Protein AF-A0A8I3ABA5-F1 (afdb_monomer_lite)

pLDDT: mean 73.78, std 24.15, range [23.33, 96.81]

Organism: NCBI:txid495285

Foldseek 3Di:
DLVVLVVVLVVVLVVLVVVLVVLLVVLVVVLVVVLVVVVVVLVVVLVVLVVVLVVLLVVLVVLLVVLVVVLVVLVVVLVVLVVVLVVLLVVLVVVLVVLVVVLVVVVVVLVVVLVVCCVPPNDPVVVVSVVVNVVSCVVSVVVNVVSVVVNVVSVVVSVVSVVVSVVSNVVSVVVNVVSVVVSVVSVVVSVVVNVVSVVVSVVSNVVSVVVSVVSSVVSVVVSVVSVVVSVVVSVVVVVVVVVVVVVVVVVVVVVVVVVVVVVVVVVVVVVVVVVVVVVVVVVVVVVVVVVVVVVVVVVVVVVVVVVVVVVVVVVVVVVVVVVPDDDDDPPDDDDDDDDPDPPDDDPDDPPVVVVVCVVPDDDDDDDDDDDDDDDDDDDDDDDDDDDDDDDDDDDDDDDDDDDDDDDDDDDDDDDDDDDDDDDDDDDDDDDDDDDDDDDDDDDDDDDDDDDDDDDDDDDDDDDDDDDDDDDPPPPDPPLPPVVNVVVLVVLLVLLVVLLVCLCVVVVHCQLVVLVVLLVCLCVLQVVLVVVQDDPPPDDDDDDPSNVVSVVVSVVSLVCSLVVLVVCVVVVNGPVSSSVSSNSSSCSNNVSVVVVVVSVVVVVVVPD

InterPro domains:
  IPR007262 Vps55/LEPROT [PF04133] (485-602)
  IPR007262 Vps55/LEPROT [PTHR12050] (483-602)

Sequence (607 aa):
MQSAMRESQDTIKSSFTAWSDGLRRSSQALCNELYTTSQSNFTALEGALIAMGSLIDTAVDDVLSFVKAEGELTLQARTITDEMSRAEISHLQTQNALLSRALEAEKIKSEKAKEELVQRISGLLGDFISARHQDLTEAFGVVVKGNARVEEELGKFGKRHERVIDHANSRGAELSASFARKGVESKRLRDGAMKSVSSAQNAFKGGLSAVQVSMATATTTYSGELQRHGQTLQVSFGGALDRHTRAKRARVETADAMVTDVQVDLRNVQRGLASGLRNVEGFASCVASECTNLSDSVERHHKMVSTGLSAIQQTSRSLLDQATREDVPTGMTPRKRNWEYIDNWELTKNRDAILQSRRGGTSSGNMTPLSVAQSLPGELEDTPHSDVQTDEDDTPEDDEVDGDLTATILPCNVASEVPRPPTPPMVSLSSSTSSSVTLPVVQELLAKLPPVMVLKKTTAAKPGLPTTMGALVDRPTNILGPRAVILLSFVLAVGFLLIILSCALWTNWLPLLVALTFVLAPLPNALFAHCGGDEFSSYEANSGPVDLGRFITSVIVVTGFALPIVLTHSEVIRPGACAMSIIGGGLVYGTILAYSAAFKEDASEFD

Structure (mmCIF, N/CA/C/O backbone):
data_AF-A0A8I3ABA5-F1
#
_entry.id   AF-A0A8I3ABA5-F1
#
loop_
_atom_site.group_PDB
_atom_site.id
_atom_site.type_symbol
_atom_site.label_atom_id
_atom_site.label_alt_id
_atom_site.label_comp_id
_atom_site.label_asym_id
_atom_site.label_entity_id
_atom_site.label_seq_id
_atom_site.pdbx_PDB_ins_code
_atom_site.Cartn_x
_atom_site.Cartn_y
_atom_site.Cartn_z
_atom_site.occupancy
_atom_site.B_iso_or_equiv
_atom_site.auth_seq_id
_atom_site.auth_comp_id
_atom_site.auth_asym_id
_atom_site.auth_atom_id
_atom_site.pdbx_PDB_model_num
ATOM 1 N N . MET A 1 1 ? 31.078 13.781 -45.104 1.00 79.06 1 MET A N 1
ATOM 2 C CA . MET A 1 1 ? 30.496 12.523 -44.578 1.00 79.06 1 MET A CA 1
ATOM 3 C C . MET A 1 1 ? 31.079 12.154 -43.218 1.00 79.06 1 MET A C 1
ATOM 5 O O . MET A 1 1 ? 30.315 12.065 -42.273 1.00 79.06 1 MET A O 1
ATOM 9 N N . GLN A 1 2 ? 32.403 12.005 -43.075 1.00 79.69 2 GLN A N 1
ATOM 10 C CA . GLN A 1 2 ? 33.021 11.681 -41.777 1.00 79.69 2 GLN A CA 1
ATOM 11 C C . GLN A 1 2 ? 32.788 12.760 -40.699 1.00 79.69 2 GLN A C 1
ATOM 13 O O . GLN A 1 2 ? 32.539 12.424 -39.547 1.00 79.69 2 GLN A O 1
ATOM 18 N N . SER A 1 3 ? 32.816 14.044 -41.078 1.00 85.81 3 SER A N 1
ATOM 19 C CA . SER A 1 3 ? 32.453 15.167 -40.199 1.00 85.81 3 SER A CA 1
ATOM 20 C C . SER A 1 3 ? 30.996 15.092 -39.734 1.00 85.81 3 SER A C 1
ATOM 22 O O . SER A 1 3 ? 30.749 15.051 -38.537 1.00 85.81 3 SER A O 1
ATOM 24 N N . ALA A 1 4 ? 30.056 14.966 -40.677 1.00 87.50 4 ALA A N 1
ATOM 25 C CA . ALA A 1 4 ? 28.623 14.852 -40.394 1.00 87.50 4 ALA A CA 1
ATOM 26 C C . ALA A 1 4 ? 28.279 13.643 -39.502 1.00 87.50 4 ALA A C 1
ATOM 28 O O . ALA A 1 4 ? 27.395 13.724 -38.657 1.00 87.50 4 ALA A O 1
ATOM 29 N N . MET A 1 5 ? 28.994 12.520 -39.649 1.00 83.31 5 MET A N 1
ATOM 30 C CA . MET A 1 5 ? 28.793 11.359 -38.779 1.00 83.31 5 MET A CA 1
ATOM 31 C C . MET A 1 5 ? 29.258 11.645 -37.346 1.00 83.31 5 MET A C 1
ATOM 33 O O . MET A 1 5 ? 28.496 11.393 -36.415 1.00 83.31 5 MET A O 1
ATOM 37 N N . ARG A 1 6 ? 30.458 12.217 -37.160 1.00 85.44 6 ARG A N 1
ATOM 38 C CA . ARG A 1 6 ? 30.942 12.608 -35.823 1.00 85.44 6 ARG A CA 1
ATOM 39 C C . ARG A 1 6 ? 29.972 13.571 -35.146 1.00 85.44 6 ARG A C 1
ATOM 41 O O . ARG A 1 6 ? 29.580 13.337 -34.013 1.00 85.44 6 ARG A O 1
ATOM 48 N N . GLU A 1 7 ? 29.511 14.574 -35.885 1.00 91.50 7 GLU A N 1
ATOM 49 C CA . GLU A 1 7 ? 28.509 15.529 -35.416 1.00 91.50 7 GLU A CA 1
ATOM 50 C C . GLU A 1 7 ? 27.199 14.839 -34.998 1.00 91.50 7 GLU A C 1
ATOM 52 O O . GLU A 1 7 ? 26.688 15.093 -33.907 1.00 91.50 7 GLU A O 1
ATOM 57 N N . SER A 1 8 ? 26.689 13.893 -35.799 1.00 88.50 8 SER A N 1
ATOM 58 C CA . SER A 1 8 ? 25.490 13.119 -35.444 1.00 88.50 8 SER A CA 1
ATOM 59 C C . SER A 1 8 ? 25.687 12.270 -34.183 1.00 88.50 8 SER A C 1
ATOM 61 O O . SER A 1 8 ? 24.811 12.213 -33.324 1.00 88.50 8 SER A O 1
ATOM 63 N N . GLN A 1 9 ? 26.859 11.653 -34.027 1.00 86.44 9 GLN A N 1
ATOM 64 C CA . GLN A 1 9 ? 27.186 10.817 -32.879 1.00 86.44 9 GLN A CA 1
ATOM 65 C C . GLN A 1 9 ? 27.332 11.656 -31.606 1.00 86.44 9 GLN A C 1
ATOM 67 O O . GLN A 1 9 ? 26.857 11.248 -30.548 1.00 86.44 9 GLN A O 1
ATOM 72 N N . ASP A 1 10 ? 27.960 12.824 -31.693 1.00 88.94 10 ASP A N 1
ATOM 73 C CA . ASP A 1 10 ? 28.116 13.733 -30.559 1.00 88.94 10 ASP A CA 1
ATOM 74 C C . ASP A 1 10 ? 26.775 14.382 -30.177 1.00 88.94 10 ASP A C 1
ATOM 76 O O . ASP A 1 10 ? 26.478 14.550 -28.992 1.00 88.94 10 ASP A O 1
ATOM 80 N N . THR A 1 11 ? 25.894 14.618 -31.154 1.00 92.94 11 THR A N 1
ATOM 81 C CA . THR A 1 11 ? 24.499 15.026 -30.914 1.00 92.94 11 THR A CA 1
ATOM 82 C C . THR A 1 11 ? 23.706 13.923 -30.204 1.00 92.94 11 THR A C 1
ATOM 84 O O . THR A 1 11 ? 23.005 14.189 -29.229 1.00 92.94 11 THR A O 1
ATOM 87 N N . ILE A 1 12 ? 23.843 12.661 -30.625 1.00 89.88 12 ILE A N 1
ATOM 88 C CA . ILE A 1 12 ? 23.188 11.519 -29.963 1.00 89.88 12 ILE A CA 1
ATOM 89 C C . ILE A 1 12 ? 23.711 11.342 -28.534 1.00 89.88 12 ILE A C 1
ATOM 91 O O . ILE A 1 12 ? 22.920 11.186 -27.610 1.00 89.88 12 ILE A O 1
ATOM 95 N N . LYS A 1 13 ? 25.030 11.413 -28.322 1.00 89.75 13 LYS A N 1
ATOM 96 C CA . LYS A 1 13 ? 25.615 11.327 -26.975 1.00 89.75 13 LYS A CA 1
ATOM 97 C C . LYS A 1 13 ? 25.106 12.448 -26.076 1.00 89.75 13 LYS A C 1
ATOM 99 O O . LYS A 1 13 ? 24.623 12.173 -24.985 1.00 89.75 13 LYS A O 1
ATOM 104 N N . SER A 1 14 ? 25.188 13.698 -26.528 1.00 92.50 14 SER A N 1
ATOM 105 C CA . SER A 1 14 ? 24.766 14.857 -25.732 1.00 92.50 14 SER A CA 1
ATOM 106 C C . SER A 1 14 ? 23.269 14.818 -25.412 1.00 92.50 14 SER A C 1
ATOM 108 O O . SER A 1 14 ? 22.895 14.946 -24.247 1.00 92.50 14 SER A O 1
ATOM 110 N N . SER A 1 15 ? 22.413 14.541 -26.400 1.00 93.25 15 SER A N 1
ATOM 111 C CA . SER A 1 15 ? 20.967 14.392 -26.181 1.00 93.25 15 SER A CA 1
ATOM 112 C C . SER A 1 15 ? 20.631 13.237 -25.236 1.00 93.25 15 SER A C 1
ATOM 114 O O . SER A 1 15 ? 19.816 13.418 -24.332 1.00 93.25 15 SER A O 1
ATOM 116 N N . PHE A 1 16 ? 21.293 12.085 -25.371 1.00 91.44 16 PHE A N 1
ATOM 117 C CA . PHE A 1 16 ? 21.083 10.956 -24.468 1.00 91.44 16 PHE A CA 1
ATOM 118 C C . PHE A 1 16 ? 21.551 11.268 -23.044 1.00 91.44 16 PHE A C 1
ATOM 120 O O . PHE A 1 16 ? 20.827 10.977 -22.097 1.00 91.44 16 PHE A O 1
ATOM 127 N N . THR A 1 17 ? 22.712 11.912 -22.871 1.00 90.44 17 THR A N 1
ATOM 128 C CA . THR A 1 17 ? 23.181 12.331 -21.539 1.00 90.44 17 THR A CA 1
ATOM 129 C C . THR A 1 17 ? 22.204 13.308 -20.884 1.00 90.44 17 THR A C 1
ATOM 131 O O . THR A 1 17 ? 21.787 13.086 -19.747 1.00 90.44 17 THR A O 1
ATOM 134 N N . ALA A 1 18 ? 21.726 14.311 -21.627 1.00 93.75 18 ALA A N 1
ATOM 135 C CA . ALA A 1 18 ? 20.724 15.256 -21.145 1.00 93.75 18 ALA A CA 1
ATOM 136 C C . ALA A 1 18 ? 19.407 14.560 -20.762 1.00 93.75 18 ALA A C 1
ATOM 138 O O . ALA A 1 18 ? 18.831 14.860 -19.714 1.00 93.75 18 ALA A O 1
ATOM 139 N N . TRP A 1 19 ? 18.954 13.602 -21.575 1.00 94.38 19 TRP A N 1
ATOM 140 C CA . TRP A 1 19 ? 17.774 12.792 -21.282 1.00 94.38 19 TRP A CA 1
ATOM 141 C C . TRP A 1 19 ? 17.968 11.927 -20.031 1.00 94.38 19 TRP A C 1
ATOM 143 O O . TRP A 1 19 ? 17.115 11.949 -19.147 1.00 94.38 19 TRP A O 1
ATOM 153 N N . SER A 1 20 ? 19.099 11.228 -19.907 1.00 93.38 20 SER A N 1
ATOM 154 C CA . SER A 1 20 ? 19.412 10.380 -18.751 1.00 93.38 20 SER A CA 1
ATOM 155 C C . SER A 1 20 ? 19.481 11.167 -17.442 1.00 93.38 20 SER A C 1
ATOM 157 O O . SER A 1 20 ? 18.942 10.735 -16.421 1.00 93.38 20 SER A O 1
ATOM 159 N N . ASP A 1 21 ? 20.069 12.364 -17.474 1.00 91.75 21 ASP A N 1
ATOM 160 C CA . ASP A 1 21 ? 20.111 13.258 -16.324 1.00 91.75 21 ASP A CA 1
ATOM 161 C C . ASP A 1 21 ? 18.721 13.794 -15.980 1.00 91.75 21 ASP A C 1
ATOM 163 O O . ASP A 1 21 ? 18.364 13.879 -14.802 1.00 91.75 21 ASP A O 1
ATOM 167 N N . GLY A 1 22 ? 17.918 14.130 -16.994 1.00 94.56 22 GLY A N 1
ATOM 168 C CA . GLY A 1 22 ? 16.520 14.516 -16.826 1.00 94.56 22 GLY A CA 1
ATOM 169 C C . GLY A 1 22 ? 15.695 13.409 -16.171 1.00 94.56 22 GLY A C 1
ATOM 170 O O . GLY A 1 22 ? 15.006 13.663 -15.183 1.00 94.56 22 GLY A O 1
ATOM 171 N N . LEU A 1 23 ? 15.832 12.171 -16.652 1.00 93.44 23 LEU A N 1
ATOM 172 C CA . LEU A 1 23 ? 15.171 10.991 -16.097 1.00 93.44 23 LEU A CA 1
ATOM 173 C C . LEU A 1 23 ? 15.585 10.749 -14.641 1.00 93.44 23 LEU A C 1
ATOM 175 O O . LEU A 1 23 ? 14.731 10.500 -13.793 1.00 93.44 23 LEU A O 1
ATOM 179 N N . ARG A 1 24 ? 16.880 10.878 -14.322 1.00 91.62 24 ARG A N 1
ATOM 180 C CA . ARG A 1 24 ? 17.393 10.710 -12.955 1.00 91.62 24 ARG A CA 1
ATOM 181 C C . ARG A 1 24 ? 16.876 11.786 -12.000 1.00 91.62 24 ARG A C 1
ATOM 183 O O . ARG A 1 24 ? 16.537 11.483 -10.859 1.00 91.62 24 ARG A O 1
ATOM 190 N N . ARG A 1 25 ? 16.794 13.041 -12.454 1.00 93.12 25 ARG A N 1
ATOM 191 C CA . ARG A 1 25 ? 16.219 14.142 -11.662 1.00 93.12 25 ARG A CA 1
ATOM 192 C C . ARG A 1 25 ? 14.718 13.964 -11.465 1.00 93.12 25 ARG A C 1
ATOM 194 O O . ARG A 1 25 ? 14.236 14.149 -10.354 1.00 93.12 25 ARG A O 1
ATOM 201 N N . SER A 1 26 ? 13.996 13.581 -12.517 1.00 94.50 26 SER A N 1
ATOM 202 C CA . SER A 1 26 ? 12.556 13.329 -12.455 1.00 94.50 26 SER A CA 1
ATOM 203 C C . SER A 1 26 ? 12.231 12.157 -11.530 1.00 94.50 26 SER A C 1
ATOM 205 O O . SER A 1 26 ? 11.361 12.296 -10.676 1.00 94.50 26 SER A O 1
ATOM 207 N N . SER A 1 27 ? 12.970 11.046 -11.612 1.00 93.12 27 SER A N 1
ATOM 208 C CA . SER A 1 27 ? 12.763 9.905 -10.714 1.00 93.12 27 SER A CA 1
ATOM 209 C C . SER A 1 27 ? 13.070 10.256 -9.260 1.00 93.12 27 SER A C 1
ATOM 211 O O . SER A 1 27 ? 12.298 9.902 -8.375 1.00 93.12 27 SER A O 1
ATOM 213 N N . GLN A 1 28 ? 14.135 11.019 -8.997 1.00 93.50 28 GLN A N 1
ATOM 214 C CA . GLN A 1 28 ? 14.434 11.517 -7.655 1.00 93.50 28 GLN A CA 1
ATOM 215 C C . GLN A 1 28 ? 13.334 12.451 -7.128 1.00 93.50 28 GLN A C 1
ATOM 217 O O . GLN A 1 28 ? 12.960 12.343 -5.962 1.00 93.50 28 GLN A O 1
ATOM 222 N N . ALA A 1 29 ? 12.807 13.346 -7.966 1.00 94.62 29 ALA A N 1
ATOM 223 C CA . ALA A 1 29 ? 11.717 14.241 -7.591 1.00 94.62 29 ALA A CA 1
ATOM 224 C C . ALA A 1 29 ? 10.434 13.463 -7.262 1.00 94.62 29 ALA A C 1
ATOM 226 O O . ALA A 1 29 ? 9.878 13.659 -6.186 1.00 94.62 29 ALA A O 1
ATOM 227 N N . LEU A 1 30 ? 10.032 12.523 -8.126 1.00 94.94 30 LEU A N 1
ATOM 228 C CA . LEU A 1 30 ? 8.857 11.675 -7.913 1.00 94.94 30 LEU A CA 1
ATOM 229 C C . LEU A 1 30 ? 9.003 10.793 -6.668 1.00 94.94 30 LEU A C 1
ATOM 231 O O . LEU A 1 30 ? 8.068 10.691 -5.881 1.00 94.94 30 LEU A O 1
ATOM 235 N N . CYS A 1 31 ? 10.176 10.193 -6.444 1.00 94.69 31 CYS A N 1
ATOM 236 C CA . CYS A 1 31 ? 10.440 9.432 -5.224 1.00 94.69 31 CYS A CA 1
ATOM 237 C C . CYS A 1 31 ? 10.352 10.322 -3.975 1.00 94.69 31 CYS A C 1
ATOM 239 O O . CYS A 1 31 ? 9.759 9.923 -2.976 1.00 94.69 31 CYS A O 1
ATOM 241 N N . ASN A 1 32 ? 10.901 11.536 -4.011 1.00 93.62 32 ASN A N 1
ATOM 242 C CA . ASN A 1 32 ? 10.817 12.451 -2.875 1.00 93.62 32 ASN A CA 1
ATOM 243 C C . ASN A 1 32 ? 9.375 12.890 -2.602 1.00 93.62 32 ASN A C 1
ATOM 245 O O . ASN A 1 32 ? 8.947 12.861 -1.453 1.00 93.62 32 ASN A O 1
ATOM 249 N N . GLU A 1 33 ? 8.618 13.241 -3.640 1.00 95.50 33 GLU A N 1
ATOM 250 C CA . GLU A 1 33 ? 7.210 13.619 -3.520 1.00 95.50 33 GLU A CA 1
ATOM 251 C C . GLU A 1 33 ? 6.378 12.463 -2.948 1.00 95.50 33 GLU A C 1
ATOM 253 O O . GLU A 1 33 ? 5.685 12.629 -1.941 1.00 95.50 33 GLU A O 1
ATOM 258 N N . LEU A 1 34 ? 6.530 11.255 -3.501 1.00 95.50 34 LEU A N 1
ATOM 259 C CA . LEU A 1 34 ? 5.850 10.052 -3.020 1.00 95.50 34 LEU A CA 1
ATOM 260 C C . LEU A 1 34 ? 6.240 9.720 -1.568 1.00 95.50 34 LEU A C 1
ATOM 262 O O . LEU A 1 34 ? 5.377 9.352 -0.770 1.00 95.50 34 LEU A O 1
ATOM 266 N N . TYR A 1 35 ? 7.514 9.894 -1.198 1.00 95.19 35 TYR A N 1
ATOM 267 C CA . TYR A 1 35 ? 7.974 9.743 0.182 1.00 95.19 35 TYR A CA 1
ATOM 268 C C . TYR A 1 35 ? 7.310 10.757 1.114 1.00 95.19 35 TYR A C 1
ATOM 270 O O . TYR A 1 35 ? 6.785 10.357 2.149 1.00 95.19 35 TYR A O 1
ATOM 278 N N . THR A 1 36 ? 7.285 12.043 0.752 1.00 94.38 36 THR A N 1
ATOM 279 C CA . THR A 1 36 ? 6.673 13.090 1.586 1.00 94.38 36 THR A CA 1
ATOM 280 C C . THR A 1 36 ? 5.173 12.875 1.776 1.00 94.38 36 THR A C 1
ATOM 282 O O . THR A 1 36 ? 4.682 12.937 2.905 1.00 94.38 36 THR A O 1
ATOM 285 N N . THR A 1 37 ? 4.459 12.521 0.706 1.00 94.81 37 THR A N 1
ATOM 286 C CA . THR A 1 37 ? 3.023 12.222 0.751 1.00 94.81 37 THR A CA 1
ATOM 287 C C . THR A 1 37 ? 2.748 10.981 1.596 1.00 94.81 37 THR A C 1
ATOM 289 O O . THR A 1 37 ? 1.908 11.007 2.494 1.00 94.81 37 THR A O 1
ATOM 292 N N . SER A 1 38 ? 3.493 9.893 1.380 1.00 93.19 38 SER A N 1
ATOM 293 C CA . SER A 1 38 ? 3.315 8.672 2.169 1.00 93.19 38 SER A CA 1
ATOM 294 C C . SER A 1 38 ? 3.709 8.860 3.633 1.00 93.19 38 SER A C 1
ATOM 296 O O . SER A 1 38 ? 3.071 8.279 4.505 1.00 93.19 38 SER A O 1
ATOM 298 N N . GLN A 1 39 ? 4.734 9.664 3.925 1.00 94.06 39 GLN A N 1
ATOM 299 C CA . GLN A 1 39 ? 5.137 9.990 5.291 1.00 94.06 39 GLN A CA 1
ATOM 300 C C . GLN A 1 39 ? 4.008 10.706 6.033 1.00 94.06 39 GLN A C 1
ATOM 302 O O . GLN A 1 39 ? 3.702 10.326 7.159 1.00 94.06 39 GLN A O 1
ATOM 307 N N . SER A 1 40 ? 3.359 11.683 5.394 1.00 94.38 40 SER A N 1
ATOM 308 C CA . SER A 1 40 ? 2.190 12.353 5.969 1.00 94.38 40 SER A CA 1
ATOM 309 C C . SER A 1 40 ? 1.068 11.354 6.278 1.00 94.38 40 SER A C 1
ATOM 311 O O . SER A 1 40 ? 0.557 11.334 7.399 1.00 94.38 40 SER A O 1
ATOM 313 N N . ASN A 1 41 ? 0.766 10.442 5.349 1.00 94.06 41 ASN A N 1
ATOM 314 C CA . ASN A 1 41 ? -0.244 9.400 5.560 1.00 94.06 41 ASN A CA 1
ATOM 315 C C . ASN A 1 41 ? 0.107 8.459 6.725 1.00 94.06 41 ASN A C 1
ATOM 317 O O . ASN A 1 41 ? -0.762 8.142 7.535 1.00 94.06 41 ASN A O 1
ATOM 321 N N . PHE A 1 42 ? 1.372 8.042 6.855 1.00 95.19 42 PHE A N 1
ATOM 322 C CA . PHE A 1 42 ? 1.815 7.227 7.991 1.00 95.19 42 PHE A CA 1
ATOM 323 C C . PHE A 1 42 ? 1.699 7.989 9.315 1.00 95.19 42 PHE A C 1
ATOM 325 O O . PHE A 1 42 ? 1.182 7.431 10.276 1.00 95.19 42 PHE A O 1
ATOM 332 N N . THR A 1 43 ? 2.073 9.272 9.362 1.00 94.25 43 THR A N 1
ATOM 333 C CA . THR A 1 43 ? 1.894 10.086 10.578 1.00 94.25 43 THR A CA 1
ATOM 334 C C . THR A 1 43 ? 0.423 10.295 10.940 1.00 94.25 43 THR A C 1
ATOM 336 O O . THR A 1 43 ? 0.073 10.280 12.117 1.00 94.25 43 THR A O 1
ATOM 339 N N . ALA A 1 44 ? -0.463 10.430 9.948 1.00 94.94 44 ALA A N 1
ATOM 340 C CA . ALA A 1 44 ? -1.902 10.504 10.179 1.00 94.94 44 ALA A CA 1
ATOM 341 C C . ALA A 1 44 ? -2.456 9.174 10.719 1.00 94.94 44 ALA A C 1
ATOM 343 O O . ALA A 1 44 ? -3.275 9.179 11.637 1.00 94.94 44 ALA A O 1
ATOM 344 N N . LEU A 1 45 ? -1.973 8.037 10.202 1.00 96.44 45 LEU A N 1
ATOM 345 C CA . LEU A 1 45 ? -2.330 6.707 10.699 1.00 96.44 45 LEU A CA 1
ATOM 346 C C . LEU A 1 45 ? -1.849 6.488 12.140 1.00 96.44 45 LEU A C 1
ATOM 348 O O . LEU A 1 45 ? -2.609 5.988 12.966 1.00 96.44 45 LEU A O 1
ATOM 352 N N . GLU A 1 46 ? -0.619 6.891 12.460 1.00 95.69 46 GLU A N 1
ATOM 353 C CA . GLU A 1 46 ? -0.092 6.872 13.829 1.00 95.69 46 GLU A CA 1
ATOM 354 C C . GLU A 1 46 ? -0.941 7.742 14.765 1.00 95.69 46 GLU A C 1
ATOM 356 O O . GLU A 1 46 ? -1.347 7.288 15.836 1.00 95.69 46 GLU A O 1
ATOM 361 N N . GLY A 1 47 ? -1.293 8.958 14.336 1.00 95.44 47 GLY A N 1
ATOM 362 C CA . GLY A 1 47 ? -2.190 9.844 15.079 1.00 95.44 47 GLY A CA 1
ATOM 363 C C . GLY A 1 47 ? -3.570 9.223 15.323 1.00 95.44 47 GLY A C 1
ATOM 364 O O . GLY A 1 47 ? -4.075 9.262 16.445 1.00 95.44 47 GLY A O 1
ATOM 365 N N . ALA A 1 48 ? -4.157 8.581 14.310 1.00 95.31 48 ALA A N 1
ATOM 366 C CA . ALA A 1 48 ? -5.437 7.886 14.431 1.00 95.31 48 ALA A CA 1
ATOM 367 C C . ALA A 1 48 ? -5.363 6.677 15.382 1.00 95.31 48 ALA A C 1
ATOM 369 O O . ALA A 1 48 ? -6.282 6.465 16.173 1.00 95.31 48 ALA A O 1
ATOM 370 N N . LEU A 1 49 ? -4.268 5.907 15.356 1.00 95.25 49 LEU A N 1
ATOM 371 C CA . LEU A 1 49 ? -4.037 4.793 16.285 1.00 95.25 49 LEU A CA 1
ATOM 372 C C . LEU A 1 49 ? -3.883 5.273 17.732 1.00 95.25 49 LEU A C 1
ATOM 374 O O . LEU A 1 49 ? -4.401 4.630 18.647 1.00 95.25 49 LEU A O 1
ATOM 378 N N . ILE A 1 50 ? -3.209 6.404 17.948 1.00 95.25 50 ILE A N 1
ATOM 379 C CA . ILE A 1 50 ? -3.102 7.033 19.269 1.00 95.25 50 ILE A CA 1
ATOM 380 C C . ILE A 1 50 ? -4.482 7.491 19.748 1.00 95.25 50 ILE A C 1
ATOM 382 O O . ILE A 1 50 ? -4.867 7.150 20.864 1.00 95.25 50 ILE A O 1
ATOM 386 N N . ALA A 1 51 ? -5.249 8.187 18.903 1.00 94.88 51 ALA A N 1
ATOM 387 C CA . ALA A 1 51 ? -6.590 8.669 19.240 1.00 94.88 51 ALA A CA 1
ATOM 388 C C . ALA A 1 51 ? -7.565 7.519 19.554 1.00 94.88 51 ALA A C 1
ATOM 390 O O . ALA A 1 51 ? -8.290 7.553 20.550 1.00 94.88 51 ALA A O 1
ATOM 391 N N . MET A 1 52 ? -7.541 6.454 18.749 1.00 94.12 52 MET A N 1
ATOM 392 C CA . MET A 1 52 ? -8.317 5.238 19.000 1.00 94.12 52 MET A CA 1
ATOM 393 C C . MET A 1 52 ? -7.880 4.563 20.302 1.00 94.12 52 MET A C 1
ATOM 395 O O . MET A 1 52 ? -8.713 4.145 21.102 1.00 94.12 52 MET A O 1
ATOM 399 N N . GLY A 1 53 ? -6.570 4.514 20.543 1.00 93.94 53 GLY A N 1
ATOM 400 C CA . GLY A 1 53 ? -5.989 4.048 21.790 1.00 93.94 53 GLY A CA 1
ATOM 401 C C . GLY A 1 53 ? -6.502 4.806 23.006 1.00 93.94 53 GLY A C 1
ATOM 402 O O . GLY A 1 53 ? -6.925 4.170 23.966 1.00 93.94 53 GLY A O 1
ATOM 403 N N . SER A 1 54 ? -6.494 6.140 22.951 1.00 93.81 54 SER A N 1
ATOM 404 C CA . SER A 1 54 ? -7.013 6.974 24.035 1.00 93.81 54 SER A CA 1
ATOM 405 C C . SER A 1 54 ? -8.507 6.772 24.242 1.00 93.81 54 SER A C 1
ATOM 407 O O . SER A 1 54 ? -8.933 6.661 25.380 1.00 93.81 54 SER A O 1
ATOM 409 N N . LEU A 1 55 ? -9.293 6.643 23.169 1.00 96.06 55 LEU A N 1
ATOM 410 C CA . LEU A 1 55 ? -10.736 6.434 23.275 1.00 96.06 55 LEU A CA 1
ATOM 411 C C . LEU A 1 55 ? -11.067 5.085 23.925 1.00 96.06 55 LEU A C 1
ATOM 413 O O . LEU A 1 55 ? -11.967 5.013 24.756 1.00 96.06 55 LEU A O 1
ATOM 417 N N . ILE A 1 56 ? -10.320 4.026 23.592 1.00 94.69 56 ILE A N 1
ATOM 418 C CA . ILE A 1 56 ? -10.473 2.720 24.247 1.00 94.69 56 ILE A CA 1
ATOM 419 C C . ILE A 1 56 ? -10.039 2.794 25.714 1.00 94.69 56 ILE A C 1
ATOM 421 O O . ILE A 1 56 ? -10.735 2.250 26.565 1.00 94.69 56 ILE A O 1
ATOM 425 N N . ASP A 1 57 ? -8.921 3.459 26.017 1.00 94.06 57 ASP A N 1
ATOM 426 C CA . ASP A 1 57 ? -8.444 3.616 27.394 1.00 94.06 57 ASP A CA 1
ATOM 427 C C . ASP A 1 57 ? -9.470 4.391 28.247 1.00 94.06 57 ASP A C 1
ATOM 429 O O . ASP A 1 57 ? -9.832 3.924 29.325 1.00 94.06 57 ASP A O 1
ATOM 433 N N . THR A 1 58 ? -10.033 5.490 27.729 1.00 95.81 58 THR A N 1
ATOM 434 C CA . THR A 1 58 ? -11.120 6.236 28.385 1.00 95.81 58 THR A CA 1
ATOM 435 C C . THR A 1 58 ? -12.377 5.384 28.550 1.00 95.81 58 THR A C 1
ATOM 437 O O . THR A 1 58 ? -12.934 5.339 29.638 1.00 95.81 58 THR A O 1
ATOM 440 N N . ALA A 1 59 ? -12.801 4.642 27.523 1.00 95.00 59 ALA A N 1
ATOM 441 C CA . ALA A 1 59 ? -13.979 3.780 27.621 1.00 95.00 59 ALA A CA 1
ATOM 442 C C . ALA A 1 59 ? -13.802 2.651 28.654 1.00 95.00 59 ALA A C 1
ATOM 444 O O . ALA A 1 59 ? -14.749 2.294 29.355 1.00 95.00 59 ALA A O 1
ATOM 445 N N . VAL A 1 60 ? -12.598 2.076 28.762 1.00 95.62 60 VAL A N 1
ATOM 446 C CA . VAL A 1 60 ? -12.282 1.074 29.790 1.00 95.62 60 VAL A CA 1
ATOM 447 C C . VAL A 1 60 ? -12.332 1.705 31.180 1.00 95.62 60 VAL A C 1
ATOM 449 O O . VAL A 1 60 ? -12.950 1.123 32.072 1.00 95.62 60 VAL A O 1
ATOM 452 N N . ASP A 1 61 ? -11.738 2.883 31.365 1.00 94.69 61 ASP A N 1
ATOM 453 C CA . ASP A 1 61 ? -11.761 3.595 32.647 1.00 94.69 61 ASP A CA 1
ATOM 454 C C . ASP A 1 61 ? -13.190 3.995 33.056 1.00 94.69 61 ASP A C 1
ATOM 456 O O . ASP A 1 61 ? -13.584 3.771 34.205 1.00 94.69 61 ASP A O 1
ATOM 460 N N . ASP A 1 62 ? -14.003 4.479 32.114 1.00 95.62 62 ASP A N 1
ATOM 461 C CA . ASP A 1 62 ? -15.409 4.823 32.332 1.00 95.62 62 ASP A CA 1
ATOM 462 C C . ASP A 1 62 ? -16.214 3.597 32.781 1.00 95.62 62 ASP A C 1
ATOM 464 O O . ASP A 1 62 ? -16.894 3.646 33.806 1.00 95.62 62 ASP A O 1
ATOM 468 N N . VAL A 1 63 ? -16.082 2.458 32.092 1.00 95.38 63 VAL A N 1
ATOM 469 C CA . VAL A 1 63 ? -16.767 1.210 32.477 1.00 95.38 63 VAL A CA 1
ATOM 470 C C . VAL A 1 63 ? -16.300 0.716 33.847 1.00 95.38 63 VAL A C 1
ATOM 472 O O . VAL A 1 63 ? -17.119 0.293 34.664 1.00 95.38 63 VAL A O 1
ATOM 475 N N . LEU A 1 64 ? -14.998 0.772 34.137 1.00 94.31 64 LEU A N 1
ATOM 476 C CA . LEU A 1 64 ? -14.469 0.354 35.436 1.00 94.31 64 LEU A CA 1
ATOM 477 C C . LEU A 1 64 ? -14.958 1.259 36.572 1.00 94.31 64 LEU A C 1
ATOM 479 O O . LEU A 1 64 ? -15.240 0.763 37.664 1.00 94.31 64 LEU A O 1
ATOM 483 N N . SER A 1 65 ? -15.068 2.566 36.334 1.00 94.62 65 SER A N 1
ATOM 484 C CA . SER A 1 65 ? -15.624 3.507 37.308 1.00 94.62 65 SER A CA 1
ATOM 485 C C . SER A 1 65 ? -17.128 3.298 37.512 1.00 94.62 65 SER A C 1
ATOM 487 O O . SER A 1 65 ? -17.585 3.281 38.654 1.00 94.62 65 SER A O 1
ATOM 489 N N . PHE A 1 66 ? -17.875 3.020 36.438 1.00 95.06 66 PHE A N 1
ATOM 490 C CA . PHE A 1 66 ? -19.300 2.697 36.491 1.00 95.06 66 PHE A CA 1
ATOM 491 C C . PHE A 1 66 ? -19.564 1.434 37.315 1.00 95.06 66 PHE A C 1
ATOM 493 O O . PHE A 1 66 ? -20.390 1.462 38.221 1.00 95.06 66 PHE A O 1
ATOM 500 N N . VAL A 1 67 ? -18.815 0.352 37.075 1.00 95.19 67 VAL A N 1
ATOM 501 C CA . VAL A 1 67 ? -18.960 -0.903 37.835 1.00 95.19 67 VAL A CA 1
ATOM 502 C C . VAL A 1 67 ? -18.647 -0.700 39.322 1.00 95.19 67 VAL A C 1
ATOM 504 O O . VAL A 1 67 ? -19.306 -1.293 40.175 1.00 95.19 67 VAL A O 1
ATOM 507 N N . LYS A 1 68 ? -17.667 0.151 39.660 1.00 92.81 68 LYS A N 1
ATOM 508 C CA . LYS A 1 68 ? -17.375 0.504 41.060 1.00 92.81 68 LYS A CA 1
ATOM 509 C C . LYS A 1 68 ? -18.531 1.272 41.701 1.00 92.81 68 LYS A C 1
ATOM 511 O O . LYS A 1 68 ? -18.958 0.901 42.790 1.00 92.81 68 LYS A O 1
ATOM 516 N N . ALA A 1 69 ? -19.054 2.291 41.019 1.00 93.75 69 ALA A N 1
ATOM 517 C CA . ALA A 1 69 ? -20.187 3.075 41.505 1.00 93.75 69 ALA A CA 1
ATOM 518 C C . ALA A 1 69 ? -21.453 2.213 41.665 1.00 93.75 69 ALA A C 1
ATOM 520 O O . ALA A 1 69 ? -22.152 2.313 42.671 1.00 93.75 69 ALA A O 1
ATOM 521 N N . GLU A 1 70 ? -21.722 1.314 40.714 1.00 91.81 70 GLU A N 1
ATOM 522 C CA . GLU A 1 70 ? -22.820 0.348 40.806 1.00 91.81 70 GLU A CA 1
ATOM 523 C C . GLU A 1 70 ? -22.631 -0.593 42.006 1.00 91.81 70 GLU A C 1
ATOM 525 O O . GLU A 1 70 ? -23.577 -0.815 42.756 1.00 91.81 70 GLU A O 1
ATOM 530 N N . GLY A 1 71 ? -21.406 -1.073 42.254 1.00 90.94 71 GLY A N 1
ATOM 531 C CA . GLY A 1 71 ? -21.079 -1.897 43.422 1.00 90.94 71 GLY A CA 1
ATOM 532 C C . GLY A 1 71 ? -21.299 -1.192 44.768 1.00 90.94 71 GLY A C 1
ATOM 533 O O . GLY A 1 71 ? -21.737 -1.815 45.735 1.00 90.94 71 GLY A O 1
ATOM 534 N N . GLU A 1 72 ? -21.039 0.114 44.852 1.00 92.44 72 GLU A N 1
ATOM 535 C CA . GLU A 1 72 ? -21.351 0.907 46.048 1.00 92.44 72 GLU A CA 1
ATOM 536 C C . GLU A 1 72 ? -22.867 1.043 46.254 1.00 92.44 72 GLU A C 1
ATOM 538 O O . GLU A 1 72 ? -23.359 0.893 47.377 1.00 92.44 72 GLU A O 1
ATOM 543 N N . LEU A 1 73 ? -23.623 1.261 45.173 1.00 92.19 73 LEU A N 1
ATOM 544 C CA . LEU A 1 73 ? -25.085 1.348 45.213 1.00 92.19 73 LEU A CA 1
ATOM 545 C C . LEU A 1 73 ? -25.738 0.010 45.587 1.00 92.19 73 LEU A C 1
ATOM 547 O O . LEU A 1 73 ? -26.667 -0.007 46.398 1.00 92.19 73 LEU A O 1
ATOM 551 N N . THR A 1 74 ? -25.257 -1.119 45.055 1.00 91.19 74 THR A N 1
ATOM 552 C CA . THR A 1 74 ? -25.770 -2.450 45.427 1.00 91.19 74 THR A CA 1
ATOM 553 C C . THR A 1 74 ? -25.465 -2.775 46.887 1.00 91.19 74 THR A C 1
ATOM 555 O O . THR A 1 74 ? -26.302 -3.368 47.571 1.00 91.19 74 THR A O 1
ATOM 558 N N . LEU A 1 75 ? -24.313 -2.338 47.406 1.00 90.50 75 LEU A N 1
ATOM 559 C CA . LEU A 1 75 ? -23.964 -2.496 48.816 1.00 90.50 75 LEU A CA 1
ATOM 560 C C . LEU A 1 75 ? -24.887 -1.667 49.719 1.00 90.50 75 LEU A C 1
ATOM 562 O O . LEU A 1 75 ? -25.387 -2.196 50.711 1.00 90.50 75 LEU A O 1
ATOM 566 N N . GLN A 1 76 ? -25.196 -0.419 49.353 1.00 92.81 76 GLN A N 1
ATOM 567 C CA . GLN A 1 76 ? -26.184 0.400 50.071 1.00 92.81 76 GLN A CA 1
ATOM 568 C C . GLN A 1 76 ? -27.598 -0.207 50.016 1.00 92.81 76 GLN A C 1
ATOM 570 O O . GLN A 1 76 ? -28.315 -0.223 51.016 1.00 92.81 76 GLN A O 1
ATOM 575 N N . ALA A 1 77 ? -28.011 -0.762 48.873 1.00 91.00 77 ALA A N 1
ATOM 576 C CA . ALA A 1 77 ? -29.298 -1.448 48.756 1.00 91.00 77 ALA A CA 1
ATOM 577 C C . ALA A 1 77 ? -29.374 -2.698 49.655 1.00 91.00 77 ALA A C 1
ATOM 579 O O . ALA A 1 77 ? -30.425 -2.980 50.246 1.00 91.00 77 ALA A O 1
ATOM 580 N N . ARG A 1 78 ? -28.256 -3.429 49.801 1.00 91.94 78 ARG A N 1
ATOM 581 C CA . ARG A 1 78 ? -28.138 -4.562 50.731 1.00 91.94 78 ARG A CA 1
ATOM 582 C C . ARG A 1 78 ? -28.306 -4.110 52.176 1.00 91.94 78 ARG A C 1
ATOM 584 O O . ARG A 1 78 ? -29.133 -4.685 52.875 1.00 91.94 78 ARG A O 1
ATOM 591 N N . THR A 1 79 ? -27.575 -3.084 52.614 1.00 92.19 79 THR A N 1
ATOM 592 C CA . THR A 1 79 ? -27.627 -2.628 54.013 1.00 92.19 79 THR A CA 1
ATOM 593 C C . THR A 1 79 ? -29.022 -2.150 54.406 1.00 92.19 79 THR A C 1
ATOM 595 O O . THR A 1 79 ? -29.515 -2.557 55.454 1.00 92.19 79 THR A O 1
ATOM 598 N N . ILE A 1 80 ? -29.696 -1.379 53.544 1.00 92.94 80 ILE A N 1
ATOM 599 C CA . ILE A 1 80 ? -31.065 -0.893 53.789 1.00 92.94 80 ILE A CA 1
ATOM 600 C C . ILE A 1 80 ? -32.059 -2.059 53.889 1.00 92.94 80 ILE A C 1
ATOM 602 O O . ILE A 1 80 ? -32.922 -2.075 54.767 1.00 92.94 80 ILE A O 1
ATOM 606 N N . THR A 1 81 ? -31.951 -3.050 53.000 1.00 92.25 81 THR A N 1
ATOM 607 C CA . THR A 1 81 ? -32.866 -4.204 52.996 1.00 92.25 81 THR A CA 1
ATOM 608 C C . THR A 1 81 ? -32.625 -5.124 54.195 1.00 92.25 81 THR A C 1
ATOM 610 O O . THR A 1 81 ? -33.578 -5.625 54.799 1.00 92.25 81 THR A O 1
ATOM 613 N N . ASP A 1 82 ? -31.366 -5.321 54.582 1.00 90.38 82 ASP A N 1
ATOM 614 C CA . ASP A 1 82 ? -30.996 -6.087 55.773 1.00 90.38 82 ASP A CA 1
ATOM 615 C C . ASP A 1 82 ? -31.465 -5.389 57.054 1.00 90.38 82 ASP A C 1
ATOM 617 O O . ASP A 1 82 ? -31.997 -6.042 57.949 1.00 90.38 82 ASP A O 1
ATOM 621 N N . GLU A 1 83 ? -31.316 -4.068 57.143 1.00 92.94 83 GLU A N 1
ATOM 622 C CA . GLU A 1 83 ? -31.808 -3.279 58.272 1.00 92.94 83 GLU A CA 1
ATOM 623 C C . GLU A 1 83 ? -33.337 -3.348 58.372 1.00 92.94 83 GLU A C 1
ATOM 625 O O . GLU A 1 83 ? -33.868 -3.673 59.434 1.00 92.94 83 GLU A O 1
ATOM 630 N N . MET A 1 84 ? -34.047 -3.136 57.257 1.00 92.31 84 MET A N 1
ATOM 631 C CA . MET A 1 84 ? -35.510 -3.195 57.205 1.00 92.31 84 MET A CA 1
ATOM 632 C C . MET A 1 84 ? -36.046 -4.584 57.566 1.00 92.31 84 MET A C 1
ATOM 634 O O . MET A 1 84 ? -36.966 -4.699 58.374 1.00 92.31 84 MET A O 1
ATOM 638 N N . SER A 1 85 ? -35.470 -5.645 56.995 1.00 91.00 85 SER A N 1
ATOM 639 C CA . SER A 1 85 ? -35.907 -7.015 57.285 1.00 91.00 85 SER A CA 1
ATOM 640 C C . SER A 1 85 ? -35.642 -7.405 58.740 1.00 91.00 85 SER A C 1
ATOM 642 O O . SER A 1 85 ? -36.519 -7.987 59.374 1.00 91.00 85 SER A O 1
ATOM 644 N N . ARG A 1 86 ? -34.488 -7.036 59.317 1.00 90.06 86 ARG A N 1
ATOM 645 C CA . ARG A 1 86 ? -34.189 -7.287 60.739 1.00 90.06 86 ARG A CA 1
ATOM 646 C C . ARG A 1 86 ? -35.098 -6.492 61.671 1.00 90.06 86 ARG A C 1
ATOM 648 O O . ARG A 1 86 ? -35.578 -7.055 62.655 1.00 90.06 86 ARG A O 1
ATOM 655 N N . ALA A 1 87 ? -35.342 -5.216 61.371 1.00 91.00 87 ALA A N 1
ATOM 656 C CA . ALA A 1 87 ? -36.230 -4.371 62.162 1.00 91.00 87 ALA A CA 1
ATOM 657 C C . ALA A 1 87 ? -37.653 -4.949 62.193 1.00 91.00 87 ALA A C 1
ATOM 659 O O . ALA A 1 87 ? -38.213 -5.127 63.274 1.00 91.00 87 ALA A O 1
ATOM 660 N N . GLU A 1 88 ? -38.196 -5.341 61.039 1.00 92.06 88 GLU A N 1
ATOM 661 C CA . GLU A 1 88 ? -39.544 -5.908 60.946 1.00 92.06 88 GLU A CA 1
ATOM 662 C C . GLU A 1 88 ? -39.644 -7.290 61.614 1.00 92.06 88 GLU A C 1
ATOM 664 O O . GLU A 1 88 ? -40.590 -7.539 62.357 1.00 92.06 88 GLU A O 1
ATOM 669 N N . ILE A 1 89 ? -38.640 -8.166 61.455 1.00 90.19 89 ILE A N 1
ATOM 670 C CA . ILE A 1 89 ? -38.581 -9.452 62.180 1.00 90.19 89 ILE A CA 1
ATOM 671 C C . ILE A 1 89 ? -38.610 -9.209 63.695 1.00 90.19 89 ILE A C 1
ATOM 673 O O . ILE A 1 89 ? -39.410 -9.819 64.404 1.00 90.19 89 ILE A O 1
ATOM 677 N N . SER A 1 90 ? -37.795 -8.278 64.202 1.00 91.31 90 SER A N 1
ATOM 678 C CA . SER A 1 90 ? -37.775 -7.952 65.635 1.00 91.31 90 SER A CA 1
ATOM 679 C C . SER A 1 90 ? -39.106 -7.365 66.122 1.00 91.31 90 SER A C 1
ATOM 681 O O . SER A 1 90 ? -39.555 -7.654 67.238 1.00 91.31 90 SER A O 1
ATOM 683 N N . HIS A 1 91 ? -39.778 -6.583 65.271 1.00 93.56 91 HIS A N 1
ATOM 684 C CA . HIS A 1 91 ? -41.082 -6.006 65.562 1.00 93.56 91 HIS A CA 1
ATOM 685 C C . HIS A 1 91 ? -42.159 -7.090 65.665 1.00 93.56 91 HIS A C 1
ATOM 687 O O . HIS A 1 91 ? -42.876 -7.142 66.667 1.00 93.56 91 HIS A O 1
ATOM 693 N N . LEU A 1 92 ? -42.219 -8.004 64.692 1.00 91.25 92 LEU A N 1
ATOM 694 C CA . LEU A 1 92 ? -43.148 -9.137 64.685 1.00 91.25 92 LEU A CA 1
ATOM 695 C C . LEU A 1 92 ? -42.923 -10.064 65.885 1.00 91.25 92 LEU A C 1
ATOM 697 O O . LEU A 1 92 ? -43.886 -10.469 66.538 1.00 91.25 92 LEU A O 1
ATOM 701 N N . GLN A 1 93 ? -41.667 -10.339 66.244 1.00 90.00 93 GLN A N 1
ATOM 702 C CA . GLN A 1 93 ? -41.325 -11.120 67.437 1.00 90.00 93 GLN A CA 1
ATOM 703 C C . GLN A 1 93 ? -41.798 -10.434 68.726 1.00 90.00 93 GLN A C 1
ATOM 705 O O . GLN A 1 93 ? -42.388 -11.079 69.597 1.00 90.00 93 GLN A O 1
ATOM 710 N N . THR A 1 94 ? -41.613 -9.116 68.831 1.00 92.00 94 THR A N 1
ATOM 711 C CA . THR A 1 94 ? -42.071 -8.330 69.987 1.00 92.00 94 THR A CA 1
ATOM 712 C C . THR A 1 94 ? -43.599 -8.310 70.085 1.00 92.00 94 THR A C 1
ATOM 714 O O . THR A 1 94 ? -44.150 -8.502 71.171 1.00 92.00 94 THR A O 1
ATOM 717 N N . GLN A 1 95 ? -44.304 -8.132 68.961 1.00 91.00 95 GLN A N 1
ATOM 718 C CA . GLN A 1 95 ? -45.767 -8.205 68.919 1.00 91.00 95 GLN A CA 1
ATOM 719 C C . GLN A 1 95 ? -46.275 -9.590 69.327 1.00 91.00 95 GLN A C 1
ATOM 721 O O . GLN A 1 95 ? -47.186 -9.690 70.145 1.00 91.00 95 GLN A O 1
ATOM 726 N N . ASN A 1 96 ? -45.666 -10.661 68.818 1.00 90.12 96 ASN A N 1
ATOM 727 C CA . ASN A 1 96 ? -46.042 -12.029 69.171 1.00 90.12 96 ASN A CA 1
ATOM 728 C C . ASN A 1 96 ? -45.827 -12.314 70.666 1.00 90.12 96 ASN A C 1
ATOM 730 O O . ASN A 1 96 ? -46.683 -12.938 71.300 1.00 90.12 96 ASN A O 1
ATOM 734 N N . ALA A 1 97 ? -44.741 -11.805 71.257 1.00 90.50 97 ALA A N 1
ATOM 735 C CA . ALA A 1 97 ? -44.495 -11.901 72.694 1.00 90.50 97 ALA A CA 1
ATOM 736 C C . ALA A 1 97 ? -45.543 -11.126 73.518 1.00 90.50 97 ALA A C 1
ATOM 738 O O . ALA A 1 97 ? -46.039 -11.635 74.526 1.00 90.50 97 ALA A O 1
ATOM 739 N N . LEU A 1 98 ? -45.931 -9.923 73.075 1.00 91.69 98 LEU A N 1
ATOM 740 C CA . LEU A 1 98 ? -46.971 -9.115 73.722 1.00 91.69 98 LEU A CA 1
ATOM 741 C C . LEU A 1 98 ? -48.357 -9.760 73.634 1.00 91.69 98 LEU A C 1
ATOM 743 O O . LEU A 1 98 ? -49.057 -9.811 74.643 1.00 91.69 98 LEU A O 1
ATOM 747 N N . LEU A 1 99 ? -48.742 -10.274 72.463 1.00 89.94 99 LEU A N 1
ATOM 748 C CA . LEU A 1 99 ? -50.018 -10.967 72.265 1.00 89.94 99 LEU A CA 1
ATOM 749 C C . LEU A 1 99 ? -50.099 -12.231 73.124 1.00 89.94 99 LEU A C 1
ATOM 751 O O . LEU A 1 99 ? -51.115 -12.459 73.775 1.00 89.94 99 LEU A O 1
ATOM 755 N N . SER A 1 100 ? -49.010 -13.000 73.199 1.00 87.38 100 SER A N 1
ATOM 756 C CA . SER A 1 100 ? -48.937 -14.195 74.050 1.00 87.38 100 SER A CA 1
ATOM 757 C C . SER A 1 100 ? -49.090 -13.838 75.531 1.00 87.38 100 SER A C 1
ATOM 759 O O . SER A 1 100 ? -49.886 -14.443 76.244 1.00 87.38 100 SER A O 1
ATOM 761 N N . ARG A 1 101 ? -48.410 -12.779 75.989 1.00 88.94 101 ARG A N 1
ATOM 762 C CA . ARG A 1 101 ? -48.528 -12.299 77.372 1.00 88.94 101 ARG A CA 1
ATOM 763 C C . ARG A 1 101 ? -49.914 -11.722 77.684 1.00 88.94 101 ARG A C 1
ATOM 765 O O . ARG A 1 101 ? -50.413 -11.899 78.794 1.00 88.94 101 ARG A O 1
ATOM 772 N N . ALA A 1 102 ? -50.541 -11.028 76.733 1.00 88.06 102 ALA A N 1
ATOM 773 C CA . ALA A 1 102 ? -51.897 -10.499 76.878 1.00 88.06 102 ALA A CA 1
ATOM 774 C C . ALA A 1 102 ? -52.933 -11.628 76.963 1.00 88.06 102 ALA A C 1
ATOM 776 O O . ALA A 1 102 ? -53.822 -11.565 77.812 1.00 88.06 102 ALA A O 1
ATOM 777 N N . LEU A 1 103 ? -52.771 -12.676 76.150 1.00 86.69 103 LEU A N 1
ATOM 778 C CA . LEU A 1 103 ? -53.577 -13.893 76.211 1.00 86.69 103 LEU A CA 1
ATOM 779 C C . LEU A 1 103 ? -53.456 -14.576 77.584 1.00 86.69 103 LEU A C 1
ATOM 781 O O . LEU A 1 103 ? -54.472 -14.899 78.193 1.00 86.69 103 LEU A O 1
ATOM 785 N N . GLU A 1 104 ? -52.239 -14.757 78.106 1.00 86.50 104 GLU A N 1
ATOM 786 C CA . GLU A 1 104 ? -52.012 -15.344 79.437 1.00 86.50 104 GLU A CA 1
ATOM 787 C C . GLU A 1 104 ? -52.621 -14.497 80.562 1.00 86.50 104 GLU A C 1
ATOM 789 O O . GLU A 1 104 ? -53.230 -15.028 81.492 1.00 86.50 104 GLU A O 1
ATOM 794 N N . ALA A 1 105 ? -52.511 -13.170 80.472 1.00 85.56 105 ALA A N 1
ATOM 795 C CA . ALA A 1 105 ? -53.108 -12.265 81.448 1.00 85.56 105 ALA A CA 1
ATOM 796 C C . ALA A 1 105 ? -54.647 -12.295 81.412 1.00 85.56 105 ALA A C 1
ATOM 798 O O . ALA A 1 105 ? -55.283 -12.224 82.465 1.00 85.56 105 ALA A O 1
ATOM 799 N N . GLU A 1 106 ? -55.253 -12.396 80.225 1.00 84.06 106 GLU A N 1
ATOM 800 C CA . GLU A 1 106 ? -56.706 -12.542 80.061 1.00 84.06 106 GLU A CA 1
ATOM 801 C C . GLU A 1 106 ? -57.175 -13.909 80.576 1.00 84.06 106 GLU A C 1
ATOM 803 O O . GLU A 1 106 ? -58.121 -13.958 81.356 1.00 84.06 106 GLU A O 1
ATOM 808 N N . LYS A 1 107 ? -56.418 -14.984 80.306 1.00 83.56 107 LYS A N 1
ATOM 809 C CA . LYS A 1 107 ? -56.646 -16.326 80.869 1.00 83.56 107 LYS A CA 1
ATOM 810 C C . LYS A 1 107 ? -56.700 -16.318 82.396 1.00 83.56 107 LYS A C 1
ATOM 812 O O . LYS A 1 107 ? -57.635 -16.855 82.979 1.00 83.56 107 LYS A O 1
ATOM 817 N N . ILE A 1 108 ? -55.720 -15.694 83.051 1.00 85.81 108 ILE A N 1
ATOM 818 C CA . ILE A 1 108 ? -55.665 -15.616 84.519 1.00 85.81 108 ILE A CA 1
ATOM 819 C C . ILE A 1 108 ? -56.849 -14.805 85.069 1.00 85.81 108 ILE A C 1
ATOM 821 O O . ILE A 1 108 ? -57.447 -15.191 86.071 1.00 85.81 108 ILE A O 1
ATOM 825 N N . LYS A 1 109 ? -57.218 -13.693 84.416 1.00 82.81 109 LYS A N 1
ATOM 826 C CA . LYS A 1 109 ? -58.394 -12.892 84.805 1.00 82.81 109 LYS A CA 1
ATOM 827 C C . LYS A 1 109 ? -59.699 -13.665 84.620 1.00 82.81 109 LYS A C 1
ATOM 829 O O . LYS A 1 109 ? -60.571 -13.574 85.476 1.00 82.81 109 LYS A O 1
ATOM 834 N N . SER A 1 110 ? -59.810 -14.411 83.528 1.00 79.50 110 SER A N 1
ATOM 835 C CA . SER A 1 110 ? -60.949 -15.258 83.188 1.00 79.50 110 SER A CA 1
ATOM 836 C C . SER A 1 110 ? -61.130 -16.393 84.203 1.00 79.50 110 SER A C 1
ATOM 838 O O . SER A 1 110 ? -62.222 -16.550 84.743 1.00 79.50 110 SER A O 1
ATOM 840 N N . GLU A 1 111 ? -60.056 -17.104 84.572 1.00 79.25 111 GLU A N 1
ATOM 841 C CA . GLU A 1 111 ? -60.093 -18.127 85.632 1.00 79.25 111 GLU A CA 1
ATOM 842 C C . GLU A 1 111 ? -60.425 -17.521 87.004 1.00 79.25 111 GLU A C 1
ATOM 844 O O . GLU A 1 111 ? -61.277 -18.051 87.710 1.00 79.25 111 GLU A O 1
ATOM 849 N N . LYS A 1 112 ? -59.862 -16.358 87.357 1.00 81.06 112 LYS A N 1
ATOM 850 C CA . LYS A 1 112 ? -60.197 -15.669 88.615 1.00 81.06 112 LYS A CA 1
ATOM 851 C C . LYS A 1 112 ? -61.666 -15.221 88.671 1.00 81.06 112 LYS A C 1
ATOM 853 O O . LYS A 1 112 ? -62.319 -15.374 89.700 1.00 81.06 112 LYS A O 1
ATOM 858 N N . ALA A 1 113 ? -62.201 -14.686 87.571 1.00 75.00 113 ALA A N 1
ATOM 859 C CA . ALA A 1 113 ? -63.610 -14.295 87.466 1.00 75.00 113 ALA A CA 1
ATOM 860 C C . ALA A 1 113 ? -64.550 -15.514 87.490 1.00 75.00 113 ALA A C 1
ATOM 862 O O . ALA A 1 113 ? -65.637 -15.457 88.068 1.00 75.00 113 ALA A O 1
ATOM 863 N N . LYS A 1 114 ? -64.122 -16.632 86.892 1.00 76.62 114 LYS A N 1
ATOM 864 C CA . LYS A 1 114 ? -64.798 -17.928 86.980 1.00 76.62 114 LYS A CA 1
ATOM 865 C C . LYS A 1 114 ? -64.811 -18.438 88.418 1.00 76.62 114 LYS A C 1
ATOM 867 O O . LYS A 1 114 ? -65.879 -18.808 88.880 1.00 76.62 114 LYS A O 1
ATOM 872 N N . GLU A 1 115 ? -63.698 -18.410 89.148 1.00 77.44 115 GLU A N 1
ATOM 873 C CA . GLU A 1 115 ? -63.642 -18.794 90.568 1.00 77.44 115 GLU A CA 1
ATOM 874 C C . GLU A 1 115 ? -64.576 -17.931 91.441 1.00 77.44 115 GLU A C 1
ATOM 876 O O . GLU A 1 115 ? -65.355 -18.477 92.226 1.00 77.44 115 GLU A O 1
ATOM 881 N N . GLU A 1 116 ? -64.586 -16.603 91.248 1.00 72.00 116 GLU A N 1
ATOM 882 C CA . GLU A 1 116 ? -65.481 -15.672 91.964 1.00 72.00 116 GLU A CA 1
ATOM 883 C C . GLU A 1 116 ? -66.974 -15.921 91.684 1.00 72.00 116 GLU A C 1
ATOM 885 O O . GLU A 1 116 ? -67.803 -15.721 92.577 1.00 72.00 116 GLU A O 1
ATOM 890 N N . LEU A 1 117 ? -67.349 -16.368 90.476 1.00 61.81 117 LEU A N 1
ATOM 891 C CA . LEU A 1 117 ? -68.753 -16.635 90.141 1.00 61.81 117 LEU A CA 1
ATOM 892 C C . LEU A 1 117 ? -69.191 -18.101 90.259 1.00 61.81 117 LEU A C 1
ATOM 894 O O . LEU A 1 117 ? -70.380 -18.358 90.458 1.00 61.81 117 LEU A O 1
ATOM 898 N N . VAL A 1 118 ? -68.271 -19.067 90.222 1.00 63.81 118 VAL A N 1
ATOM 899 C CA . VAL A 1 118 ? -68.510 -20.462 90.646 1.00 63.81 118 VAL A CA 1
ATOM 900 C C . VAL A 1 118 ? -68.995 -20.487 92.101 1.00 63.81 118 VAL A C 1
ATOM 902 O O . VAL A 1 118 ? -69.812 -21.327 92.470 1.00 63.81 118 VAL A O 1
ATOM 905 N N . GLN A 1 119 ? -68.619 -19.479 92.893 1.00 63.00 119 GLN A N 1
ATOM 906 C CA . GLN A 1 119 ? -69.161 -19.231 94.226 1.00 63.00 119 GLN A CA 1
ATOM 907 C C . GLN A 1 119 ? -70.640 -18.761 94.244 1.00 63.00 119 GLN A C 1
ATOM 909 O O . GLN A 1 119 ? -71.231 -18.690 95.320 1.00 63.00 119 GLN A O 1
ATOM 914 N N . ARG A 1 120 ? -71.270 -18.444 93.095 1.00 58.00 120 ARG A N 1
ATOM 915 C CA . ARG A 1 120 ? -72.652 -17.913 93.006 1.00 58.00 120 ARG A CA 1
ATOM 916 C C . ARG A 1 120 ? -73.596 -18.611 92.009 1.00 58.00 120 ARG A C 1
ATOM 918 O O . ARG A 1 120 ? -74.781 -18.677 92.315 1.00 58.00 120 ARG A O 1
ATOM 925 N N . ILE A 1 121 ? -73.154 -19.113 90.847 1.00 61.94 121 ILE A N 1
ATOM 926 C CA . ILE A 1 121 ? -74.030 -19.730 89.813 1.00 61.94 121 ILE A CA 1
ATOM 927 C C . ILE A 1 121 ? -73.241 -20.812 89.026 1.00 61.94 121 ILE A C 1
ATOM 929 O O . ILE A 1 121 ? -72.727 -20.568 87.937 1.00 61.94 121 ILE A O 1
ATOM 933 N N . SER A 1 122 ? -73.071 -22.008 89.596 1.00 58.25 122 SER A N 1
ATOM 934 C CA . SER A 1 122 ? -72.020 -22.976 89.206 1.00 58.25 122 SER A CA 1
ATOM 935 C C . SER A 1 122 ? -72.370 -23.939 88.048 1.00 58.25 122 SER A C 1
ATOM 937 O O . SER A 1 122 ? -72.508 -25.140 88.236 1.00 58.25 122 SER A O 1
ATOM 939 N N . GLY A 1 123 ? -72.492 -23.460 86.811 1.00 65.19 123 GLY A N 1
ATOM 940 C CA . GLY A 1 123 ? -72.528 -24.385 85.661 1.00 65.19 123 GLY A CA 1
ATOM 941 C C . GLY A 1 123 ? -72.576 -23.683 84.316 1.00 65.19 123 GLY A C 1
ATOM 942 O O . GLY A 1 123 ? -71.604 -23.693 83.571 1.00 65.19 123 GLY A O 1
ATOM 943 N N . LEU A 1 124 ? -73.665 -22.958 84.062 1.00 68.94 124 LEU A N 1
ATOM 944 C CA . LEU A 1 124 ? -73.914 -22.297 82.774 1.00 68.94 124 LEU A CA 1
ATOM 945 C C . LEU A 1 124 ? -72.904 -21.188 82.422 1.00 68.94 124 LEU A C 1
ATOM 947 O O . LEU A 1 124 ? -72.722 -20.872 81.250 1.00 68.94 124 LEU A O 1
ATOM 951 N N . LEU A 1 125 ? -72.231 -20.595 83.415 1.00 71.88 125 LEU A N 1
ATOM 952 C CA . LEU A 1 125 ? -71.201 -19.587 83.161 1.00 71.88 125 LEU A CA 1
ATOM 953 C C . LEU A 1 125 ? -69.806 -20.182 82.936 1.00 71.88 125 LEU A C 1
ATOM 955 O O . LEU A 1 125 ? -69.009 -19.580 82.220 1.00 71.88 125 LEU A O 1
ATOM 959 N N . GLY A 1 126 ? -69.517 -21.358 83.504 1.00 73.81 126 GLY A N 1
ATOM 960 C CA . GLY A 1 126 ? -68.268 -22.067 83.221 1.00 73.81 126 GLY A CA 1
ATOM 961 C C . GLY A 1 126 ? -68.137 -22.320 81.722 1.00 73.81 126 GLY A C 1
ATOM 962 O O . GLY A 1 126 ? -67.130 -21.951 81.125 1.00 73.81 126 GLY A O 1
ATOM 963 N N . ASP A 1 127 ? -69.222 -22.795 81.109 1.00 76.06 127 ASP A N 1
ATOM 964 C CA . ASP A 1 127 ? -69.295 -23.051 79.670 1.00 76.06 127 ASP A CA 1
ATOM 965 C C . ASP A 1 127 ? -69.151 -21.764 78.839 1.00 76.06 127 ASP A C 1
ATOM 967 O O . ASP A 1 127 ? -68.404 -21.745 77.864 1.00 76.06 127 ASP A O 1
ATOM 971 N N . PHE A 1 128 ? -69.788 -20.657 79.242 1.00 78.88 128 PHE A N 1
ATOM 972 C CA . PHE A 1 128 ? -69.689 -19.375 78.528 1.00 78.88 128 PHE A CA 1
ATOM 973 C C . PHE A 1 128 ? -68.289 -18.742 78.615 1.00 78.88 128 PHE A C 1
ATOM 975 O O . PHE A 1 128 ? -67.774 -18.222 77.625 1.00 78.88 128 PHE A O 1
ATOM 982 N N . ILE A 1 129 ? -67.652 -18.784 79.790 1.00 81.56 129 ILE A N 1
ATOM 983 C CA . ILE A 1 129 ? -66.295 -18.256 79.992 1.00 81.56 129 ILE A CA 1
ATOM 984 C C . ILE A 1 129 ? -65.273 -19.119 79.248 1.00 81.56 129 ILE A C 1
ATOM 986 O O . ILE A 1 129 ? -64.379 -18.582 78.593 1.00 81.56 129 ILE A O 1
ATOM 990 N N . SER A 1 130 ? -65.418 -20.444 79.304 1.00 79.25 130 SER A N 1
ATOM 991 C CA . SER A 1 130 ? -64.558 -21.365 78.566 1.00 79.25 130 SER A CA 1
ATOM 992 C C . SER A 1 130 ? -64.716 -21.211 77.054 1.00 79.25 130 SER A C 1
ATOM 994 O O . SER A 1 130 ? -63.702 -21.137 76.364 1.00 79.25 130 SER A O 1
ATOM 996 N N . ALA A 1 131 ? -65.944 -21.057 76.545 1.00 80.81 131 ALA A N 1
ATOM 997 C CA . ALA A 1 131 ? -66.197 -20.779 75.131 1.00 80.81 131 ALA A CA 1
ATOM 998 C C . ALA A 1 131 ? -65.567 -19.449 74.688 1.00 80.81 131 ALA A C 1
ATOM 1000 O O . ALA A 1 131 ? -64.849 -19.400 73.695 1.00 80.81 131 ALA A O 1
ATOM 1001 N N . ARG A 1 132 ? -65.723 -18.378 75.476 1.00 81.94 132 ARG A N 1
ATOM 1002 C CA . ARG A 1 132 ? -65.093 -17.084 75.177 1.00 81.94 132 ARG A CA 1
ATOM 1003 C C . ARG A 1 132 ? -63.562 -17.152 75.211 1.00 81.94 132 ARG A C 1
ATOM 1005 O O . ARG A 1 132 ? -62.898 -16.523 74.389 1.00 81.94 132 ARG A O 1
ATOM 1012 N N . HIS A 1 133 ? -62.989 -17.883 76.169 1.00 82.44 133 HIS A N 1
ATOM 1013 C CA . HIS A 1 133 ? -61.543 -18.077 76.252 1.00 82.44 133 HIS A CA 1
ATOM 1014 C C . HIS A 1 133 ? -61.021 -18.864 75.046 1.00 82.44 133 HIS A C 1
ATOM 1016 O O . HIS A 1 133 ? -59.967 -18.530 74.504 1.00 82.44 133 HIS A O 1
ATOM 1022 N N . GLN A 1 134 ? -61.775 -19.867 74.599 1.00 85.75 134 GLN A N 1
ATOM 1023 C CA . GLN A 1 134 ? -61.479 -20.630 73.396 1.00 85.75 134 GLN A CA 1
ATOM 1024 C C . GLN A 1 134 ? -61.521 -19.738 72.146 1.00 85.75 134 GLN A C 1
ATOM 1026 O O . GLN A 1 134 ? -60.541 -19.727 71.405 1.00 85.75 134 GLN A O 1
ATOM 1031 N N . ASP A 1 135 ? -62.553 -18.902 71.989 1.00 86.56 135 ASP A N 1
ATOM 1032 C CA . ASP A 1 135 ? -62.677 -17.949 70.875 1.00 86.56 135 ASP A CA 1
ATOM 1033 C C . ASP A 1 135 ? -61.532 -16.920 70.849 1.00 86.56 135 ASP A C 1
ATOM 1035 O O . ASP A 1 135 ? -60.952 -16.646 69.796 1.00 86.56 135 ASP A O 1
ATOM 1039 N N . LEU A 1 136 ? -61.149 -16.359 72.005 1.00 83.25 136 LEU A N 1
ATOM 1040 C CA . LEU A 1 136 ? -60.006 -15.440 72.113 1.00 83.25 136 LEU A CA 1
ATOM 1041 C C . LEU A 1 136 ? -58.688 -16.143 71.787 1.00 83.25 136 LEU A C 1
ATOM 1043 O O . LEU A 1 136 ? -57.855 -15.596 71.065 1.00 83.25 136 LEU A O 1
ATOM 1047 N N . THR A 1 137 ? -58.502 -17.360 72.294 1.00 85.94 137 THR A N 1
ATOM 1048 C CA . THR A 1 137 ? -57.304 -18.164 72.027 1.00 85.94 137 THR A CA 1
ATOM 1049 C C . THR A 1 137 ? -57.193 -18.507 70.547 1.00 85.94 137 THR A C 1
ATOM 1051 O O . THR A 1 137 ? -56.102 -18.447 69.981 1.00 85.94 137 THR A O 1
ATOM 1054 N N . GLU A 1 138 ? -58.312 -18.810 69.896 1.00 87.69 138 GLU A N 1
ATOM 1055 C CA . GLU A 1 138 ? -58.357 -19.075 68.465 1.00 87.69 138 GLU A CA 1
ATOM 1056 C C . GLU A 1 138 ? -58.064 -17.804 67.654 1.00 87.69 138 GLU A C 1
ATOM 1058 O O . GLU A 1 138 ? -57.178 -17.821 66.798 1.00 87.69 138 GLU A O 1
ATOM 1063 N N . ALA A 1 139 ? -58.697 -16.674 67.987 1.00 85.56 139 ALA A N 1
ATOM 1064 C CA . ALA A 1 139 ? -58.475 -15.395 67.312 1.00 85.56 139 ALA A CA 1
ATOM 1065 C C . ALA A 1 139 ? -57.021 -14.896 67.441 1.00 85.56 139 ALA A C 1
ATOM 1067 O O . ALA A 1 139 ? -56.391 -14.550 66.438 1.00 85.56 139 ALA A O 1
ATOM 1068 N N . PHE A 1 140 ? -56.443 -14.908 68.649 1.00 86.00 140 PHE A N 1
ATOM 1069 C CA . PHE A 1 140 ? -55.034 -14.551 68.856 1.00 86.00 140 PHE A CA 1
ATOM 1070 C C . PHE A 1 140 ? -54.085 -15.573 68.226 1.00 86.00 140 PHE A C 1
ATOM 1072 O O . PHE A 1 140 ? -53.063 -15.195 67.653 1.00 86.00 140 PHE A O 1
ATOM 1079 N N . GLY A 1 141 ? -54.439 -16.859 68.265 1.00 87.44 141 GLY A N 1
ATOM 1080 C CA . GLY A 1 141 ? -53.687 -17.923 67.612 1.00 87.44 141 GLY A CA 1
ATOM 1081 C C . GLY A 1 141 ? -53.591 -17.735 66.096 1.00 87.44 141 GLY A C 1
ATOM 1082 O O . GLY A 1 141 ? -52.534 -18.001 65.521 1.00 87.44 141 GLY A O 1
ATOM 1083 N N . VAL A 1 142 ? -54.648 -17.237 65.444 1.00 89.62 142 VAL A N 1
ATOM 1084 C CA . VAL A 1 142 ? -54.635 -16.887 64.012 1.00 89.62 142 VAL A CA 1
ATOM 1085 C C . VAL A 1 142 ? -53.662 -15.740 63.732 1.00 89.62 142 VAL A C 1
ATOM 1087 O O . VAL A 1 142 ? -52.876 -15.841 62.789 1.00 89.62 142 VAL A O 1
ATOM 1090 N N . VAL A 1 143 ? -53.654 -14.689 64.559 1.00 88.19 143 VAL A N 1
ATOM 1091 C CA . VAL A 1 143 ? -52.750 -13.535 64.389 1.00 88.19 143 VAL A CA 1
ATOM 1092 C C . VAL A 1 143 ? -51.289 -13.926 64.618 1.00 88.19 143 VAL A C 1
ATOM 1094 O O . VAL A 1 143 ? -50.446 -13.628 63.776 1.00 88.19 143 VAL A O 1
ATOM 1097 N N . VAL A 1 144 ? -50.981 -14.662 65.691 1.00 89.19 144 VAL A N 1
ATOM 1098 C CA . VAL A 1 144 ? -49.610 -15.122 65.986 1.00 89.19 144 VAL A CA 1
ATOM 1099 C C . VAL A 1 144 ? -49.082 -16.034 64.874 1.00 89.19 144 VAL A C 1
ATOM 1101 O O . VAL A 1 144 ? -47.956 -15.860 64.407 1.00 89.19 144 VAL A O 1
ATOM 1104 N N . LYS A 1 145 ? -49.905 -16.971 64.382 1.00 89.88 145 LYS A N 1
ATOM 1105 C CA . LYS A 1 145 ? -49.545 -17.822 63.233 1.00 89.88 145 LYS A CA 1
ATOM 1106 C C . LYS A 1 145 ? -49.388 -17.010 61.945 1.00 89.88 145 LYS A C 1
ATOM 1108 O O . LYS A 1 145 ? -48.523 -17.331 61.135 1.00 89.88 145 LYS A O 1
ATOM 1113 N N . GLY A 1 146 ? -50.207 -15.977 61.745 1.00 91.00 146 GLY A N 1
ATOM 1114 C CA . GLY A 1 146 ? -50.098 -15.045 60.622 1.00 91.00 146 GLY A CA 1
ATOM 1115 C C . GLY A 1 146 ? -48.773 -14.282 60.636 1.00 91.00 146 GLY A C 1
ATOM 1116 O O . GLY A 1 146 ? -48.052 -14.299 59.642 1.00 91.00 146 GLY A O 1
ATOM 1117 N N . ASN A 1 147 ? -48.406 -13.707 61.780 1.00 91.50 147 ASN A N 1
ATOM 1118 C CA . ASN A 1 147 ? -47.145 -12.991 61.966 1.00 91.50 147 ASN A CA 1
ATOM 1119 C C . ASN A 1 147 ? -45.927 -13.907 61.786 1.00 91.50 147 ASN A C 1
ATOM 1121 O O . ASN A 1 147 ? -44.979 -13.523 61.110 1.00 91.50 147 ASN A O 1
ATOM 1125 N N . ALA A 1 148 ? -45.969 -15.137 62.311 1.00 89.56 148 ALA A N 1
ATOM 1126 C CA . ALA A 1 148 ? -44.903 -16.122 62.107 1.00 89.56 148 ALA A CA 1
ATOM 1127 C C . ALA A 1 148 ? -44.721 -16.499 60.621 1.00 89.56 148 ALA A C 1
ATOM 1129 O O . ALA A 1 148 ? -43.599 -16.674 60.152 1.00 89.56 148 ALA A O 1
ATOM 1130 N N . ARG A 1 149 ? -45.815 -16.577 59.847 1.00 91.94 149 ARG A N 1
ATOM 1131 C CA . ARG A 1 149 ? -45.744 -16.782 58.388 1.00 91.94 149 ARG A CA 1
ATOM 1132 C C . ARG A 1 149 ? -45.124 -15.585 57.668 1.00 91.94 149 ARG A C 1
ATOM 1134 O O . ARG A 1 149 ? -44.341 -15.785 56.745 1.00 91.94 149 ARG A O 1
ATOM 1141 N N . VAL A 1 150 ? -45.460 -14.356 58.070 1.00 91.44 150 VAL A N 1
ATOM 1142 C CA . VAL A 1 150 ? -44.853 -13.139 57.500 1.00 91.44 150 VAL A CA 1
ATOM 1143 C C . VAL A 1 150 ? -43.360 -13.082 57.819 1.00 91.44 150 VAL A C 1
ATOM 1145 O O . VAL A 1 150 ? -42.575 -12.791 56.924 1.00 91.44 150 VAL A O 1
ATOM 1148 N N . GLU A 1 151 ? -42.954 -13.430 59.042 1.00 89.81 151 GLU A N 1
ATOM 1149 C CA . GLU A 1 151 ? -41.545 -13.537 59.441 1.00 89.81 151 GLU A CA 1
ATOM 1150 C C . GLU A 1 151 ? -40.779 -14.541 58.560 1.00 89.81 151 GLU A C 1
ATOM 1152 O O . GLU A 1 151 ? -39.703 -14.229 58.043 1.00 89.81 151 GLU A O 1
ATOM 1157 N N . GLU A 1 152 ? -41.358 -15.721 58.314 1.00 91.75 152 GLU A N 1
ATOM 1158 C CA . GLU A 1 152 ? -40.771 -16.736 57.434 1.00 91.75 152 GLU A CA 1
ATOM 1159 C C . GLU A 1 152 ? -40.639 -16.235 55.984 1.00 91.75 152 GLU A C 1
ATOM 1161 O O . GLU A 1 152 ? -39.585 -16.393 55.358 1.00 91.75 152 GLU A O 1
ATOM 1166 N N . GLU A 1 153 ? -41.682 -15.599 55.442 1.00 90.94 153 GLU A N 1
ATOM 1167 C CA . GLU A 1 153 ? -41.653 -15.019 54.096 1.00 90.94 153 GLU A CA 1
ATOM 1168 C C . GLU A 1 153 ? -40.658 -13.858 53.981 1.00 90.94 153 GLU A C 1
ATOM 1170 O O . GLU A 1 153 ? -39.971 -13.748 52.960 1.00 90.94 153 GLU A O 1
ATOM 1175 N N . LEU A 1 154 ? -40.501 -13.042 55.028 1.00 91.12 154 LEU A N 1
ATOM 1176 C CA . LEU A 1 154 ? -39.517 -11.961 55.070 1.00 91.12 154 LEU A CA 1
ATOM 1177 C C . LEU A 1 154 ? -38.085 -12.509 55.138 1.00 91.12 154 LEU A C 1
ATOM 1179 O O . LEU A 1 154 ? -37.202 -12.024 54.431 1.00 91.12 154 LEU A O 1
ATOM 1183 N N . GLY A 1 155 ? -37.864 -13.595 55.883 1.00 90.38 155 GLY A N 1
ATOM 1184 C CA . GLY A 1 155 ? -36.599 -14.330 55.878 1.00 90.38 155 GLY A CA 1
ATOM 1185 C C . GLY A 1 155 ? -36.277 -14.950 54.510 1.00 90.38 155 GLY A C 1
ATOM 1186 O O . GLY A 1 155 ? -35.139 -14.875 54.035 1.00 90.38 155 GLY A O 1
ATOM 1187 N N . LYS A 1 156 ? -37.276 -15.521 53.820 1.00 92.69 156 LYS A N 1
ATOM 1188 C CA . LYS A 1 156 ? -37.126 -16.008 52.433 1.00 92.69 156 LYS A CA 1
ATOM 1189 C C . LYS A 1 156 ? -36.860 -14.866 51.454 1.00 92.69 156 LYS A C 1
ATOM 1191 O O . LYS A 1 156 ? -36.099 -15.048 50.503 1.00 92.69 156 LYS A O 1
ATOM 1196 N N . PHE A 1 157 ? -37.493 -13.710 51.645 1.00 92.19 157 PHE A N 1
ATOM 1197 C CA . PHE A 1 157 ? -37.252 -12.509 50.849 1.00 92.19 157 PHE A CA 1
ATOM 1198 C C . PHE A 1 157 ? -35.811 -12.015 51.014 1.00 92.19 157 PHE A C 1
ATOM 1200 O O . PHE A 1 157 ? -35.127 -11.888 50.001 1.00 92.19 157 PHE A O 1
ATOM 1207 N N . GLY A 1 158 ? -35.313 -11.871 52.247 1.00 91.25 158 GLY A N 1
ATOM 1208 C CA . GLY A 1 158 ? -33.923 -11.483 52.523 1.00 91.25 158 GLY A CA 1
ATOM 1209 C C . GLY A 1 158 ? -32.909 -12.397 51.826 1.00 91.25 158 GLY A C 1
ATOM 1210 O O . GLY A 1 158 ? -32.079 -11.924 51.059 1.00 91.25 158 GLY A O 1
ATOM 1211 N N . LYS A 1 159 ? -33.063 -13.725 51.950 1.00 92.00 159 LYS A N 1
ATOM 1212 C CA . LYS A 1 159 ? -32.194 -14.710 51.265 1.00 92.00 159 LYS A CA 1
ATOM 1213 C C . LYS A 1 159 ? -32.289 -14.672 49.735 1.00 92.00 159 LYS A C 1
ATOM 1215 O O . LYS A 1 159 ? -31.344 -15.041 49.037 1.00 92.00 159 LYS A O 1
ATOM 1220 N N . ARG A 1 160 ? -33.457 -14.332 49.174 1.00 92.44 160 ARG A N 1
ATOM 1221 C CA . ARG A 1 160 ? -33.615 -14.146 47.719 1.00 92.44 160 ARG A CA 1
ATOM 1222 C C . ARG A 1 160 ? -32.908 -12.873 47.266 1.00 92.44 160 ARG A C 1
ATOM 1224 O O . ARG A 1 160 ? -32.185 -12.925 46.279 1.00 92.44 160 ARG A O 1
ATOM 1231 N N . HIS A 1 161 ? -33.087 -11.781 47.999 1.00 93.62 161 HIS A N 1
ATOM 1232 C CA . HIS A 1 161 ? -32.456 -10.498 47.719 1.00 93.62 161 HIS A CA 1
ATOM 1233 C C . HIS A 1 161 ? -30.926 -10.580 47.822 1.00 93.62 161 HIS A C 1
ATOM 1235 O O . HIS A 1 161 ? -30.230 -10.164 46.901 1.00 93.62 161 HIS A O 1
ATOM 1241 N N . GLU A 1 162 ? -30.406 -11.220 48.872 1.00 91.56 162 GLU A N 1
ATOM 1242 C CA . GLU A 1 162 ? -28.974 -11.470 49.065 1.00 91.56 162 GLU A CA 1
ATOM 1243 C C . GLU A 1 162 ? -28.365 -12.240 47.886 1.00 91.56 162 GLU A C 1
ATOM 1245 O O . GLU A 1 162 ? -27.397 -11.778 47.291 1.00 91.56 162 GLU A O 1
ATOM 1250 N N . ARG A 1 163 ? -28.995 -13.343 47.450 1.00 94.62 163 ARG A N 1
ATOM 1251 C CA . ARG A 1 163 ? -28.528 -14.102 46.276 1.00 94.62 163 ARG A CA 1
ATOM 1252 C C . ARG A 1 163 ? -28.502 -13.277 44.990 1.00 94.62 163 ARG A C 1
ATOM 1254 O O . ARG A 1 163 ? -27.600 -13.462 44.177 1.00 94.62 163 ARG A O 1
ATOM 1261 N N . VAL A 1 164 ? -29.491 -12.408 44.775 1.00 92.88 164 VAL A N 1
ATOM 1262 C CA . VAL A 1 164 ? -29.537 -11.544 43.584 1.00 92.88 164 VAL A CA 1
ATOM 1263 C C . VAL A 1 164 ? -28.414 -10.506 43.626 1.00 92.88 164 VAL A C 1
ATOM 1265 O O . VAL A 1 164 ? -27.752 -10.307 42.609 1.00 92.88 164 VAL A O 1
ATOM 1268 N N . ILE A 1 165 ? -28.157 -9.898 44.789 1.00 93.25 165 ILE A N 1
ATOM 1269 C CA . ILE A 1 165 ? -27.055 -8.944 44.971 1.00 93.25 165 ILE A CA 1
ATOM 1270 C C . ILE A 1 165 ? -25.696 -9.627 44.821 1.00 93.25 165 ILE A C 1
ATOM 1272 O O . ILE A 1 165 ? -24.839 -9.107 44.112 1.00 93.25 165 ILE A O 1
ATOM 1276 N N . ASP A 1 166 ? -25.496 -10.798 45.424 1.00 93.00 166 ASP A N 1
ATOM 1277 C CA . ASP A 1 166 ? -24.231 -11.528 45.312 1.00 93.00 166 ASP A CA 1
ATOM 1278 C C . ASP A 1 166 ? -23.955 -11.934 43.853 1.00 93.00 166 ASP A C 1
ATOM 1280 O O . ASP A 1 166 ? -22.828 -11.798 43.379 1.00 93.00 166 ASP A O 1
ATOM 1284 N N . HIS A 1 167 ? -24.989 -12.337 43.105 1.00 94.19 167 HIS A N 1
ATOM 1285 C CA . HIS A 1 167 ? -24.883 -12.606 41.669 1.00 94.19 167 HIS A CA 1
ATOM 1286 C C . HIS A 1 167 ? -24.601 -11.339 40.836 1.00 94.19 167 HIS A C 1
ATOM 1288 O O . HIS A 1 167 ? -23.832 -11.382 39.874 1.00 94.19 167 HIS A O 1
ATOM 1294 N N . ALA A 1 168 ? -25.204 -10.196 41.180 1.00 91.69 168 ALA A N 1
ATOM 1295 C CA . ALA A 1 168 ? -24.904 -8.920 40.527 1.00 91.69 168 ALA A CA 1
ATOM 1296 C C . ALA A 1 168 ? -23.446 -8.493 40.782 1.00 91.69 168 ALA A C 1
ATOM 1298 O O . ALA A 1 168 ? -22.726 -8.158 39.841 1.00 91.69 168 ALA A O 1
ATOM 1299 N N . ASN A 1 169 ? -22.975 -8.613 42.025 1.00 91.44 169 ASN A N 1
ATOM 1300 C CA . ASN A 1 169 ? -21.601 -8.303 42.414 1.00 91.44 169 ASN A CA 1
ATOM 1301 C C . ASN A 1 169 ? -20.585 -9.245 41.755 1.00 91.44 169 ASN A C 1
ATOM 1303 O O . ASN A 1 169 ? -19.545 -8.784 41.282 1.00 91.44 169 ASN A O 1
ATOM 1307 N N . SER A 1 170 ? -20.877 -10.548 41.661 1.00 92.94 170 SER A N 1
ATOM 1308 C CA . SER A 1 170 ? -19.992 -11.495 40.972 1.00 92.94 170 SER A CA 1
ATOM 1309 C C . SER A 1 170 ? -19.875 -11.175 39.482 1.00 92.94 170 SER A C 1
ATOM 1311 O O . SER A 1 170 ? -18.774 -11.197 38.936 1.00 92.94 170 SER A O 1
ATOM 1313 N N . ARG A 1 171 ? -20.988 -10.808 38.831 1.00 93.62 171 ARG A N 1
ATOM 1314 C CA . ARG A 1 171 ? -20.981 -10.351 37.433 1.00 93.62 171 ARG A CA 1
ATOM 1315 C C . ARG A 1 171 ? -20.207 -9.046 37.254 1.00 93.62 171 ARG A C 1
ATOM 1317 O O . ARG A 1 171 ? -19.465 -8.926 36.285 1.00 93.62 171 ARG A O 1
ATOM 1324 N N . GLY A 1 172 ? -20.334 -8.092 38.177 1.00 94.12 172 GLY A N 1
ATOM 1325 C CA . GLY A 1 172 ? -19.536 -6.860 38.174 1.00 94.12 172 GLY A CA 1
ATOM 1326 C C . GLY A 1 172 ? -18.032 -7.135 38.314 1.00 94.12 172 GLY A C 1
ATOM 1327 O O . GLY A 1 172 ? -17.216 -6.589 37.566 1.00 94.12 172 GLY A O 1
ATOM 1328 N N . ALA A 1 173 ? -17.646 -8.050 39.208 1.00 93.06 173 ALA A N 1
ATOM 1329 C CA . ALA A 1 173 ? -16.257 -8.483 39.370 1.00 93.06 173 ALA A CA 1
ATOM 1330 C C . ALA A 1 173 ? -15.710 -9.182 38.109 1.00 93.06 173 ALA A C 1
ATOM 1332 O O . ALA A 1 173 ? -14.585 -8.921 37.684 1.00 93.06 173 ALA A O 1
ATOM 1333 N N . GLU A 1 174 ? -16.515 -10.026 37.461 1.00 95.19 174 GLU A N 1
ATOM 1334 C CA . GLU A 1 174 ? -16.138 -10.678 36.205 1.00 95.19 174 GLU A CA 1
ATOM 1335 C C . GLU A 1 174 ? -15.989 -9.672 35.053 1.00 95.19 174 GLU A C 1
ATOM 1337 O O . GLU A 1 174 ? -14.987 -9.701 34.330 1.00 95.19 174 GLU A O 1
ATOM 1342 N N . LEU A 1 175 ? -16.944 -8.746 34.907 1.00 94.50 175 LEU A N 1
ATOM 1343 C CA . LEU A 1 175 ? -16.904 -7.690 33.895 1.00 94.50 175 LEU A CA 1
ATOM 1344 C C . LEU A 1 175 ? -15.676 -6.798 34.080 1.00 94.50 175 LEU A C 1
ATOM 1346 O O . LEU A 1 175 ? -14.924 -6.602 33.126 1.00 94.50 175 LEU A O 1
ATOM 1350 N N . SER A 1 176 ? -15.413 -6.319 35.296 1.00 95.12 176 SER A N 1
ATOM 1351 C CA . SER A 1 176 ? -14.231 -5.494 35.579 1.00 95.12 176 SER A CA 1
ATOM 1352 C C . SER A 1 176 ? -12.920 -6.236 35.294 1.00 95.12 176 SER A C 1
ATOM 1354 O O . SER A 1 176 ? -12.039 -5.689 34.629 1.00 95.12 176 SER A O 1
ATOM 1356 N N . ALA A 1 177 ? -12.804 -7.511 35.683 1.00 95.12 177 ALA A N 1
ATOM 1357 C CA . ALA A 1 177 ? -11.638 -8.335 35.362 1.00 95.12 177 ALA A CA 1
ATOM 1358 C C . ALA A 1 177 ? -11.483 -8.595 33.850 1.00 95.12 177 ALA A C 1
ATOM 1360 O O . ALA A 1 177 ? -10.364 -8.688 33.338 1.00 95.12 177 ALA A O 1
ATOM 1361 N N . SER A 1 178 ? -12.587 -8.731 33.110 1.00 95.12 178 SER A N 1
ATOM 1362 C CA . SER A 1 178 ? -12.570 -8.849 31.649 1.00 95.12 178 SER A CA 1
ATOM 1363 C C . SER A 1 178 ? -12.118 -7.545 30.984 1.00 95.12 178 SER A C 1
ATOM 1365 O O . SER A 1 178 ? -11.238 -7.575 30.125 1.00 95.12 178 SER A O 1
ATOM 1367 N N . PHE A 1 179 ? -12.676 -6.397 31.379 1.00 94.19 179 PHE A N 1
ATOM 1368 C CA . PHE A 1 179 ? -12.324 -5.095 30.805 1.00 94.19 179 PHE A CA 1
ATOM 1369 C C . PHE A 1 179 ? -10.892 -4.672 31.139 1.00 94.19 179 PHE A C 1
ATOM 1371 O O . PHE A 1 179 ? -10.199 -4.180 30.254 1.00 94.19 179 PHE A O 1
ATOM 1378 N N . ALA A 1 180 ? -10.393 -4.959 32.345 1.00 93.44 180 ALA A N 1
ATOM 1379 C CA . ALA A 1 180 ? -8.990 -4.729 32.690 1.00 93.44 180 ALA A CA 1
ATOM 1380 C C . ALA A 1 180 ? -8.036 -5.544 31.793 1.00 93.44 180 ALA A C 1
ATOM 1382 O O . ALA A 1 180 ? -7.055 -5.007 31.276 1.00 93.44 180 ALA A O 1
ATOM 1383 N N . ARG A 1 181 ? -8.349 -6.826 31.542 1.00 94.75 181 ARG A N 1
ATOM 1384 C CA . ARG A 1 181 ? -7.580 -7.673 30.611 1.00 94.75 181 ARG A CA 1
ATOM 1385 C C . ARG A 1 181 ? -7.637 -7.142 29.176 1.00 94.75 181 ARG A C 1
ATOM 1387 O O . ARG A 1 181 ? -6.589 -6.999 28.551 1.00 94.75 181 ARG A O 1
ATOM 1394 N N . LYS A 1 182 ? -8.831 -6.785 28.687 1.00 92.25 182 LYS A N 1
ATOM 1395 C CA . LYS A 1 182 ? -9.022 -6.194 27.351 1.00 92.25 182 LYS A CA 1
ATOM 1396 C C . LYS A 1 182 ? -8.317 -4.846 27.192 1.00 92.25 182 LYS A C 1
ATOM 1398 O O . LYS A 1 182 ? -7.799 -4.570 26.117 1.00 92.25 182 LYS A O 1
ATOM 1403 N N . GLY A 1 183 ? -8.245 -4.030 28.244 1.00 93.50 183 GLY A N 1
ATOM 1404 C CA . GLY A 1 183 ? -7.489 -2.777 28.243 1.00 93.50 183 GLY A CA 1
ATOM 1405 C C . GLY A 1 183 ? -5.992 -3.015 28.031 1.00 93.50 183 GLY A C 1
ATOM 1406 O O . GLY A 1 183 ? -5.385 -2.410 27.152 1.00 93.50 183 GLY A O 1
ATOM 1407 N N . VAL A 1 184 ? -5.396 -3.962 28.765 1.00 93.31 184 VAL A N 1
ATOM 1408 C CA . VAL A 1 184 ? -3.980 -4.338 28.578 1.00 93.31 184 VAL A CA 1
ATOM 1409 C C . VAL A 1 184 ? -3.731 -4.917 27.181 1.00 93.31 184 VAL A C 1
ATOM 1411 O O . VAL A 1 184 ? -2.742 -4.567 26.534 1.00 93.31 184 VAL A O 1
ATOM 1414 N N . GLU A 1 185 ? -4.627 -5.776 26.696 1.00 93.19 185 GLU A N 1
ATOM 1415 C CA . GLU A 1 185 ? -4.535 -6.354 25.353 1.00 93.19 185 GLU A CA 1
ATOM 1416 C C . GLU A 1 185 ? -4.643 -5.284 24.257 1.00 93.19 185 GLU A C 1
ATOM 1418 O O . GLU A 1 185 ? -3.827 -5.281 23.337 1.00 93.19 185 GLU A O 1
ATOM 1423 N N . SER A 1 186 ? -5.567 -4.327 24.400 1.00 92.38 186 SER A N 1
ATOM 1424 C CA . SER A 1 186 ? -5.718 -3.173 23.505 1.00 92.38 186 SER A CA 1
ATOM 1425 C C . SER A 1 186 ? -4.442 -2.330 23.444 1.00 92.38 186 SER A C 1
ATOM 1427 O O . SER A 1 186 ? -3.945 -2.044 22.353 1.00 92.38 186 SER A O 1
ATOM 1429 N N . LYS A 1 187 ? -3.836 -2.012 24.599 1.00 93.75 187 LYS A N 1
ATOM 1430 C CA . LYS A 1 187 ? -2.547 -1.297 24.653 1.00 93.75 187 LYS A CA 1
ATOM 1431 C C . LYS A 1 187 ? -1.450 -2.066 23.917 1.00 93.75 187 LYS A C 1
ATOM 1433 O O . LYS A 1 187 ? -0.752 -1.491 23.086 1.00 93.75 187 LYS A O 1
ATOM 1438 N N . ARG A 1 188 ? -1.342 -3.380 24.148 1.00 93.31 188 ARG A N 1
ATOM 1439 C CA . ARG A 1 188 ? -0.358 -4.231 23.461 1.00 93.31 188 ARG A CA 1
ATOM 1440 C C . ARG A 1 188 ? -0.591 -4.282 21.950 1.00 93.31 188 ARG A C 1
ATOM 1442 O O . ARG A 1 188 ? 0.374 -4.255 21.188 1.00 93.31 188 ARG A O 1
ATOM 1449 N N . LEU A 1 189 ? -1.850 -4.372 21.519 1.00 93.25 189 LEU A N 1
ATOM 1450 C CA . LEU A 1 189 ? -2.227 -4.403 20.107 1.00 93.25 189 LEU A CA 1
ATOM 1451 C C . LEU A 1 189 ? -1.894 -3.073 19.422 1.00 93.25 189 LEU A C 1
ATOM 1453 O O . LEU A 1 189 ? -1.307 -3.080 18.344 1.00 93.25 189 LEU A O 1
ATOM 1457 N N . ARG A 1 190 ? -2.194 -1.945 20.074 1.00 93.81 190 ARG A N 1
ATOM 1458 C CA . ARG A 1 190 ? -1.844 -0.598 19.609 1.00 93.81 190 ARG A CA 1
ATOM 1459 C C . ARG A 1 190 ? -0.335 -0.424 19.466 1.00 93.81 190 ARG A C 1
ATOM 1461 O O . ARG A 1 190 ? 0.122 0.014 18.416 1.00 93.81 190 ARG A O 1
ATOM 1468 N N . ASP A 1 191 ? 0.443 -0.823 20.469 1.00 94.00 191 ASP A N 1
ATOM 1469 C CA . ASP A 1 191 ? 1.907 -0.738 20.409 1.00 94.00 191 ASP A CA 1
ATOM 1470 C C . ASP A 1 191 ? 2.482 -1.657 19.315 1.00 94.00 191 ASP A C 1
ATOM 1472 O O . ASP A 1 191 ? 3.450 -1.306 18.635 1.00 94.00 191 ASP A O 1
ATOM 1476 N N . GLY A 1 192 ? 1.872 -2.829 19.105 1.00 95.75 192 GLY A N 1
ATOM 1477 C CA . GLY A 1 192 ? 2.182 -3.724 17.989 1.00 95.75 192 GLY A CA 1
ATOM 1478 C C . GLY A 1 192 ? 1.871 -3.097 16.627 1.00 95.75 192 GLY A C 1
ATOM 1479 O O . GLY A 1 192 ? 2.712 -3.140 15.728 1.00 95.75 192 GLY A O 1
ATOM 1480 N N . ALA A 1 193 ? 0.708 -2.457 16.491 1.00 94.62 193 ALA A N 1
ATOM 1481 C CA . ALA A 1 193 ? 0.303 -1.743 15.286 1.00 94.62 193 ALA A CA 1
ATOM 1482 C C . ALA A 1 193 ? 1.257 -0.576 14.985 1.00 94.62 193 ALA A C 1
ATOM 1484 O O . ALA A 1 193 ? 1.777 -0.501 13.875 1.00 94.62 193 ALA A O 1
ATOM 1485 N N . MET A 1 194 ? 1.602 0.251 15.976 1.00 95.12 194 MET A N 1
ATOM 1486 C CA . MET A 1 194 ? 2.582 1.341 15.835 1.00 95.12 194 MET A CA 1
ATOM 1487 C C . MET A 1 194 ? 3.960 0.837 15.370 1.00 95.12 194 MET A C 1
ATOM 1489 O O . MET A 1 194 ? 4.580 1.411 14.473 1.00 95.12 194 MET A O 1
ATOM 1493 N N . LYS A 1 195 ? 4.439 -0.290 15.917 1.00 96.25 195 LYS A N 1
ATOM 1494 C CA . LYS A 1 195 ? 5.683 -0.933 15.448 1.00 96.25 195 LYS A CA 1
ATOM 1495 C C . LYS A 1 195 ? 5.576 -1.427 14.005 1.00 96.25 195 LYS A C 1
ATOM 1497 O O . LYS A 1 195 ? 6.531 -1.302 13.243 1.00 96.25 195 LYS A O 1
ATOM 1502 N N . SER A 1 196 ? 4.427 -1.976 13.614 1.00 95.31 196 SER A N 1
ATOM 1503 C CA . SER A 1 196 ? 4.207 -2.417 12.234 1.00 95.31 196 SER A CA 1
ATOM 1504 C C . SER A 1 196 ? 4.136 -1.244 11.250 1.00 95.31 196 SER A C 1
ATOM 1506 O O . SER A 1 196 ? 4.727 -1.327 10.179 1.00 95.31 196 SER A O 1
ATOM 1508 N N . VAL A 1 197 ? 3.508 -0.125 11.638 1.00 96.50 197 VAL A N 1
ATOM 1509 C CA . VAL A 1 197 ? 3.415 1.100 10.828 1.00 96.50 197 VAL A CA 1
ATOM 1510 C C . VAL A 1 197 ? 4.793 1.727 10.631 1.00 96.50 197 VAL A C 1
ATOM 1512 O O . VAL A 1 197 ? 5.190 1.977 9.496 1.00 96.50 197 VAL A O 1
ATOM 1515 N N . SER A 1 198 ? 5.575 1.883 11.699 1.00 94.06 198 SER A N 1
ATOM 1516 C CA . SER A 1 198 ? 6.954 2.389 11.604 1.00 94.06 198 SER A CA 1
ATOM 1517 C C . SER A 1 198 ? 7.876 1.456 10.805 1.00 94.06 198 SER A C 1
ATOM 1519 O O . SER A 1 198 ? 8.713 1.913 10.021 1.00 94.06 198 SER A O 1
ATOM 1521 N N . SER A 1 199 ? 7.707 0.135 10.928 1.00 95.94 199 SER A N 1
ATOM 1522 C CA . SER A 1 199 ? 8.408 -0.837 10.079 1.00 95.94 199 SER A CA 1
ATOM 1523 C C . SER A 1 199 ? 8.012 -0.696 8.604 1.00 95.94 199 SER A C 1
ATOM 1525 O O . SER A 1 199 ? 8.898 -0.657 7.748 1.00 95.94 199 SER A O 1
ATOM 1527 N N . ALA A 1 200 ? 6.719 -0.542 8.304 1.00 95.44 200 ALA A N 1
ATOM 1528 C CA . ALA A 1 200 ? 6.215 -0.319 6.950 1.00 95.44 200 ALA A CA 1
ATOM 1529 C C . ALA A 1 200 ? 6.733 0.999 6.355 1.00 95.44 200 ALA A C 1
ATOM 1531 O O . ALA A 1 200 ? 7.161 1.018 5.203 1.00 95.44 200 ALA A O 1
ATOM 1532 N N . GLN A 1 201 ? 6.789 2.073 7.144 1.00 95.50 201 GLN A N 1
ATOM 1533 C CA . GLN A 1 201 ? 7.372 3.352 6.737 1.00 95.50 201 GLN A CA 1
ATOM 1534 C C . GLN A 1 201 ? 8.857 3.206 6.368 1.00 95.50 201 GLN A C 1
ATOM 1536 O O . GLN A 1 201 ? 9.297 3.711 5.331 1.00 95.50 201 GLN A O 1
ATOM 1541 N N . ASN A 1 202 ? 9.633 2.481 7.179 1.00 93.94 202 ASN A N 1
ATOM 1542 C CA . ASN A 1 202 ? 11.046 2.217 6.902 1.00 93.94 202 ASN A CA 1
ATOM 1543 C C . ASN A 1 202 ? 11.238 1.335 5.660 1.00 93.94 202 ASN A C 1
ATOM 1545 O O . ASN A 1 202 ? 12.106 1.624 4.835 1.00 93.94 202 ASN A O 1
ATOM 1549 N N . ALA A 1 203 ? 10.416 0.295 5.495 1.00 95.69 203 ALA A N 1
ATOM 1550 C CA . ALA A 1 203 ? 10.437 -0.567 4.316 1.00 95.69 203 ALA A CA 1
ATOM 1551 C C . ALA A 1 203 ? 10.067 0.207 3.043 1.00 95.69 203 ALA A C 1
ATOM 1553 O O . ALA A 1 203 ? 10.735 0.060 2.022 1.00 95.69 203 ALA A O 1
ATOM 1554 N N . PHE A 1 204 ? 9.065 1.085 3.116 1.00 94.56 204 PHE A N 1
ATOM 1555 C CA . PHE A 1 204 ? 8.661 1.958 2.016 1.00 94.56 204 PHE A CA 1
ATOM 1556 C C . PHE A 1 204 ? 9.796 2.904 1.610 1.00 94.56 204 PHE A C 1
ATOM 1558 O O . PHE A 1 204 ? 10.179 2.951 0.442 1.00 94.56 204 PHE A O 1
ATOM 1565 N N . LYS A 1 205 ? 10.415 3.585 2.583 1.00 94.75 205 LYS A N 1
ATOM 1566 C CA . LYS A 1 205 ? 11.599 4.425 2.353 1.00 94.75 205 LYS A CA 1
ATOM 1567 C C . LYS A 1 205 ? 12.736 3.643 1.690 1.00 94.75 205 LYS A C 1
ATOM 1569 O O . LYS A 1 205 ? 13.329 4.114 0.719 1.00 94.75 205 LYS A O 1
ATOM 1574 N N . GLY A 1 206 ? 13.020 2.445 2.205 1.00 95.12 206 GLY A N 1
ATOM 1575 C CA . GLY A 1 206 ? 14.009 1.531 1.642 1.00 95.12 206 GLY A CA 1
ATOM 1576 C C . GLY A 1 206 ? 13.687 1.166 0.192 1.00 95.12 206 GLY A C 1
ATOM 1577 O O . GLY A 1 206 ? 14.549 1.305 -0.674 1.00 95.12 206 GLY A O 1
ATOM 1578 N N . GLY A 1 207 ? 12.435 0.804 -0.095 1.00 95.38 207 GLY A N 1
ATOM 1579 C CA . GLY A 1 207 ? 11.949 0.484 -1.437 1.00 95.38 207 GLY A CA 1
ATOM 1580 C C . GLY A 1 207 ? 12.130 1.632 -2.431 1.00 95.38 207 GLY A C 1
ATOM 1581 O O . GLY A 1 207 ? 12.666 1.417 -3.516 1.00 95.38 207 GLY A O 1
ATOM 1582 N N . LEU A 1 208 ? 11.783 2.866 -2.054 1.00 94.69 208 LEU A N 1
ATOM 1583 C CA . LEU A 1 208 ? 11.998 4.035 -2.916 1.00 94.69 208 LEU A CA 1
ATOM 1584 C C . LEU A 1 208 ? 13.477 4.296 -3.194 1.00 94.69 208 LEU A C 1
ATOM 1586 O O . LEU A 1 208 ? 13.850 4.581 -4.333 1.00 94.69 208 LEU A O 1
ATOM 1590 N N . SER A 1 209 ? 14.328 4.174 -2.171 1.00 94.00 209 SER A N 1
ATOM 1591 C CA . SER A 1 209 ? 15.772 4.319 -2.359 1.00 94.00 209 SER A CA 1
ATOM 1592 C C . SER A 1 209 ? 16.331 3.236 -3.291 1.00 94.00 209 SER A C 1
ATOM 1594 O O . SER A 1 209 ? 17.150 3.536 -4.157 1.00 94.00 209 SER A O 1
ATOM 1596 N N . ALA A 1 210 ? 15.822 2.002 -3.199 1.00 95.19 210 ALA A N 1
ATOM 1597 C CA . ALA A 1 210 ? 16.196 0.908 -4.087 1.00 95.19 210 ALA A CA 1
ATOM 1598 C C . ALA A 1 210 ? 15.750 1.166 -5.535 1.00 95.19 210 ALA A C 1
ATOM 1600 O O . ALA A 1 210 ? 16.538 0.952 -6.454 1.00 95.19 210 ALA A O 1
ATOM 1601 N N . VAL A 1 211 ? 14.537 1.692 -5.752 1.00 94.19 211 VAL A N 1
ATOM 1602 C CA . VAL A 1 211 ? 14.057 2.106 -7.084 1.00 94.19 211 VAL A CA 1
ATOM 1603 C C . VAL A 1 211 ? 14.942 3.210 -7.661 1.00 94.19 211 VAL A C 1
ATOM 1605 O O . VAL A 1 211 ? 15.342 3.132 -8.821 1.00 94.19 211 VAL A O 1
ATOM 1608 N N . GLN A 1 212 ? 15.308 4.209 -6.856 1.00 92.94 212 GLN A N 1
ATOM 1609 C CA . GLN A 1 212 ? 16.185 5.295 -7.294 1.00 92.94 212 GLN A CA 1
ATOM 1610 C C . GLN A 1 212 ? 17.579 4.780 -7.690 1.00 92.94 212 GLN A C 1
ATOM 1612 O O . GLN A 1 212 ? 18.101 5.159 -8.740 1.00 92.94 212 GLN A O 1
ATOM 1617 N N . VAL A 1 213 ? 18.173 3.898 -6.880 1.00 93.81 213 VAL A N 1
ATOM 1618 C CA . VAL A 1 213 ? 19.478 3.278 -7.165 1.00 93.81 213 VAL A CA 1
ATOM 1619 C C . VAL A 1 213 ? 19.402 2.377 -8.398 1.00 93.81 213 VAL A C 1
ATOM 1621 O O . VAL A 1 213 ? 20.287 2.437 -9.251 1.00 93.81 213 VAL A O 1
ATOM 1624 N N . SER A 1 214 ? 18.340 1.581 -8.529 1.00 95.38 214 SER A N 1
ATOM 1625 C CA . SER A 1 214 ? 18.113 0.706 -9.681 1.00 95.38 214 SER A CA 1
ATOM 1626 C C . SER A 1 214 ? 17.966 1.513 -10.972 1.00 95.38 214 SER A C 1
ATOM 1628 O O . SER A 1 214 ? 18.671 1.238 -11.940 1.00 95.38 214 SER A O 1
ATOM 1630 N N . MET A 1 215 ? 17.148 2.571 -10.968 1.00 93.44 215 MET A N 1
ATOM 1631 C CA . MET A 1 215 ? 16.984 3.474 -12.110 1.00 93.44 215 MET A CA 1
ATOM 1632 C C . MET A 1 215 ? 18.303 4.156 -12.482 1.00 93.44 215 MET A C 1
ATOM 1634 O O . MET A 1 215 ? 18.659 4.206 -13.659 1.00 93.44 215 MET A O 1
ATOM 1638 N N . ALA A 1 216 ? 19.054 4.655 -11.495 1.00 91.06 216 ALA A N 1
ATOM 1639 C CA . ALA A 1 216 ? 20.357 5.269 -11.733 1.00 91.06 216 ALA A CA 1
ATOM 1640 C C . ALA A 1 216 ? 21.347 4.271 -12.353 1.00 91.06 216 ALA A C 1
ATOM 1642 O O . ALA A 1 216 ? 22.022 4.615 -13.318 1.00 91.06 216 ALA A O 1
ATOM 1643 N N . THR A 1 217 ? 21.382 3.037 -11.845 1.00 94.44 217 THR A N 1
ATOM 1644 C CA . THR A 1 217 ? 22.252 1.964 -12.350 1.00 94.44 217 THR A CA 1
ATOM 1645 C C . THR A 1 217 ? 21.861 1.551 -13.767 1.00 94.44 217 THR A C 1
ATOM 1647 O O . THR A 1 217 ? 22.711 1.507 -14.645 1.00 94.44 217 THR A O 1
ATOM 1650 N N . ALA A 1 218 ? 20.575 1.316 -14.034 1.00 93.88 218 ALA A N 1
ATOM 1651 C CA . ALA A 1 218 ? 20.103 0.968 -15.373 1.00 93.88 218 ALA A CA 1
ATOM 1652 C C . ALA A 1 218 ? 20.428 2.080 -16.381 1.00 93.88 218 ALA A C 1
ATOM 1654 O O . ALA A 1 218 ? 20.939 1.815 -17.466 1.00 93.88 218 ALA A O 1
ATOM 1655 N N . THR A 1 219 ? 20.198 3.337 -15.997 1.00 93.00 219 THR A N 1
ATOM 1656 C CA . THR A 1 219 ? 20.484 4.502 -16.841 1.00 93.00 219 THR A CA 1
ATOM 1657 C C . THR A 1 219 ? 21.978 4.617 -17.168 1.00 93.00 219 THR A C 1
ATOM 1659 O O . THR A 1 219 ? 22.333 4.860 -18.322 1.00 93.00 219 THR A O 1
ATOM 1662 N N . THR A 1 220 ? 22.871 4.412 -16.192 1.00 91.12 220 THR A N 1
ATOM 1663 C CA . THR A 1 220 ? 24.323 4.441 -16.437 1.00 91.12 220 THR A CA 1
ATOM 1664 C C . THR A 1 220 ? 24.791 3.249 -17.269 1.00 91.12 220 THR A C 1
ATOM 1666 O O . THR A 1 220 ? 25.617 3.438 -18.163 1.00 91.12 220 THR A O 1
ATOM 1669 N N . THR A 1 221 ? 24.237 2.051 -17.054 1.00 93.88 221 THR A N 1
ATOM 1670 C CA . THR A 1 221 ? 24.524 0.865 -17.874 1.00 93.88 221 THR A CA 1
ATOM 1671 C C . THR A 1 221 ? 24.132 1.085 -19.334 1.00 93.88 221 THR A C 1
ATOM 1673 O O . THR A 1 221 ? 24.975 0.914 -20.214 1.00 93.88 221 THR A O 1
ATOM 1676 N N . TYR A 1 222 ? 22.904 1.543 -19.602 1.00 90.50 222 TYR A N 1
ATOM 1677 C CA . TYR A 1 222 ? 22.452 1.830 -20.968 1.00 90.50 222 TYR A CA 1
ATOM 1678 C C . TYR A 1 222 ? 23.252 2.960 -21.624 1.00 90.50 222 TYR A C 1
ATOM 1680 O O . TYR A 1 222 ? 23.589 2.864 -22.802 1.00 90.50 222 TYR A O 1
ATOM 1688 N N . SER A 1 223 ? 23.610 4.005 -20.869 1.00 91.00 223 SER A N 1
ATOM 1689 C CA . SER A 1 223 ? 24.499 5.068 -21.358 1.00 91.00 223 SER A CA 1
ATOM 1690 C C . SER A 1 223 ? 25.856 4.517 -21.800 1.00 91.00 223 SER A C 1
ATOM 1692 O O . SER A 1 223 ? 26.330 4.817 -22.900 1.00 91.00 223 SER A O 1
ATOM 1694 N N . GLY A 1 224 ? 26.451 3.641 -20.983 1.00 89.25 224 GLY A N 1
ATOM 1695 C CA . GLY A 1 224 ? 27.709 2.969 -21.302 1.00 89.25 224 GLY A CA 1
ATOM 1696 C C . GLY A 1 224 ? 27.609 2.071 -22.538 1.00 89.25 224 GLY A C 1
ATOM 1697 O O . GLY A 1 224 ? 28.488 2.106 -23.402 1.00 89.25 224 GLY A O 1
ATOM 1698 N N . GLU A 1 225 ? 26.525 1.306 -22.670 1.00 92.50 225 GLU A N 1
ATOM 1699 C CA . GLU A 1 225 ? 26.289 0.441 -23.829 1.00 92.50 225 GLU A CA 1
ATOM 1700 C C . GLU A 1 225 ? 26.082 1.245 -25.121 1.00 92.50 225 GLU A C 1
ATOM 1702 O O . GLU A 1 225 ? 26.708 0.947 -26.143 1.00 92.50 225 GLU A O 1
ATOM 1707 N N . LEU A 1 226 ? 25.299 2.327 -25.068 1.00 90.50 226 LEU A N 1
ATOM 1708 C CA . LEU A 1 226 ? 25.098 3.229 -26.202 1.00 90.50 226 LEU A CA 1
ATOM 1709 C C . LEU A 1 226 ? 26.412 3.888 -26.637 1.00 90.50 226 LEU A C 1
ATOM 1711 O O . LEU A 1 226 ? 26.701 3.977 -27.834 1.00 90.50 226 LEU A O 1
ATOM 1715 N N . GLN A 1 227 ? 27.249 4.306 -25.684 1.00 88.00 227 GLN A N 1
ATOM 1716 C CA . GLN A 1 227 ? 28.567 4.861 -25.980 1.00 88.00 227 GLN A CA 1
ATOM 1717 C C . GLN A 1 227 ? 29.475 3.826 -26.660 1.00 88.00 227 GLN A C 1
ATOM 1719 O O . GLN A 1 227 ? 30.143 4.152 -27.649 1.00 88.00 227 GLN A O 1
ATOM 1724 N N . ARG A 1 228 ? 29.460 2.573 -26.189 1.00 91.38 228 ARG A N 1
ATOM 1725 C CA . ARG A 1 228 ? 30.216 1.462 -26.789 1.00 91.38 228 ARG A CA 1
ATOM 1726 C C . ARG A 1 228 ? 29.735 1.145 -28.208 1.00 91.38 228 ARG A C 1
ATOM 1728 O O . ARG A 1 228 ? 30.556 0.952 -29.111 1.00 91.38 228 ARG A O 1
ATOM 1735 N N . HIS A 1 229 ? 28.422 1.138 -28.435 1.00 90.12 229 HIS A N 1
ATOM 1736 C CA . HIS A 1 229 ? 27.845 0.982 -29.770 1.00 90.12 229 HIS A CA 1
ATOM 1737 C C . HIS A 1 229 ? 28.231 2.133 -30.695 1.00 90.12 229 HIS A C 1
ATOM 1739 O O . HIS A 1 229 ? 28.677 1.880 -31.812 1.00 90.12 229 HIS A O 1
ATOM 1745 N N . GLY A 1 230 ? 28.161 3.379 -30.219 1.00 88.56 230 GLY A N 1
ATOM 1746 C CA . GLY A 1 230 ? 28.598 4.549 -30.977 1.00 88.56 230 GLY A CA 1
ATOM 1747 C C . GLY A 1 230 ? 30.069 4.464 -31.400 1.00 88.56 230 GLY A C 1
ATOM 1748 O O . GLY A 1 230 ? 30.390 4.744 -32.552 1.00 88.56 230 GLY A O 1
ATOM 1749 N N . GLN A 1 231 ? 30.963 4.027 -30.507 1.00 88.56 231 GLN A N 1
ATOM 1750 C CA . GLN A 1 231 ? 32.382 3.812 -30.829 1.00 88.56 231 GLN A CA 1
ATOM 1751 C C . GLN A 1 231 ? 32.586 2.687 -31.853 1.00 88.56 231 GLN A C 1
ATOM 1753 O O . GLN A 1 231 ? 33.338 2.851 -32.812 1.00 88.56 231 GLN A O 1
ATOM 1758 N N . THR A 1 232 ? 31.886 1.562 -31.691 1.00 91.75 232 THR A N 1
ATOM 1759 C CA . THR A 1 232 ? 31.972 0.423 -32.622 1.00 91.75 232 THR A CA 1
ATOM 1760 C C . THR A 1 232 ? 31.501 0.821 -34.023 1.00 91.75 232 THR A C 1
ATOM 1762 O O . THR A 1 232 ? 32.169 0.533 -35.018 1.00 91.75 232 THR A O 1
ATOM 1765 N N . LEU A 1 233 ? 30.379 1.544 -34.097 1.00 89.12 233 LEU A N 1
ATOM 1766 C CA . LEU A 1 233 ? 29.829 2.100 -35.331 1.00 89.12 233 LEU A CA 1
ATOM 1767 C C . LEU A 1 233 ? 30.851 3.026 -36.006 1.00 89.12 233 LEU A C 1
ATOM 1769 O O . LEU A 1 233 ? 31.141 2.873 -37.191 1.00 89.12 233 LEU A O 1
ATOM 1773 N N . GLN A 1 234 ? 31.452 3.938 -35.239 1.00 89.12 234 GLN A N 1
ATOM 1774 C CA . GLN A 1 234 ? 32.456 4.883 -35.723 1.00 89.12 234 GLN A CA 1
ATOM 1775 C C . GLN A 1 234 ? 33.688 4.183 -36.320 1.00 89.12 234 GLN A C 1
ATOM 1777 O O . GLN A 1 234 ? 34.146 4.567 -37.398 1.00 89.12 234 GLN A O 1
ATOM 1782 N N . VAL A 1 235 ? 34.209 3.147 -35.653 1.00 91.44 235 VAL A N 1
ATOM 1783 C CA . VAL A 1 235 ? 35.358 2.365 -36.142 1.00 91.44 235 VAL A CA 1
ATOM 1784 C C . VAL A 1 235 ? 35.002 1.609 -37.422 1.00 91.44 235 VAL A C 1
ATOM 1786 O O . VAL A 1 235 ? 35.748 1.671 -38.400 1.00 91.44 235 VAL A O 1
ATOM 1789 N N . SER A 1 236 ? 33.846 0.941 -37.450 1.00 92.69 236 SER A N 1
ATOM 1790 C CA . SER A 1 236 ? 33.390 0.171 -38.613 1.00 92.69 236 SER A CA 1
ATOM 1791 C C . SER A 1 236 ? 33.197 1.055 -39.851 1.00 92.69 236 SER A C 1
ATOM 1793 O O . SER A 1 236 ? 33.751 0.769 -40.917 1.00 92.69 236 SER A O 1
ATOM 1795 N N . PHE A 1 237 ? 32.486 2.179 -39.707 1.00 88.62 237 PHE A N 1
ATOM 1796 C CA . PHE A 1 237 ? 32.282 3.128 -40.804 1.00 88.62 237 PHE A CA 1
ATOM 1797 C C . PHE A 1 237 ? 33.577 3.807 -41.243 1.00 88.62 237 PHE A C 1
ATOM 1799 O O . PHE A 1 237 ? 33.788 3.963 -42.445 1.00 88.62 237 PHE A O 1
ATOM 1806 N N . GLY A 1 238 ? 34.451 4.183 -40.304 1.00 90.56 238 GLY A N 1
ATOM 1807 C CA . GLY A 1 238 ? 35.778 4.712 -40.624 1.00 90.56 238 GLY A CA 1
ATOM 1808 C C . GLY A 1 238 ? 36.565 3.735 -41.496 1.00 90.56 238 GLY A C 1
ATOM 1809 O O . GLY A 1 238 ? 36.998 4.094 -42.588 1.00 90.56 238 GLY A O 1
ATOM 1810 N N . GLY A 1 239 ? 36.628 2.465 -41.087 1.00 92.44 239 GLY A N 1
ATOM 1811 C CA . GLY A 1 239 ? 37.282 1.414 -41.864 1.00 92.44 239 GLY A CA 1
ATOM 1812 C C . GLY A 1 239 ? 36.646 1.169 -43.239 1.00 92.44 239 GLY A C 1
ATOM 1813 O O . GLY A 1 239 ? 37.361 0.905 -44.206 1.00 92.44 239 GLY A O 1
ATOM 1814 N N . ALA A 1 240 ? 35.319 1.266 -43.363 1.00 92.00 240 ALA A N 1
ATOM 1815 C CA . ALA A 1 240 ? 34.626 1.141 -44.648 1.00 92.00 240 ALA A CA 1
ATOM 1816 C C . ALA A 1 240 ? 34.916 2.325 -45.590 1.00 92.00 240 ALA A C 1
ATOM 1818 O O . ALA A 1 240 ? 35.184 2.117 -46.776 1.00 92.00 240 ALA A O 1
ATOM 1819 N N . LEU A 1 241 ? 34.919 3.558 -45.070 1.00 91.31 241 LEU A N 1
ATOM 1820 C CA . LEU A 1 241 ? 35.281 4.759 -45.828 1.00 91.31 241 LEU A CA 1
ATOM 1821 C C . LEU A 1 241 ? 36.747 4.728 -46.269 1.00 91.31 241 LEU A C 1
ATOM 1823 O O . LEU A 1 241 ? 37.047 5.065 -47.414 1.00 91.31 241 LEU A O 1
ATOM 1827 N N . ASP A 1 242 ? 37.653 4.265 -45.411 1.00 92.56 242 ASP A N 1
ATOM 1828 C CA . ASP A 1 242 ? 39.066 4.101 -45.755 1.00 92.56 242 ASP A CA 1
ATOM 1829 C C . ASP A 1 242 ? 39.258 3.056 -46.859 1.00 92.56 242 ASP A C 1
ATOM 1831 O O . ASP A 1 242 ? 39.999 3.283 -47.814 1.00 92.56 242 ASP A O 1
ATOM 1835 N N . ARG A 1 243 ? 38.538 1.930 -46.801 1.00 93.62 243 ARG A N 1
ATOM 1836 C CA . ARG A 1 243 ? 38.536 0.939 -47.888 1.00 93.62 243 ARG A CA 1
ATOM 1837 C C . ARG A 1 243 ? 38.015 1.530 -49.197 1.00 93.62 243 ARG A C 1
ATOM 1839 O O . ARG A 1 243 ? 38.638 1.341 -50.240 1.00 93.62 243 ARG A O 1
ATOM 1846 N N . HIS A 1 244 ? 36.921 2.289 -49.152 1.00 93.56 244 HIS A N 1
ATOM 1847 C CA . HIS A 1 244 ? 36.356 2.923 -50.342 1.00 93.56 244 HIS A CA 1
ATOM 1848 C C . HIS A 1 244 ? 37.283 3.998 -50.931 1.00 93.56 244 HIS A C 1
ATOM 1850 O O . HIS A 1 244 ? 37.444 4.082 -52.146 1.00 93.56 244 HIS A O 1
ATOM 1856 N N . THR A 1 245 ? 37.926 4.815 -50.094 1.00 93.00 245 THR A N 1
ATOM 1857 C CA . THR A 1 245 ? 38.884 5.831 -50.558 1.00 93.00 245 THR A CA 1
ATOM 1858 C C . THR A 1 245 ? 40.142 5.200 -51.146 1.00 93.00 245 THR A C 1
ATOM 1860 O O . THR A 1 245 ? 40.592 5.657 -52.195 1.00 93.00 245 THR A O 1
ATOM 1863 N N . ARG A 1 246 ? 4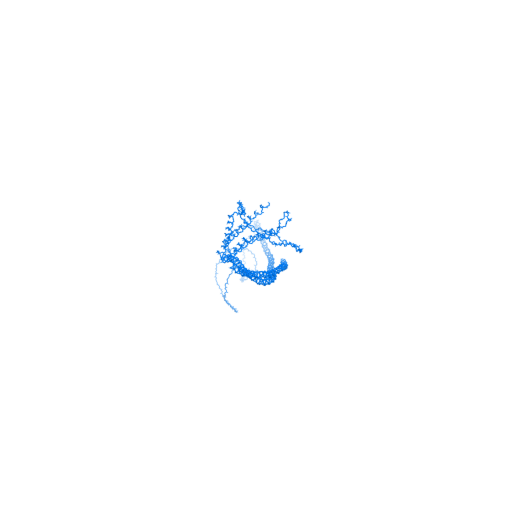0.662 4.116 -50.551 1.00 94.56 246 ARG A N 1
ATOM 1864 C CA . ARG A 1 246 ? 41.757 3.319 -51.134 1.00 94.56 246 ARG A CA 1
ATOM 1865 C C . ARG A 1 246 ? 41.363 2.729 -52.488 1.00 94.56 246 ARG A C 1
ATOM 1867 O O . ARG A 1 246 ? 42.100 2.902 -53.450 1.00 94.56 246 ARG A O 1
ATOM 1874 N N . ALA A 1 247 ? 40.182 2.117 -52.593 1.00 93.69 247 ALA A N 1
ATOM 1875 C CA . ALA A 1 247 ? 39.682 1.571 -53.855 1.00 93.69 247 ALA A CA 1
ATOM 1876 C C . ALA A 1 247 ? 39.488 2.661 -54.923 1.00 93.69 247 ALA A C 1
ATOM 1878 O O . ALA A 1 247 ? 39.863 2.472 -56.078 1.00 93.69 247 ALA A O 1
ATOM 1879 N N . LYS A 1 248 ? 38.947 3.827 -54.546 1.00 94.88 248 LYS A N 1
ATOM 1880 C CA . LYS A 1 248 ? 38.824 4.979 -55.446 1.00 94.88 248 LYS A CA 1
ATOM 1881 C C . LYS A 1 248 ? 40.195 5.467 -55.917 1.00 94.88 248 LYS A C 1
ATOM 1883 O O . LYS A 1 248 ? 40.340 5.740 -57.102 1.00 94.88 248 LYS A O 1
ATOM 1888 N N . ARG A 1 249 ? 41.186 5.560 -55.024 1.00 95.94 249 ARG A N 1
ATOM 1889 C CA . ARG A 1 249 ? 42.556 5.957 -55.379 1.00 95.94 249 ARG A CA 1
ATOM 1890 C C . ARG A 1 249 ? 43.178 4.974 -56.375 1.00 95.94 249 ARG A C 1
ATOM 1892 O O . ARG A 1 249 ? 43.610 5.416 -57.429 1.00 95.94 249 ARG A O 1
ATOM 1899 N N . ALA A 1 250 ? 43.092 3.670 -56.113 1.00 95.00 250 ALA A N 1
ATOM 1900 C CA . ALA A 1 250 ? 43.581 2.639 -57.032 1.00 95.00 250 ALA A CA 1
ATOM 1901 C C . ALA A 1 250 ? 42.894 2.697 -58.414 1.00 95.00 250 ALA A C 1
ATOM 1903 O O . ALA A 1 250 ? 43.539 2.537 -59.448 1.00 95.00 250 ALA A O 1
ATOM 1904 N N . ARG A 1 251 ? 41.582 2.982 -58.465 1.00 95.38 251 ARG A N 1
ATOM 1905 C CA . ARG A 1 251 ? 40.858 3.195 -59.736 1.00 95.38 251 ARG A CA 1
ATOM 1906 C C . ARG A 1 251 ? 41.335 4.433 -60.499 1.00 95.38 251 ARG A C 1
ATOM 1908 O O . ARG A 1 251 ? 41.354 4.417 -61.721 1.00 95.38 251 ARG A O 1
ATOM 1915 N N . VAL A 1 252 ? 41.692 5.506 -59.798 1.00 96.12 252 VAL A N 1
ATOM 1916 C CA . VAL A 1 252 ? 42.238 6.716 -60.432 1.00 96.12 252 VAL A CA 1
ATOM 1917 C C . VAL A 1 252 ? 43.654 6.461 -60.944 1.00 96.12 252 VAL A C 1
ATOM 1919 O O . VAL A 1 252 ? 43.945 6.826 -62.073 1.00 96.12 252 VAL A O 1
ATOM 1922 N N . GLU A 1 253 ? 44.500 5.785 -60.165 1.00 96.19 253 GLU A N 1
ATOM 1923 C CA . GLU A 1 253 ? 45.866 5.416 -60.571 1.00 96.19 253 GLU A CA 1
ATOM 1924 C C . GLU A 1 253 ? 45.870 4.490 -61.798 1.00 96.19 253 GLU A C 1
ATOM 1926 O O . GLU A 1 253 ? 46.633 4.705 -62.733 1.00 96.19 253 GLU A O 1
ATOM 1931 N N . THR A 1 254 ? 44.973 3.500 -61.847 1.00 96.38 254 THR A N 1
ATOM 1932 C CA . THR A 1 254 ? 44.822 2.620 -63.023 1.00 96.38 254 THR A CA 1
ATOM 1933 C C . THR A 1 254 ? 44.279 3.355 -64.249 1.00 96.38 254 THR A C 1
ATOM 1935 O O . THR A 1 254 ? 44.732 3.094 -65.362 1.00 96.38 254 THR A O 1
ATOM 1938 N N . ALA A 1 255 ? 43.346 4.295 -64.070 1.00 96.25 255 ALA A N 1
ATOM 1939 C CA . ALA A 1 255 ? 42.867 5.137 -65.164 1.00 96.25 255 ALA A CA 1
ATOM 1940 C C . ALA A 1 255 ? 43.972 6.060 -65.705 1.00 96.25 255 ALA A C 1
ATOM 1942 O O . ALA A 1 255 ? 44.098 6.208 -66.917 1.00 96.25 255 ALA A O 1
ATOM 1943 N N . ASP A 1 256 ? 44.791 6.645 -64.827 1.00 95.00 256 ASP A N 1
ATOM 1944 C CA . ASP A 1 256 ? 45.937 7.473 -65.215 1.00 95.00 256 ASP A CA 1
ATOM 1945 C C . ASP A 1 256 ? 46.988 6.648 -65.972 1.00 95.00 256 ASP A C 1
ATOM 1947 O O . ASP A 1 256 ? 47.418 7.035 -67.059 1.00 95.00 256 ASP A O 1
ATOM 1951 N N . ALA A 1 257 ? 47.296 5.441 -65.480 1.00 95.19 257 ALA A N 1
ATOM 1952 C CA . ALA A 1 257 ? 48.163 4.493 -66.173 1.00 95.19 257 ALA A CA 1
ATOM 1953 C C . ALA A 1 257 ? 47.647 4.182 -67.591 1.00 95.19 257 ALA A C 1
ATOM 1955 O O . ALA A 1 257 ? 48.403 4.299 -68.553 1.00 95.19 257 ALA A O 1
ATOM 1956 N N . MET A 1 258 ? 46.352 3.890 -67.752 1.00 95.50 258 MET A N 1
ATOM 1957 C CA . MET A 1 258 ? 45.746 3.649 -69.069 1.00 95.50 258 MET A CA 1
ATOM 1958 C C . MET A 1 258 ? 45.846 4.871 -69.992 1.00 95.50 258 MET A C 1
ATOM 1960 O O . MET A 1 258 ? 46.133 4.726 -71.177 1.00 95.50 258 MET A O 1
ATOM 1964 N N . VAL A 1 259 ? 45.634 6.086 -69.474 1.00 96.38 259 VAL A N 1
ATOM 1965 C CA . VAL A 1 259 ? 45.806 7.314 -70.266 1.00 96.38 259 VAL A CA 1
ATOM 1966 C C . VAL A 1 259 ? 47.252 7.448 -70.742 1.00 96.38 259 VAL A C 1
ATOM 1968 O O . VAL A 1 259 ? 47.477 7.788 -71.905 1.00 96.38 259 VAL A O 1
ATOM 1971 N N . THR A 1 260 ? 48.233 7.168 -69.880 1.00 96.31 260 THR A N 1
ATOM 1972 C CA . THR A 1 260 ? 49.646 7.211 -70.280 1.00 96.31 260 THR A CA 1
ATOM 1973 C C . THR A 1 260 ? 49.988 6.142 -71.316 1.00 96.31 260 THR A C 1
ATOM 1975 O O . THR A 1 260 ? 50.680 6.460 -72.282 1.00 96.31 260 THR A O 1
ATOM 1978 N N . ASP A 1 261 ? 49.444 4.932 -71.183 1.00 96.38 261 ASP A N 1
ATOM 1979 C CA . ASP A 1 261 ? 49.626 3.828 -72.130 1.00 96.38 261 ASP A CA 1
ATOM 1980 C C . ASP A 1 261 ? 49.047 4.172 -73.512 1.00 96.38 261 ASP A C 1
ATOM 1982 O O . ASP A 1 261 ? 49.766 4.175 -74.509 1.00 96.38 261 ASP A O 1
ATOM 1986 N N . VAL A 1 262 ? 47.799 4.657 -73.566 1.00 96.81 262 VAL A N 1
ATOM 1987 C CA . VAL A 1 262 ? 47.160 5.131 -74.810 1.00 96.81 262 VAL A CA 1
ATOM 1988 C C . VAL A 1 262 ? 47.960 6.264 -75.462 1.00 96.81 262 VAL A C 1
ATOM 1990 O O . VAL A 1 262 ? 48.092 6.316 -76.686 1.00 96.81 262 VAL A O 1
ATOM 1993 N N . GLN A 1 263 ? 48.520 7.189 -74.675 1.00 95.88 263 GLN A N 1
ATOM 1994 C CA . GLN A 1 263 ? 49.388 8.238 -75.216 1.00 95.88 263 GLN A CA 1
ATOM 1995 C C . GLN A 1 263 ? 50.696 7.679 -75.785 1.00 95.88 263 GLN A C 1
ATOM 1997 O O . GLN A 1 263 ? 51.184 8.184 -76.799 1.00 95.88 263 GLN A O 1
ATOM 2002 N N . VAL A 1 264 ? 51.298 6.682 -75.133 1.00 96.56 264 VAL A N 1
ATOM 2003 C CA . VAL A 1 264 ? 52.508 6.010 -75.622 1.00 96.56 264 VAL A CA 1
ATOM 2004 C C . VAL A 1 264 ? 52.209 5.268 -76.923 1.00 96.56 264 VAL A C 1
ATOM 2006 O O . VAL A 1 264 ? 52.940 5.460 -77.897 1.00 96.56 264 VAL A O 1
ATOM 2009 N N . ASP A 1 265 ? 51.101 4.536 -76.989 1.00 95.50 265 ASP A N 1
ATOM 2010 C CA . ASP A 1 265 ? 50.649 3.835 -78.189 1.00 95.50 265 ASP A CA 1
ATOM 2011 C C . ASP A 1 265 ? 50.354 4.782 -79.345 1.00 95.50 265 ASP A C 1
ATOM 2013 O O . ASP A 1 265 ? 50.828 4.557 -80.460 1.00 95.50 265 ASP A O 1
ATOM 2017 N N . LEU A 1 266 ? 49.672 5.904 -79.096 1.00 95.56 266 LEU A N 1
ATOM 2018 C CA . LEU A 1 266 ? 49.444 6.917 -80.126 1.00 95.56 266 LEU A CA 1
ATOM 2019 C C . LEU A 1 266 ? 50.774 7.447 -80.686 1.00 95.56 266 LEU A C 1
ATOM 2021 O O . LEU A 1 266 ? 50.930 7.576 -81.902 1.00 95.56 266 LEU A O 1
ATOM 2025 N N . ARG A 1 267 ? 51.764 7.709 -79.818 1.00 95.56 267 ARG A N 1
ATOM 2026 C CA . ARG A 1 267 ? 53.112 8.121 -80.249 1.00 95.56 267 ARG A CA 1
ATOM 2027 C C . ARG A 1 267 ? 53.820 7.013 -81.037 1.00 95.56 267 ARG A C 1
ATOM 2029 O O . ARG A 1 267 ? 54.543 7.316 -81.985 1.00 95.56 267 ARG A O 1
ATOM 2036 N N . ASN A 1 268 ? 53.629 5.746 -80.669 1.00 95.06 268 ASN A N 1
ATOM 2037 C CA . ASN A 1 268 ? 54.191 4.598 -81.383 1.00 95.06 268 ASN A CA 1
ATOM 2038 C C . ASN A 1 268 ? 53.579 4.457 -82.784 1.00 95.06 268 ASN A C 1
ATOM 2040 O O . ASN A 1 268 ? 54.324 4.347 -83.757 1.00 95.06 268 ASN A O 1
ATOM 2044 N N . VAL A 1 269 ? 52.252 4.560 -82.908 1.00 95.31 269 VAL A N 1
ATOM 2045 C CA . VAL A 1 269 ? 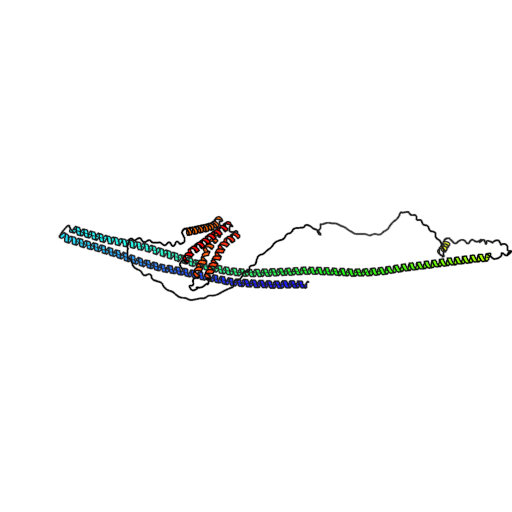51.533 4.540 -84.193 1.00 95.31 269 VAL A CA 1
ATOM 2046 C C . VAL A 1 269 ? 51.956 5.710 -85.075 1.00 95.31 269 VAL A C 1
ATOM 2048 O O . VAL A 1 269 ? 52.236 5.511 -86.252 1.00 95.31 269 VAL A O 1
ATOM 2051 N N . GLN A 1 270 ? 52.081 6.920 -84.521 1.00 93.81 270 GLN A N 1
ATOM 2052 C CA . GLN A 1 270 ? 52.587 8.078 -85.266 1.00 93.81 270 GLN A CA 1
ATOM 2053 C C . GLN A 1 270 ? 54.003 7.840 -85.808 1.00 93.81 270 GLN A C 1
ATOM 2055 O O . GLN A 1 270 ? 54.278 8.155 -86.967 1.00 93.81 270 GLN A O 1
ATOM 2060 N N . ARG A 1 271 ? 54.897 7.245 -85.005 1.00 94.19 271 ARG A N 1
ATOM 2061 C CA . ARG A 1 271 ? 56.249 6.875 -85.454 1.00 94.19 271 ARG A CA 1
ATOM 2062 C C . ARG A 1 271 ? 56.222 5.794 -86.540 1.00 94.19 271 ARG A C 1
ATOM 2064 O O . ARG A 1 271 ? 56.938 5.936 -87.527 1.00 94.19 271 ARG A O 1
ATOM 2071 N N . GLY A 1 272 ? 55.383 4.767 -86.393 1.00 94.38 272 GLY A N 1
ATOM 2072 C CA . GLY A 1 272 ? 55.200 3.708 -87.392 1.00 94.38 272 GLY A CA 1
ATOM 2073 C C . GLY A 1 272 ? 54.594 4.212 -88.707 1.00 94.38 272 GLY A C 1
ATOM 2074 O O . GLY A 1 272 ? 55.030 3.820 -89.785 1.00 94.38 272 GLY A O 1
ATOM 2075 N N . LEU A 1 273 ? 53.644 5.146 -88.643 1.00 94.81 273 LEU A N 1
ATOM 2076 C CA . LEU A 1 273 ? 53.078 5.793 -89.826 1.00 94.81 273 LEU A CA 1
ATOM 2077 C C . LEU A 1 273 ? 54.132 6.638 -90.548 1.00 94.81 273 LEU A C 1
ATOM 2079 O O . LEU A 1 273 ? 54.244 6.574 -91.769 1.00 94.81 273 LEU A O 1
ATOM 2083 N N . ALA A 1 274 ? 54.940 7.394 -89.801 1.00 93.25 274 ALA A N 1
ATOM 2084 C CA . ALA A 1 274 ? 56.008 8.205 -90.373 1.00 93.25 274 ALA A CA 1
ATOM 2085 C C . ALA A 1 274 ? 57.121 7.362 -91.024 1.00 93.25 274 ALA A C 1
ATOM 2087 O O . ALA A 1 274 ? 57.729 7.819 -91.992 1.00 93.25 274 ALA A O 1
ATOM 2088 N N . SER A 1 275 ? 57.420 6.159 -90.518 1.00 94.69 275 SER A N 1
ATOM 2089 C CA . SER A 1 275 ? 58.362 5.239 -91.174 1.00 94.69 275 SER A CA 1
ATOM 2090 C C . SER A 1 275 ? 57.733 4.542 -92.382 1.00 94.69 275 SER A C 1
ATOM 2092 O O . SER A 1 275 ? 58.368 4.463 -93.431 1.00 94.69 275 SER A O 1
ATOM 2094 N N . GLY A 1 276 ? 56.469 4.116 -92.283 1.00 94.31 276 GLY A N 1
ATOM 2095 C CA . GLY A 1 276 ? 55.711 3.555 -93.402 1.00 94.31 276 GLY A CA 1
ATOM 2096 C C . GLY A 1 276 ? 55.607 4.527 -94.577 1.00 94.31 276 GLY A C 1
ATOM 2097 O O . GLY A 1 276 ? 55.879 4.143 -95.711 1.00 94.31 276 GLY A O 1
ATOM 2098 N N . LEU A 1 277 ? 55.314 5.803 -94.306 1.00 95.50 277 LEU A N 1
ATOM 2099 C CA . LEU A 1 277 ? 55.263 6.850 -95.328 1.00 95.50 277 LEU A CA 1
ATOM 2100 C C . LEU A 1 277 ? 56.615 7.025 -96.035 1.00 95.50 277 LEU A C 1
ATOM 2102 O O . LEU A 1 277 ? 56.647 7.094 -97.260 1.00 95.50 277 LEU A O 1
ATOM 2106 N N . ARG A 1 278 ? 57.729 7.016 -95.288 1.00 92.94 278 ARG A N 1
ATOM 2107 C CA . ARG A 1 278 ? 59.081 7.077 -95.872 1.00 92.94 278 ARG A CA 1
ATOM 2108 C C . ARG A 1 278 ? 59.394 5.867 -96.752 1.00 92.94 278 ARG A C 1
ATOM 2110 O O . ARG A 1 278 ? 59.991 6.024 -97.811 1.00 92.94 278 ARG A O 1
ATOM 2117 N N . ASN A 1 279 ? 58.971 4.669 -96.349 1.00 94.25 279 ASN A N 1
ATOM 2118 C CA . ASN A 1 279 ? 59.146 3.465 -97.166 1.00 94.25 279 ASN A CA 1
ATOM 2119 C C . ASN A 1 279 ? 58.326 3.537 -98.463 1.00 94.25 279 ASN A C 1
ATOM 2121 O O . ASN A 1 279 ? 58.831 3.180 -99.526 1.00 94.25 279 ASN A O 1
ATOM 2125 N N . VAL A 1 280 ? 57.082 4.026 -98.391 1.00 94.69 280 VAL A N 1
ATOM 2126 C CA . VAL A 1 280 ? 56.221 4.231 -99.568 1.00 94.69 280 VAL A CA 1
ATOM 2127 C C . VAL A 1 280 ? 56.815 5.277 -100.512 1.00 94.69 280 VAL A C 1
ATOM 2129 O O . VAL A 1 280 ? 56.844 5.049 -101.717 1.00 94.69 280 VAL A O 1
ATOM 2132 N N . GLU A 1 281 ? 57.336 6.387 -99.990 1.00 94.25 281 GLU A N 1
ATOM 2133 C CA . GLU A 1 281 ? 58.028 7.412 -100.784 1.00 94.25 281 GLU A CA 1
ATOM 2134 C C . GLU A 1 281 ? 59.282 6.852 -101.475 1.00 94.25 281 GLU A C 1
ATOM 2136 O O . GLU A 1 281 ? 59.510 7.109 -102.660 1.00 94.25 281 GLU A O 1
ATOM 2141 N N . GLY A 1 282 ? 60.057 6.017 -100.773 1.00 92.38 282 GLY A N 1
ATOM 2142 C CA . GLY A 1 282 ? 61.192 5.298 -101.352 1.00 92.38 282 GLY A CA 1
ATOM 2143 C C . GLY A 1 282 ? 60.776 4.357 -102.487 1.00 92.38 282 GLY A C 1
ATOM 2144 O O . GLY A 1 282 ? 61.382 4.375 -103.560 1.00 92.38 282 GLY A O 1
ATOM 2145 N N . PHE A 1 283 ? 59.703 3.583 -102.296 1.00 93.25 283 PHE A N 1
ATOM 2146 C CA . PHE A 1 283 ? 59.150 2.717 -103.341 1.00 93.25 283 PHE A CA 1
ATOM 2147 C C . PHE A 1 283 ? 58.647 3.523 -104.546 1.00 93.25 283 PHE A C 1
ATOM 2149 O O . PHE A 1 283 ? 58.982 3.202 -105.684 1.00 93.25 283 PHE A O 1
ATOM 2156 N N . ALA A 1 284 ? 57.899 4.603 -104.309 1.00 93.56 284 ALA A N 1
ATOM 2157 C CA . ALA A 1 284 ? 57.407 5.488 -105.360 1.00 93.56 284 ALA A CA 1
ATOM 2158 C C . ALA A 1 284 ? 58.558 6.118 -106.162 1.00 93.56 284 ALA A C 1
ATOM 2160 O O . ALA A 1 284 ? 58.489 6.176 -107.388 1.00 93.56 284 ALA A O 1
ATOM 2161 N N . SER A 1 285 ? 59.639 6.523 -105.490 1.00 93.62 285 SER A N 1
ATOM 2162 C CA . SER A 1 285 ? 60.846 7.055 -106.137 1.00 93.62 285 SER A CA 1
ATOM 2163 C C . SER A 1 285 ? 61.538 6.007 -107.013 1.00 93.62 285 SER A C 1
ATOM 2165 O O . SER A 1 285 ? 61.956 6.314 -108.128 1.00 93.62 285 SER A O 1
ATOM 2167 N N . CYS A 1 286 ? 61.609 4.756 -106.550 1.00 94.12 286 CYS A N 1
ATOM 2168 C CA . CYS A 1 286 ? 62.139 3.641 -107.335 1.00 94.12 286 CYS A CA 1
ATOM 2169 C C . CYS A 1 286 ? 61.295 3.396 -108.598 1.00 94.12 286 CYS A C 1
ATOM 2171 O O . CYS A 1 286 ? 61.831 3.374 -109.705 1.00 94.12 286 CYS A O 1
ATOM 2173 N N . VAL A 1 287 ? 59.966 3.327 -108.458 1.00 94.62 287 VAL A N 1
ATOM 2174 C CA . VAL A 1 287 ? 59.038 3.192 -109.596 1.00 94.62 287 VAL A CA 1
ATOM 2175 C C . VAL A 1 287 ? 59.181 4.357 -110.577 1.00 94.62 287 VAL A C 1
ATOM 2177 O O . VAL A 1 287 ? 59.218 4.139 -111.786 1.00 94.62 287 VAL A O 1
ATOM 2180 N N . ALA A 1 288 ? 59.305 5.590 -110.079 1.00 93.06 288 ALA A N 1
ATOM 2181 C CA . ALA A 1 288 ? 59.539 6.754 -110.926 1.00 93.06 288 ALA A CA 1
ATOM 2182 C C . ALA A 1 288 ? 60.851 6.621 -111.717 1.00 93.06 288 ALA A C 1
ATOM 2184 O O . ALA A 1 288 ? 60.860 6.889 -112.918 1.00 93.06 288 ALA A O 1
ATOM 2185 N N . SER A 1 289 ? 61.926 6.144 -111.077 1.00 94.00 289 SER A N 1
ATOM 2186 C CA . SER A 1 289 ? 63.219 5.928 -111.738 1.00 94.00 289 SER A CA 1
ATOM 2187 C C . SER A 1 289 ? 63.174 4.829 -112.810 1.00 94.00 289 SER A C 1
ATOM 2189 O O . SER A 1 289 ? 63.727 4.995 -113.899 1.00 94.00 289 SER A O 1
ATOM 2191 N N . GLU A 1 290 ? 62.442 3.740 -112.564 1.00 92.56 290 GLU A N 1
ATOM 2192 C CA . GLU A 1 290 ? 62.213 2.682 -113.553 1.00 92.56 290 GLU A CA 1
ATOM 2193 C C . GLU A 1 290 ? 61.389 3.189 -114.744 1.00 92.56 290 GLU A C 1
ATOM 2195 O O . GLU A 1 290 ? 61.730 2.922 -115.896 1.00 92.56 290 GLU A O 1
ATOM 2200 N N . CYS A 1 291 ? 60.357 4.002 -114.498 1.00 91.94 291 CYS A N 1
ATOM 2201 C CA . CYS A 1 291 ? 59.599 4.660 -115.564 1.00 91.94 291 CYS A CA 1
ATOM 2202 C C . CYS A 1 291 ? 60.486 5.573 -116.424 1.00 91.94 291 CYS A C 1
ATOM 2204 O O . CYS A 1 291 ? 60.371 5.545 -117.652 1.00 91.94 291 CYS A O 1
ATOM 2206 N N . THR A 1 292 ? 61.389 6.354 -115.817 1.00 93.62 292 THR A N 1
ATOM 2207 C CA . THR A 1 292 ? 62.339 7.180 -116.580 1.00 93.62 292 THR A CA 1
ATOM 2208 C C . THR A 1 292 ? 63.319 6.327 -117.383 1.00 93.62 292 THR A C 1
ATOM 2210 O O . THR A 1 292 ? 63.508 6.582 -118.570 1.00 93.62 292 THR A O 1
ATOM 2213 N N . ASN A 1 293 ? 63.853 5.247 -116.800 1.00 93.00 293 ASN A N 1
ATOM 2214 C CA . ASN A 1 293 ? 64.746 4.317 -117.498 1.00 93.00 293 ASN A CA 1
ATOM 2215 C C . ASN A 1 293 ? 64.059 3.658 -118.705 1.00 93.00 293 ASN A C 1
ATOM 2217 O O . ASN A 1 293 ? 64.654 3.527 -119.781 1.00 93.00 293 ASN A O 1
ATOM 2221 N N . LEU A 1 294 ? 62.797 3.250 -118.538 1.00 92.56 294 LEU A N 1
ATOM 2222 C CA . LEU A 1 294 ? 61.991 2.671 -119.607 1.00 92.56 294 LEU A CA 1
ATOM 2223 C C . LEU A 1 294 ? 61.724 3.697 -120.714 1.00 92.56 294 LEU A C 1
ATOM 2225 O O . LEU A 1 294 ? 61.894 3.370 -121.888 1.00 92.56 294 LEU A O 1
ATOM 2229 N N . SER A 1 295 ? 61.374 4.935 -120.350 1.00 93.12 295 SER A N 1
ATOM 2230 C CA . SER A 1 295 ? 61.195 6.045 -121.294 1.00 93.12 295 SER A CA 1
ATOM 2231 C C . SER A 1 295 ? 62.458 6.288 -122.126 1.00 93.12 295 SER A C 1
ATOM 2233 O O . SER A 1 295 ? 62.391 6.310 -123.356 1.00 93.12 295 SER A O 1
ATOM 2235 N N . ASP A 1 296 ? 63.626 6.361 -121.483 1.00 90.69 296 ASP A N 1
ATOM 2236 C CA . ASP A 1 296 ? 64.912 6.535 -122.167 1.00 90.69 296 ASP A CA 1
ATOM 2237 C C . ASP A 1 296 ? 65.225 5.365 -123.109 1.00 90.69 296 ASP A C 1
ATOM 2239 O O . ASP A 1 296 ? 65.798 5.546 -124.188 1.00 90.69 296 ASP A O 1
ATOM 2243 N N . SER A 1 297 ? 64.863 4.138 -122.721 1.00 92.38 297 SER A N 1
ATOM 2244 C CA . SER A 1 297 ? 65.022 2.960 -123.577 1.00 92.38 297 SER A CA 1
ATOM 2245 C C . SER A 1 297 ? 64.107 3.017 -124.799 1.00 92.38 297 SER A C 1
ATOM 2247 O O . SER A 1 297 ? 64.550 2.721 -125.911 1.00 92.38 297 SER A O 1
ATOM 2249 N N . VAL A 1 298 ? 62.851 3.432 -124.619 1.00 92.38 298 VAL A N 1
ATOM 2250 C CA . VAL A 1 298 ? 61.894 3.634 -125.716 1.00 92.38 298 VAL A CA 1
ATOM 2251 C C . VAL A 1 298 ? 62.398 4.710 -126.675 1.00 92.38 298 VAL A C 1
ATOM 2253 O O . VAL A 1 298 ? 62.387 4.494 -127.887 1.00 92.38 298 VAL A O 1
ATOM 2256 N N . GLU A 1 299 ? 62.916 5.828 -126.166 1.00 90.31 299 GLU A N 1
ATOM 2257 C CA . GLU A 1 299 ? 63.462 6.896 -127.005 1.00 90.31 299 GLU A CA 1
ATOM 2258 C C . GLU A 1 299 ? 64.706 6.435 -127.781 1.00 90.31 299 GLU A C 1
ATOM 2260 O O . GLU A 1 299 ? 64.834 6.710 -128.978 1.00 90.31 299 GLU A O 1
ATOM 2265 N N . ARG A 1 300 ? 65.599 5.665 -127.143 1.00 89.06 300 ARG A N 1
ATOM 2266 C CA . ARG A 1 300 ? 66.755 5.044 -127.813 1.00 89.06 300 ARG A CA 1
ATOM 2267 C C . ARG A 1 300 ? 66.324 4.102 -128.933 1.00 89.06 300 ARG A C 1
ATOM 2269 O O . ARG A 1 300 ? 66.863 4.192 -130.036 1.00 89.06 300 ARG A O 1
ATOM 2276 N N . HIS A 1 301 ? 65.343 3.234 -128.689 1.00 90.62 301 HIS A N 1
ATOM 2277 C CA . HIS A 1 301 ? 64.803 2.358 -129.729 1.00 90.62 301 HIS A CA 1
ATOM 2278 C C . HIS A 1 301 ? 64.144 3.154 -130.856 1.00 90.62 301 HIS A C 1
ATOM 2280 O O . HIS A 1 301 ? 64.383 2.850 -132.022 1.00 90.62 301 HIS A O 1
ATOM 2286 N N . HIS A 1 302 ? 63.389 4.207 -130.540 1.00 90.56 302 HIS A N 1
ATOM 2287 C CA . HIS A 1 302 ? 62.786 5.081 -131.543 1.00 90.56 302 HIS A CA 1
ATOM 2288 C C . HIS A 1 302 ? 63.845 5.773 -132.417 1.00 90.56 302 HIS A C 1
ATOM 2290 O O . HIS A 1 302 ? 63.744 5.735 -133.643 1.00 90.56 302 HIS A O 1
ATOM 2296 N N . LYS A 1 303 ? 64.901 6.335 -131.811 1.00 88.75 303 LYS A N 1
ATOM 2297 C CA . LYS A 1 303 ? 66.052 6.924 -132.521 1.00 88.75 303 LYS A CA 1
ATOM 2298 C C . LYS A 1 303 ? 66.776 5.900 -133.400 1.00 88.75 303 LYS A C 1
ATOM 2300 O O . LYS A 1 303 ? 67.140 6.207 -134.533 1.00 88.75 303 LYS A O 1
ATOM 2305 N N . MET A 1 304 ? 66.967 4.675 -132.917 1.00 89.81 304 MET A N 1
ATOM 2306 C CA . MET A 1 304 ? 67.596 3.602 -133.694 1.00 89.81 304 MET A CA 1
ATOM 2307 C C . MET A 1 304 ? 66.727 3.183 -134.889 1.00 89.81 304 MET A C 1
ATOM 2309 O O . MET A 1 304 ? 67.229 3.021 -135.997 1.00 89.81 304 MET A O 1
ATOM 2313 N N . VAL A 1 305 ? 65.414 3.051 -134.691 1.00 91.38 305 VAL A N 1
ATOM 2314 C CA . VAL A 1 305 ? 64.470 2.716 -135.766 1.00 91.38 305 VAL A CA 1
ATOM 2315 C C . VAL A 1 305 ? 64.394 3.839 -136.800 1.00 91.38 305 VAL A C 1
ATOM 2317 O O . VAL A 1 305 ? 64.407 3.559 -137.995 1.00 91.38 305 VAL A O 1
ATOM 2320 N N . SER A 1 306 ? 64.359 5.105 -136.379 1.00 90.06 306 SER A N 1
ATOM 2321 C CA . SER A 1 306 ? 64.279 6.241 -137.304 1.00 90.06 306 SER A CA 1
ATOM 2322 C C . SER A 1 306 ? 65.559 6.434 -138.119 1.00 90.06 306 SER A C 1
ATOM 2324 O O . SER A 1 306 ? 65.483 6.679 -139.321 1.00 90.06 306 SER A O 1
ATOM 2326 N N . THR A 1 307 ? 66.730 6.262 -137.500 1.00 87.25 307 THR A N 1
ATOM 2327 C CA . THR A 1 307 ? 68.025 6.275 -138.202 1.00 87.25 307 THR A CA 1
ATOM 2328 C C . THR A 1 307 ? 68.190 5.071 -139.128 1.00 87.25 307 THR A C 1
ATOM 2330 O O . THR A 1 307 ? 68.664 5.223 -140.251 1.00 87.25 307 THR A O 1
ATOM 2333 N N . GLY A 1 308 ? 67.734 3.884 -138.719 1.00 85.75 308 GLY A N 1
ATOM 2334 C CA . GLY A 1 308 ? 67.661 2.716 -139.598 1.00 85.75 308 GLY A CA 1
ATOM 2335 C C . GLY A 1 308 ? 66.751 2.957 -140.808 1.00 85.75 308 GLY A C 1
ATOM 2336 O O . GLY A 1 308 ? 67.133 2.672 -141.942 1.00 85.75 308 GLY A O 1
ATOM 2337 N N . LEU A 1 309 ? 65.572 3.548 -140.593 1.00 88.94 309 LEU A N 1
ATOM 2338 C CA . LEU A 1 309 ? 64.634 3.886 -141.663 1.00 88.94 309 LEU A CA 1
ATOM 2339 C C . LEU A 1 309 ? 65.217 4.935 -142.621 1.00 88.94 309 LEU A C 1
ATOM 2341 O O . LEU A 1 309 ? 65.073 4.796 -143.834 1.00 88.94 309 LEU A O 1
ATOM 2345 N N . SER A 1 310 ? 65.897 5.963 -142.107 1.00 83.75 310 SER A N 1
ATOM 2346 C CA . SER A 1 310 ? 66.525 6.986 -142.949 1.00 83.75 310 SER A CA 1
ATOM 2347 C C . SER A 1 310 ? 67.709 6.432 -143.745 1.00 83.75 310 SER A C 1
ATOM 2349 O O . SER A 1 310 ? 67.851 6.771 -144.920 1.00 83.75 310 SER A O 1
ATOM 2351 N N . ALA A 1 311 ? 68.496 5.519 -143.167 1.00 82.00 311 ALA A N 1
ATOM 2352 C CA . ALA A 1 311 ? 69.549 4.799 -143.878 1.00 82.00 311 ALA A CA 1
ATOM 2353 C C . ALA A 1 311 ? 68.976 3.937 -145.017 1.00 82.00 311 ALA A C 1
ATOM 2355 O O . ALA A 1 311 ? 69.481 3.997 -146.135 1.00 82.00 311 ALA A O 1
ATOM 2356 N N . ILE A 1 312 ? 67.877 3.208 -144.779 1.00 83.25 312 ILE A N 1
ATOM 2357 C CA . ILE A 1 312 ? 67.167 2.447 -145.825 1.00 83.25 312 ILE A CA 1
ATOM 2358 C C . ILE A 1 312 ? 66.627 3.380 -146.920 1.00 83.25 312 ILE A C 1
ATOM 2360 O O . ILE A 1 312 ? 66.740 3.088 -148.110 1.00 83.25 312 ILE A O 1
ATOM 2364 N N . GLN A 1 313 ? 66.069 4.534 -146.549 1.00 83.25 313 GLN A N 1
ATOM 2365 C CA . GLN A 1 313 ? 65.618 5.528 -147.526 1.00 83.25 313 GLN A CA 1
ATOM 2366 C C . GLN A 1 313 ? 66.782 6.096 -148.355 1.00 83.25 313 GLN A C 1
ATOM 2368 O O . GLN A 1 313 ? 66.626 6.319 -149.556 1.00 83.25 313 GLN A O 1
ATOM 2373 N N . GLN A 1 314 ? 67.951 6.327 -147.751 1.00 78.81 314 GLN A N 1
ATOM 2374 C CA . GLN A 1 314 ? 69.145 6.810 -148.451 1.00 78.81 314 GLN A CA 1
ATOM 2375 C C . GLN A 1 314 ? 69.753 5.751 -149.379 1.00 78.81 314 GLN A C 1
ATOM 2377 O O . GLN A 1 314 ? 70.098 6.085 -150.511 1.00 78.81 314 GLN A O 1
ATOM 2382 N N . THR A 1 315 ? 69.830 4.482 -148.969 1.00 77.50 315 THR A N 1
ATOM 2383 C CA . THR A 1 315 ? 70.315 3.397 -149.842 1.00 77.50 315 THR A CA 1
ATOM 2384 C C . THR A 1 315 ? 69.353 3.123 -150.992 1.00 77.50 315 THR A C 1
ATOM 2386 O O . THR A 1 315 ? 69.795 2.944 -152.124 1.00 77.50 315 THR A O 1
ATOM 2389 N N . SER A 1 316 ? 68.040 3.189 -150.752 1.00 76.94 316 SER A N 1
ATOM 2390 C CA . SER A 1 316 ? 67.045 3.101 -151.823 1.00 76.94 316 SER A CA 1
ATOM 2391 C C . SER A 1 316 ? 67.181 4.249 -152.829 1.00 76.94 316 SER A C 1
ATOM 2393 O O . SER A 1 316 ? 67.020 4.016 -154.025 1.00 76.94 316 SER A O 1
ATOM 2395 N N . ARG A 1 317 ? 67.505 5.472 -152.379 1.00 74.69 317 ARG A N 1
ATOM 2396 C CA . ARG A 1 317 ? 67.799 6.609 -153.273 1.00 74.69 317 ARG A CA 1
ATOM 2397 C C . ARG A 1 317 ? 69.116 6.425 -154.032 1.00 74.69 317 ARG A C 1
ATOM 2399 O O . ARG A 1 317 ? 69.147 6.695 -155.224 1.00 74.69 317 ARG A O 1
ATOM 2406 N N . SER A 1 318 ? 70.163 5.912 -153.381 1.00 65.06 318 SER A N 1
ATOM 2407 C CA . SER A 1 318 ? 71.446 5.577 -154.021 1.00 65.06 318 SER A CA 1
ATOM 2408 C C . SER A 1 318 ? 71.288 4.517 -155.111 1.00 65.06 318 SER A C 1
ATOM 2410 O O . SER A 1 318 ? 71.895 4.641 -156.167 1.00 65.06 318 SER A O 1
ATOM 2412 N N . LEU A 1 319 ? 70.467 3.487 -154.881 1.00 68.75 319 LEU A N 1
ATOM 2413 C CA . LEU A 1 319 ? 70.175 2.463 -155.887 1.00 68.75 319 LEU A CA 1
ATOM 2414 C C . LEU A 1 319 ? 69.407 3.036 -157.083 1.00 68.75 319 LEU A C 1
ATOM 2416 O O . LEU A 1 319 ? 69.667 2.639 -158.215 1.00 68.75 319 LEU A O 1
ATOM 2420 N N . LEU A 1 320 ? 68.500 3.988 -156.848 1.00 71.94 320 LEU A N 1
ATOM 2421 C CA . LEU A 1 320 ? 67.774 4.677 -157.917 1.00 71.94 320 LEU A CA 1
ATOM 2422 C C . LEU A 1 320 ? 68.702 5.575 -158.764 1.00 71.94 320 LEU A C 1
ATOM 2424 O O . LEU A 1 320 ? 68.558 5.628 -159.984 1.00 71.94 320 LEU A O 1
ATOM 2428 N N . ASP A 1 321 ? 69.672 6.238 -158.129 1.00 65.62 321 ASP A N 1
ATOM 2429 C CA . ASP A 1 321 ? 70.654 7.124 -158.778 1.00 65.62 321 ASP A CA 1
ATOM 2430 C C . ASP A 1 321 ? 71.755 6.335 -159.525 1.00 65.62 321 ASP A C 1
ATOM 2432 O O . ASP A 1 321 ? 72.191 6.724 -160.605 1.00 65.62 321 ASP A O 1
ATOM 2436 N N . GLN A 1 322 ? 72.156 5.158 -159.021 1.00 59.22 322 GLN A N 1
ATOM 2437 C CA . GLN A 1 322 ? 73.096 4.259 -159.715 1.00 59.22 322 GLN A CA 1
ATOM 2438 C C . GLN A 1 322 ? 72.469 3.464 -160.868 1.00 59.22 322 GLN A C 1
ATOM 2440 O O . GLN A 1 322 ? 73.191 3.076 -161.782 1.00 59.22 322 GLN A O 1
ATOM 2445 N N . ALA A 1 323 ? 71.151 3.247 -160.874 1.00 59.66 323 ALA A N 1
ATOM 2446 C CA . ALA A 1 323 ? 70.459 2.536 -161.953 1.00 59.66 323 ALA A CA 1
ATOM 2447 C C . ALA A 1 323 ? 70.272 3.369 -163.239 1.00 59.66 323 ALA A C 1
ATOM 2449 O O . ALA A 1 323 ? 69.876 2.823 -164.265 1.00 59.66 323 ALA A O 1
ATOM 2450 N N . THR A 1 324 ? 70.531 4.681 -163.201 1.00 57.19 324 THR A N 1
ATOM 2451 C CA . THR A 1 324 ? 70.238 5.618 -164.304 1.00 57.19 324 THR A CA 1
ATOM 2452 C C . THR A 1 324 ? 71.481 6.142 -165.034 1.00 57.19 324 THR A C 1
ATOM 2454 O O . THR A 1 324 ? 71.379 7.064 -165.843 1.00 57.19 324 THR A O 1
ATOM 2457 N N . ARG A 1 325 ? 72.657 5.534 -164.817 1.00 46.28 325 ARG A N 1
ATOM 2458 C CA . ARG A 1 325 ? 73.892 5.853 -165.554 1.00 46.28 325 ARG A CA 1
ATOM 2459 C C . ARG A 1 325 ? 74.248 4.760 -166.567 1.00 46.28 325 ARG A C 1
ATOM 2461 O O . ARG A 1 325 ? 74.303 3.589 -166.214 1.00 46.28 325 ARG A O 1
ATOM 2468 N N . GLU A 1 326 ? 74.496 5.172 -167.813 1.00 48.16 326 GLU A N 1
ATOM 2469 C CA . GLU A 1 326 ? 74.925 4.310 -168.925 1.00 48.16 326 GLU A CA 1
ATOM 2470 C C . GLU A 1 326 ? 76.290 3.657 -168.664 1.00 48.16 326 GLU A C 1
ATOM 2472 O O . GLU A 1 326 ? 77.253 4.309 -168.252 1.00 48.16 326 GLU A O 1
ATOM 2477 N N . ASP A 1 327 ? 76.349 2.353 -168.933 1.00 40.44 327 ASP A N 1
ATOM 2478 C CA . ASP A 1 327 ? 77.485 1.470 -168.686 1.00 40.44 327 ASP A CA 1
ATOM 2479 C C . ASP A 1 327 ? 78.531 1.625 -169.810 1.00 40.44 327 ASP A C 1
ATOM 2481 O O . ASP A 1 327 ? 78.378 1.107 -170.920 1.00 40.44 327 ASP A O 1
ATOM 2485 N N . VAL A 1 328 ? 79.578 2.416 -169.554 1.00 52.84 328 VAL A N 1
ATOM 2486 C CA . VAL A 1 328 ? 80.682 2.659 -170.498 1.00 52.84 328 VAL A CA 1
ATOM 2487 C C . VAL A 1 328 ? 81.752 1.566 -170.331 1.00 52.84 328 VAL A C 1
ATOM 2489 O O . VAL A 1 328 ? 82.240 1.377 -169.212 1.00 52.84 328 VAL A O 1
ATOM 2492 N N . PRO A 1 329 ? 82.196 0.887 -171.413 1.00 43.56 329 PRO A N 1
ATOM 2493 C CA . PRO A 1 329 ? 83.169 -0.204 -171.342 1.00 43.56 329 PRO A CA 1
ATOM 2494 C C . PRO A 1 329 ? 84.533 0.267 -170.820 1.00 43.56 329 PRO A C 1
ATOM 2496 O O . PRO A 1 329 ? 85.380 0.775 -171.555 1.00 43.56 329 PRO A O 1
ATOM 2499 N N . THR A 1 330 ? 84.774 0.073 -169.527 1.00 46.97 330 THR A N 1
ATOM 2500 C CA . THR A 1 330 ? 86.097 0.209 -168.917 1.00 46.97 330 THR A CA 1
ATOM 2501 C C . THR A 1 330 ? 86.841 -1.100 -169.162 1.00 46.97 330 THR A C 1
ATOM 2503 O O . THR A 1 330 ? 86.576 -2.112 -168.523 1.00 46.97 330 THR A O 1
ATOM 2506 N N . GLY A 1 331 ? 87.733 -1.093 -170.159 1.00 46.91 331 GLY A N 1
ATOM 2507 C CA . GLY A 1 3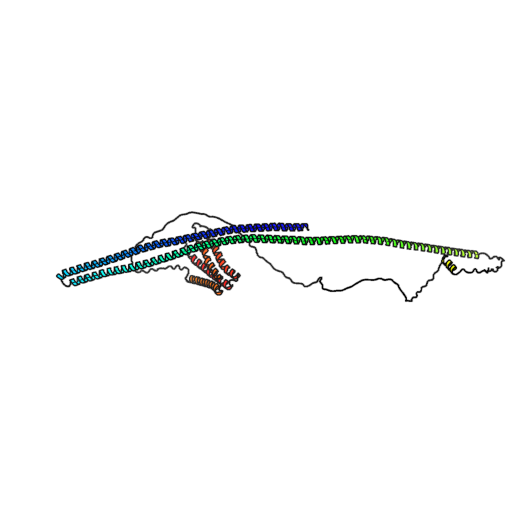31 ? 88.506 -2.234 -170.669 1.00 46.91 331 GLY A CA 1
ATOM 2508 C C . GLY A 1 331 ? 89.503 -2.861 -169.688 1.00 46.91 331 GLY A C 1
ATOM 2509 O O . GLY A 1 331 ? 90.664 -3.068 -170.029 1.00 46.91 331 GLY A O 1
ATOM 2510 N N . MET A 1 332 ? 89.065 -3.195 -168.478 1.00 42.00 332 MET A N 1
ATOM 2511 C CA . MET A 1 332 ? 89.810 -4.007 -167.529 1.00 42.00 332 MET A CA 1
ATOM 2512 C C . MET A 1 332 ? 88.943 -5.175 -167.076 1.00 42.00 332 MET A C 1
ATOM 2514 O O . MET A 1 332 ? 88.113 -5.075 -166.178 1.00 42.00 332 MET A O 1
ATOM 2518 N N . THR A 1 333 ? 89.176 -6.316 -167.717 1.00 44.44 333 THR A N 1
ATOM 2519 C CA . THR A 1 333 ? 88.706 -7.619 -167.258 1.00 44.44 333 THR A CA 1
ATOM 2520 C C . THR A 1 333 ? 89.205 -7.926 -165.837 1.00 44.44 333 THR A C 1
ATOM 2522 O O . THR A 1 333 ? 90.333 -7.559 -165.486 1.00 44.44 333 THR A O 1
ATOM 2525 N N . PRO A 1 334 ? 88.400 -8.625 -165.016 1.00 46.22 334 PRO A N 1
ATOM 2526 C CA . PRO A 1 334 ? 88.590 -8.718 -163.572 1.00 46.22 334 PRO A CA 1
ATOM 2527 C C . PRO A 1 334 ? 89.837 -9.526 -163.215 1.00 46.22 334 PRO A C 1
ATOM 2529 O O . PRO A 1 334 ? 89.989 -10.682 -163.618 1.00 46.22 334 PRO A O 1
ATOM 2532 N N . ARG A 1 335 ? 90.728 -8.944 -162.408 1.00 52.12 335 ARG A N 1
ATOM 2533 C CA . ARG A 1 335 ? 91.818 -9.705 -161.793 1.00 52.12 335 ARG A CA 1
ATOM 2534 C C . ARG A 1 335 ? 91.245 -10.654 -160.741 1.00 52.12 335 ARG A C 1
ATOM 2536 O O . ARG A 1 335 ? 90.512 -10.248 -159.843 1.00 52.12 335 ARG A O 1
ATOM 2543 N N . LYS A 1 336 ? 91.624 -11.925 -160.869 1.00 40.91 336 LYS A N 1
ATOM 2544 C CA . LYS A 1 336 ? 91.395 -13.012 -159.913 1.00 40.91 336 LYS A CA 1
ATOM 2545 C C . LYS A 1 336 ? 91.764 -12.539 -158.500 1.00 40.91 336 LYS A C 1
ATOM 2547 O O . LYS A 1 336 ? 92.909 -12.157 -158.267 1.00 40.91 336 LYS A O 1
ATOM 2552 N N . ARG A 1 337 ? 90.788 -12.539 -157.582 1.00 47.88 337 ARG A N 1
ATOM 2553 C CA . ARG A 1 337 ? 90.973 -12.146 -156.179 1.00 47.88 337 ARG A CA 1
ATOM 2554 C C . ARG A 1 337 ? 92.037 -13.046 -155.558 1.00 47.88 337 ARG A C 1
ATOM 2556 O O . ARG A 1 337 ? 91.822 -14.250 -155.420 1.00 47.88 337 ARG A O 1
ATOM 2563 N N . ASN A 1 338 ? 93.184 -12.457 -155.242 1.00 35.56 338 ASN A N 1
ATOM 2564 C CA . ASN A 1 338 ? 94.225 -13.130 -154.490 1.00 35.56 338 ASN A CA 1
ATOM 2565 C C . ASN A 1 338 ? 93.705 -13.241 -153.058 1.00 35.56 338 ASN A C 1
ATOM 2567 O O . ASN A 1 338 ? 93.482 -12.228 -152.397 1.00 35.56 338 ASN A O 1
ATOM 2571 N N . TRP A 1 339 ? 93.402 -14.459 -152.628 1.00 45.22 339 TRP A N 1
ATOM 2572 C CA . TRP A 1 339 ? 93.161 -14.722 -151.222 1.00 45.22 339 TRP A CA 1
ATOM 2573 C C . TRP A 1 339 ? 94.520 -14.640 -150.540 1.00 45.22 339 TRP A C 1
ATOM 2575 O O . TRP A 1 339 ? 95.408 -15.434 -150.843 1.00 45.22 339 TRP A O 1
ATOM 2585 N N . GLU A 1 340 ? 94.704 -13.647 -149.678 1.00 42.62 340 GLU A N 1
ATOM 2586 C CA . GLU A 1 340 ? 95.826 -13.631 -148.750 1.00 42.62 340 GLU A CA 1
ATOM 2587 C C . GLU A 1 340 ? 95.578 -14.766 -147.752 1.00 42.62 340 GLU A C 1
ATOM 2589 O O . GLU A 1 340 ? 94.774 -14.653 -146.827 1.00 42.62 340 GLU A O 1
ATOM 2594 N N . TYR A 1 341 ? 96.172 -15.926 -148.034 1.00 49.97 341 TYR A N 1
ATOM 2595 C CA . TYR A 1 341 ? 96.207 -17.033 -147.093 1.00 49.97 341 TYR A CA 1
ATOM 2596 C C . TYR A 1 341 ? 97.126 -16.613 -145.947 1.00 49.97 341 TYR A C 1
ATOM 2598 O O . TYR A 1 341 ? 98.322 -16.408 -146.140 1.00 49.97 341 TYR A O 1
ATOM 2606 N N . ILE A 1 342 ? 96.546 -16.439 -144.761 1.00 49.47 342 ILE A N 1
ATOM 2607 C CA . ILE A 1 342 ? 97.298 -16.208 -143.530 1.00 49.47 342 ILE A CA 1
ATOM 2608 C C . ILE A 1 342 ? 97.977 -17.539 -143.185 1.00 49.47 342 ILE A C 1
ATOM 2610 O O . ILE A 1 342 ? 97.362 -18.426 -142.598 1.00 49.47 342 ILE A O 1
ATOM 2614 N N . ASP A 1 343 ? 99.237 -17.683 -143.600 1.00 53.25 343 ASP A N 1
ATOM 2615 C CA . ASP A 1 343 ? 100.059 -18.893 -143.416 1.00 53.25 343 ASP A CA 1
ATOM 2616 C C . ASP A 1 343 ? 100.535 -19.088 -141.960 1.00 53.25 343 ASP A C 1
ATOM 2618 O O . ASP A 1 343 ? 101.153 -20.096 -141.624 1.00 53.25 343 ASP A O 1
ATOM 2622 N N . ASN A 1 344 ? 100.186 -18.158 -141.063 1.00 55.19 344 ASN A N 1
ATOM 2623 C CA . ASN A 1 344 ? 100.522 -18.208 -139.644 1.00 55.19 344 ASN A CA 1
ATOM 2624 C C . ASN A 1 344 ? 99.239 -18.144 -138.809 1.00 55.19 344 ASN A C 1
ATOM 2626 O O . ASN A 1 344 ? 98.687 -17.070 -138.570 1.00 55.19 344 ASN A O 1
ATOM 2630 N N . TRP A 1 345 ? 98.766 -19.296 -138.340 1.00 60.91 345 TRP A N 1
ATOM 2631 C CA . TRP A 1 345 ? 97.742 -19.335 -137.301 1.00 60.91 345 TRP A CA 1
ATOM 2632 C C . TRP A 1 345 ? 98.379 -18.889 -135.985 1.00 60.91 345 TRP A C 1
ATOM 2634 O O . TRP A 1 345 ? 99.203 -19.606 -135.417 1.00 60.91 345 TRP A O 1
ATOM 2644 N N . GLU A 1 346 ? 98.010 -17.711 -135.483 1.00 59.84 346 GLU A N 1
ATOM 2645 C CA . GLU A 1 346 ? 98.299 -17.374 -134.092 1.00 59.84 346 GLU A CA 1
ATOM 2646 C C . GLU A 1 346 ? 97.545 -18.361 -133.197 1.00 59.84 346 GLU A C 1
ATOM 2648 O O . GLU A 1 346 ? 96.321 -18.499 -133.277 1.00 59.84 346 GLU A O 1
ATOM 2653 N N . LEU A 1 347 ? 98.288 -19.091 -132.366 1.00 70.00 347 LEU A N 1
ATOM 2654 C CA . LEU A 1 347 ? 97.718 -20.060 -131.443 1.00 70.00 347 LEU A CA 1
ATOM 2655 C C . LEU A 1 347 ? 96.720 -19.338 -130.523 1.00 70.00 347 LEU A C 1
ATOM 2657 O O . LEU A 1 347 ? 97.073 -18.387 -129.822 1.00 70.00 347 LEU A O 1
ATOM 2661 N N . THR A 1 348 ? 95.466 -19.789 -130.519 1.00 61.38 348 THR A N 1
ATOM 2662 C CA . THR A 1 348 ? 94.429 -19.277 -129.618 1.00 61.38 348 THR A CA 1
ATOM 2663 C C . THR A 1 348 ? 94.920 -19.308 -128.171 1.00 61.38 348 THR A C 1
ATOM 2665 O O . THR A 1 348 ? 95.423 -20.332 -127.704 1.00 61.38 348 THR A O 1
ATOM 2668 N N . LYS A 1 349 ? 94.757 -18.188 -127.452 1.00 74.19 349 LYS A N 1
ATOM 2669 C CA . LYS A 1 349 ? 95.061 -18.084 -126.016 1.00 74.19 349 LYS A CA 1
ATOM 2670 C C . LYS A 1 349 ? 94.317 -19.174 -125.234 1.00 74.19 349 LYS A C 1
ATOM 2672 O O . LYS A 1 349 ? 93.243 -19.614 -125.639 1.00 74.19 349 LYS 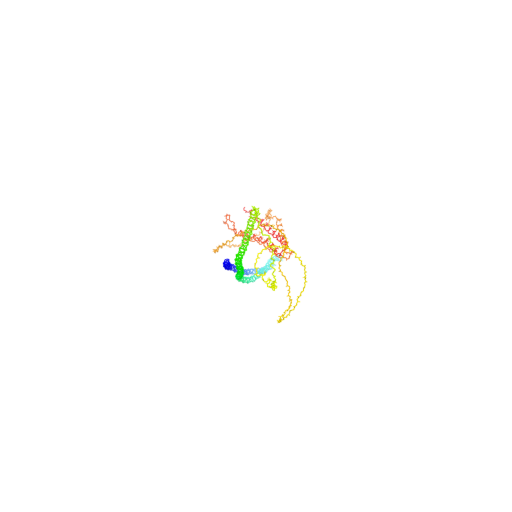A O 1
ATOM 2677 N N . ASN A 1 350 ? 94.882 -19.579 -124.097 1.00 68.19 350 ASN A N 1
ATOM 2678 C CA . ASN A 1 350 ? 94.301 -20.603 -123.228 1.00 68.19 350 ASN A CA 1
ATOM 2679 C C . ASN A 1 350 ? 92.829 -20.278 -122.880 1.00 68.19 350 ASN A C 1
ATOM 2681 O O . ASN A 1 350 ? 92.464 -19.107 -122.740 1.00 68.19 350 ASN A O 1
ATOM 2685 N N . ARG A 1 351 ? 91.995 -21.317 -122.743 1.00 70.69 351 ARG A N 1
ATOM 2686 C CA . ARG A 1 351 ? 90.530 -21.267 -122.555 1.00 70.69 351 ARG A CA 1
ATOM 2687 C C . ARG A 1 351 ? 90.086 -20.225 -121.523 1.00 70.69 351 ARG A C 1
ATOM 2689 O O . ARG A 1 351 ? 89.096 -19.529 -121.746 1.00 70.69 351 ARG A O 1
ATOM 2696 N N . ASP A 1 352 ? 90.837 -20.068 -120.440 1.00 71.62 352 ASP A N 1
ATOM 2697 C CA . ASP A 1 352 ? 90.495 -19.143 -119.356 1.00 71.62 352 ASP A CA 1
ATOM 2698 C C . ASP A 1 352 ? 90.643 -17.663 -119.743 1.00 71.62 352 ASP A C 1
ATOM 2700 O O . ASP A 1 352 ? 89.834 -16.834 -119.326 1.00 71.62 352 ASP A O 1
ATOM 2704 N N . ALA A 1 353 ? 91.589 -17.320 -120.623 1.00 70.25 353 ALA A N 1
ATOM 2705 C CA . ALA A 1 353 ? 91.780 -15.949 -121.107 1.00 70.25 353 ALA A CA 1
ATOM 2706 C C . ALA A 1 353 ? 90.643 -15.496 -122.044 1.00 70.25 353 ALA A C 1
ATOM 2708 O O . ALA A 1 353 ? 90.283 -14.319 -122.071 1.00 70.25 353 ALA A O 1
ATOM 2709 N N . ILE A 1 354 ? 90.043 -16.436 -122.783 1.00 69.12 354 ILE A N 1
ATOM 2710 C CA . ILE A 1 354 ? 88.878 -16.190 -123.649 1.00 69.12 354 ILE A CA 1
ATOM 2711 C C . ILE A 1 354 ? 87.602 -16.048 -122.804 1.00 69.12 354 ILE A C 1
ATOM 2713 O O . ILE A 1 354 ? 86.738 -15.218 -123.090 1.00 69.12 354 ILE A O 1
ATOM 2717 N N . LEU A 1 355 ? 87.484 -16.825 -121.722 1.00 69.25 355 LEU A N 1
ATOM 2718 C CA . LEU A 1 355 ? 86.362 -16.714 -120.788 1.00 69.25 355 LEU A CA 1
ATOM 2719 C C . LEU A 1 355 ? 86.411 -15.416 -119.971 1.00 69.25 355 LEU A C 1
ATOM 2721 O O . LEU A 1 355 ? 85.358 -14.843 -119.685 1.00 69.25 355 LEU A O 1
ATOM 2725 N N . GLN A 1 356 ? 87.604 -14.920 -119.639 1.00 67.56 356 GLN A N 1
ATOM 2726 C CA . GLN A 1 356 ? 87.774 -13.637 -118.955 1.00 67.56 356 GLN A CA 1
ATOM 2727 C C . GLN A 1 356 ? 87.528 -12.434 -119.871 1.00 67.56 356 GLN A C 1
ATOM 2729 O O . GLN A 1 356 ? 86.895 -11.486 -119.420 1.00 67.56 356 GLN A O 1
ATOM 2734 N N . SER A 1 357 ? 87.915 -12.465 -121.154 1.00 60.06 357 SER A N 1
ATOM 2735 C CA . SER A 1 357 ? 87.572 -11.375 -122.086 1.00 60.06 357 SER A CA 1
ATOM 2736 C C . SER A 1 357 ? 86.067 -11.303 -122.369 1.00 60.06 357 SER A C 1
ATOM 2738 O O . SER A 1 357 ? 85.508 -10.212 -122.442 1.00 60.06 357 SER A O 1
ATOM 2740 N N . ARG A 1 358 ? 85.382 -12.455 -122.421 1.00 62.03 358 ARG A N 1
ATOM 2741 C CA . ARG A 1 358 ? 83.915 -12.520 -122.526 1.00 62.03 358 ARG A CA 1
ATOM 2742 C C . ARG A 1 358 ? 83.196 -12.089 -121.242 1.00 62.03 358 ARG A C 1
ATOM 2744 O O . ARG A 1 358 ? 82.074 -11.603 -121.322 1.00 62.03 358 ARG A O 1
ATOM 2751 N N . ARG A 1 359 ? 83.814 -12.259 -120.066 1.00 64.56 359 ARG A N 1
ATOM 2752 C CA . ARG A 1 359 ? 83.280 -11.743 -118.788 1.00 64.56 359 ARG A CA 1
ATOM 2753 C C . ARG A 1 359 ? 83.630 -10.278 -118.522 1.00 64.56 359 ARG A C 1
ATOM 2755 O O . ARG A 1 359 ? 82.897 -9.633 -117.784 1.00 64.56 359 ARG A O 1
ATOM 2762 N N . GLY A 1 360 ? 84.729 -9.772 -119.078 1.00 55.00 360 GLY A N 1
ATOM 2763 C CA . GLY A 1 360 ? 85.275 -8.446 -118.771 1.00 55.00 360 GLY A CA 1
ATOM 2764 C C . GLY A 1 360 ? 85.035 -7.366 -119.829 1.00 55.00 360 GLY A C 1
ATOM 2765 O O . GLY A 1 360 ? 85.303 -6.201 -119.553 1.00 55.00 360 GLY A O 1
ATOM 2766 N N . GLY A 1 361 ? 84.544 -7.714 -121.023 1.00 41.28 361 GLY A N 1
ATOM 2767 C CA . GLY A 1 361 ? 84.301 -6.774 -122.122 1.00 41.28 361 GLY A CA 1
ATOM 2768 C C . GLY A 1 361 ? 82.819 -6.643 -122.464 1.00 41.28 361 GLY A C 1
ATOM 2769 O O . GLY A 1 361 ? 82.208 -7.560 -123.002 1.00 41.28 361 GLY A O 1
ATOM 2770 N N . THR A 1 362 ? 82.257 -5.485 -122.145 1.00 42.84 362 THR A N 1
ATOM 2771 C CA . THR A 1 362 ? 80.879 -5.046 -122.378 1.00 42.84 362 THR A CA 1
ATOM 2772 C C . THR A 1 362 ? 80.476 -5.022 -123.860 1.00 42.84 362 THR A C 1
ATOM 2774 O O . THR A 1 362 ? 81.206 -4.512 -124.704 1.00 42.84 362 THR A O 1
ATOM 2777 N N . SER A 1 363 ? 79.262 -5.484 -124.183 1.00 38.38 363 SER A N 1
ATOM 2778 C CA . SER A 1 363 ? 78.203 -4.649 -124.795 1.00 38.38 363 SER A CA 1
ATOM 2779 C C . SER A 1 363 ? 77.071 -5.465 -125.440 1.00 38.38 363 SER A C 1
ATOM 2781 O O . SER A 1 363 ? 77.287 -6.526 -126.009 1.00 38.38 363 SER A O 1
ATOM 2783 N N . SER A 1 364 ? 75.868 -4.890 -125.349 1.00 36.25 364 SER A N 1
ATOM 2784 C CA . SER A 1 364 ? 74.817 -4.862 -126.375 1.00 36.25 364 SER A CA 1
ATOM 2785 C C . SER A 1 364 ? 74.399 -6.140 -127.110 1.00 36.25 364 SER A C 1
ATOM 2787 O O . SER A 1 364 ? 75.096 -6.634 -127.988 1.00 36.25 364 SER A O 1
ATOM 2789 N N . GLY A 1 365 ? 73.107 -6.452 -126.962 1.00 33.50 365 GLY A N 1
ATOM 2790 C CA . GLY A 1 365 ? 72.247 -6.599 -128.141 1.00 33.50 365 GLY A CA 1
ATOM 2791 C C . GLY A 1 365 ? 71.545 -7.943 -128.307 1.00 33.50 365 GLY A C 1
ATOM 2792 O O . GLY A 1 365 ? 72.050 -8.811 -129.000 1.00 33.50 365 GLY A O 1
ATOM 2793 N N . ASN A 1 366 ? 70.340 -8.022 -127.733 1.00 33.66 366 ASN A N 1
ATOM 2794 C CA . ASN A 1 366 ? 69.141 -8.743 -128.187 1.00 33.66 366 ASN A CA 1
ATOM 2795 C C . ASN A 1 366 ? 69.293 -10.179 -128.726 1.00 33.66 366 ASN A C 1
ATOM 2797 O O . ASN A 1 366 ? 69.723 -10.388 -129.852 1.00 33.66 366 ASN A O 1
ATOM 2801 N N . MET A 1 367 ? 68.714 -11.164 -128.036 1.00 30.53 367 MET A N 1
ATOM 2802 C CA . MET A 1 367 ? 67.313 -11.596 -128.202 1.00 30.53 367 MET A CA 1
ATOM 2803 C C . MET A 1 367 ? 67.115 -12.930 -127.457 1.00 30.53 367 MET A C 1
ATOM 2805 O O . MET A 1 367 ? 68.010 -13.766 -127.380 1.00 30.53 367 MET A O 1
ATOM 2809 N N . THR A 1 368 ? 65.938 -13.070 -126.862 1.00 36.38 368 THR A N 1
ATOM 2810 C CA . THR A 1 368 ? 65.419 -14.160 -126.023 1.00 36.38 368 THR A CA 1
ATOM 2811 C C . THR A 1 368 ? 65.610 -15.568 -126.615 1.00 36.38 368 THR A C 1
ATOM 2813 O O . THR A 1 368 ? 65.633 -15.730 -127.834 1.00 36.38 368 THR A O 1
ATOM 2816 N N . PRO A 1 369 ? 65.578 -16.612 -125.766 1.00 34.00 369 PRO A N 1
ATOM 2817 C CA . PRO A 1 369 ? 64.396 -17.472 -125.855 1.00 34.00 369 PRO A CA 1
ATOM 2818 C C . PRO A 1 369 ? 63.770 -17.829 -124.499 1.00 34.00 369 PRO A C 1
ATOM 2820 O O . PRO A 1 369 ? 64.447 -18.069 -123.501 1.00 34.00 369 PRO A O 1
ATOM 2823 N N . LEU A 1 370 ? 62.435 -17.875 -124.518 1.00 30.56 370 LEU A N 1
ATOM 2824 C CA . LEU A 1 370 ? 61.602 -18.646 -123.600 1.00 30.56 370 LEU A CA 1
ATOM 2825 C C . LEU A 1 370 ? 61.976 -20.137 -123.654 1.00 30.56 370 LEU A C 1
ATOM 2827 O O . LEU A 1 370 ? 62.110 -20.673 -124.750 1.00 30.56 370 LEU A O 1
ATOM 2831 N N . SER A 1 371 ? 62.031 -20.792 -122.492 1.00 27.31 371 SER A N 1
ATOM 2832 C CA . SER A 1 371 ? 61.311 -22.039 -122.132 1.00 27.31 371 SER A CA 1
ATOM 2833 C C . SER A 1 371 ? 61.862 -22.497 -120.772 1.00 27.31 371 SER A C 1
ATOM 2835 O O . SER A 1 371 ? 63.072 -22.629 -120.632 1.00 27.31 371 SER A O 1
ATOM 2837 N N . VAL A 1 372 ? 61.100 -22.517 -119.674 1.00 31.36 372 VAL A N 1
ATOM 2838 C CA . VAL A 1 372 ? 60.057 -23.497 -119.295 1.00 31.36 372 VAL A CA 1
ATOM 2839 C C . VAL A 1 372 ? 60.576 -24.941 -119.210 1.00 31.36 372 VAL A C 1
ATOM 2841 O O . VAL A 1 372 ? 61.151 -25.445 -120.169 1.00 31.36 372 VAL A O 1
ATOM 2844 N N . ALA A 1 373 ? 60.236 -25.566 -118.068 1.00 27.02 373 ALA A N 1
ATOM 2845 C CA . ALA A 1 373 ? 60.436 -26.944 -117.579 1.00 27.02 373 ALA A CA 1
ATOM 2846 C C . ALA A 1 373 ? 61.576 -27.026 -116.542 1.00 27.02 373 ALA A C 1
ATOM 2848 O O . ALA A 1 373 ? 62.736 -26.848 -116.884 1.00 27.02 373 ALA A O 1
ATOM 2849 N N . GLN A 1 374 ? 61.356 -27.135 -115.226 1.00 33.53 374 GLN A N 1
ATOM 2850 C CA . GLN A 1 374 ? 60.424 -27.958 -114.437 1.00 33.53 374 GLN A CA 1
ATOM 2851 C C . GLN A 1 374 ? 60.657 -29.467 -114.617 1.00 33.53 374 GLN A C 1
ATOM 2853 O O . GLN A 1 374 ? 60.115 -30.069 -115.536 1.00 33.53 374 GLN A O 1
ATOM 2858 N N . SER A 1 375 ? 61.412 -30.061 -113.684 1.00 26.92 375 SER A N 1
ATOM 2859 C CA . SER A 1 375 ? 61.262 -31.457 -113.238 1.00 26.92 375 SER A CA 1
ATOM 2860 C C . SER A 1 375 ? 62.080 -31.723 -111.956 1.00 26.92 375 SER A C 1
ATOM 2862 O O . SER A 1 375 ? 63.307 -31.668 -111.973 1.00 26.92 375 SER A O 1
ATOM 2864 N N . LEU A 1 376 ? 61.350 -31.981 -110.865 1.00 30.48 376 LEU A N 1
ATOM 2865 C CA . LEU A 1 376 ? 61.709 -32.671 -109.603 1.00 30.48 376 LEU A CA 1
ATOM 2866 C C . LEU A 1 376 ? 62.016 -34.179 -109.845 1.00 30.48 376 LEU A C 1
ATOM 2868 O O . LEU A 1 376 ? 61.830 -34.604 -110.988 1.00 30.48 376 LEU A O 1
ATOM 2872 N N . PRO A 1 377 ? 62.276 -35.050 -108.832 1.00 49.62 377 PRO A N 1
ATOM 2873 C CA . PRO A 1 377 ? 62.688 -34.878 -107.415 1.00 49.62 377 PRO A CA 1
ATOM 2874 C C . PRO A 1 377 ? 63.862 -35.818 -106.996 1.00 49.62 377 PRO A C 1
ATOM 2876 O O . PRO A 1 377 ? 64.298 -36.663 -107.773 1.00 49.62 377 PRO A O 1
ATOM 2879 N N . GLY A 1 378 ? 64.313 -35.746 -105.735 1.00 27.81 378 GLY A N 1
ATOM 2880 C CA . GLY A 1 378 ? 65.123 -36.800 -105.101 1.00 27.81 378 GLY A CA 1
ATOM 2881 C C . GLY A 1 378 ? 65.529 -36.456 -103.666 1.00 27.81 378 GLY A C 1
ATOM 2882 O O . GLY A 1 378 ? 66.188 -35.449 -103.442 1.00 27.81 378 GLY A O 1
ATOM 2883 N N . GLU A 1 379 ? 65.084 -37.275 -102.720 1.00 31.64 379 GLU A N 1
ATOM 2884 C CA . GLU A 1 379 ? 65.158 -37.125 -101.263 1.00 31.64 379 GLU A CA 1
ATOM 2885 C C . GLU A 1 379 ? 66.313 -37.967 -100.666 1.00 31.64 379 GLU A C 1
ATOM 2887 O O . GLU A 1 379 ? 66.708 -38.959 -101.279 1.00 31.64 379 GLU A O 1
ATOM 2892 N N . LEU A 1 380 ? 66.727 -37.594 -99.444 1.00 35.34 380 LEU A N 1
ATOM 2893 C CA . LEU A 1 380 ? 67.386 -38.371 -98.368 1.00 35.34 380 LEU A CA 1
ATOM 2894 C C . LEU A 1 380 ? 68.911 -38.289 -98.116 1.00 35.34 380 LEU A C 1
ATOM 2896 O O . LEU A 1 380 ? 69.733 -38.528 -98.995 1.00 35.34 380 LEU A O 1
ATOM 2900 N N . GLU A 1 381 ? 69.170 -38.070 -96.811 1.00 30.52 381 GLU A N 1
ATOM 2901 C CA . GLU A 1 381 ? 70.320 -38.452 -95.960 1.00 30.52 381 GLU A CA 1
ATOM 2902 C C . GLU A 1 381 ? 71.644 -37.680 -96.187 1.00 30.52 381 GLU A C 1
ATOM 2904 O O . GLU A 1 381 ? 71.989 -37.310 -97.300 1.00 30.52 381 GLU A O 1
ATOM 2909 N N . ASP A 1 382 ? 72.442 -37.286 -95.188 1.00 28.42 382 ASP A N 1
ATOM 2910 C CA . ASP A 1 382 ? 72.675 -37.848 -93.855 1.00 28.42 382 ASP A CA 1
ATOM 2911 C C . ASP A 1 382 ? 73.452 -36.839 -92.964 1.00 28.42 382 ASP A C 1
ATOM 2913 O O . ASP A 1 382 ? 74.214 -36.004 -93.462 1.00 28.42 382 ASP A O 1
ATOM 2917 N N . THR A 1 383 ? 73.309 -36.940 -91.640 1.00 33.50 383 THR A N 1
ATOM 2918 C CA . THR A 1 383 ? 74.234 -36.364 -90.627 1.00 33.50 383 THR A CA 1
ATOM 2919 C C . THR A 1 383 ? 75.425 -37.296 -90.369 1.00 33.50 383 THR A C 1
ATOM 2921 O O . THR A 1 383 ? 75.276 -38.499 -90.563 1.00 33.50 383 THR A O 1
ATOM 2924 N N . PRO A 1 384 ? 76.581 -36.808 -89.857 1.00 43.47 384 PRO A N 1
ATOM 2925 C CA . PRO A 1 384 ? 76.959 -37.239 -88.492 1.00 43.47 384 PRO A CA 1
ATOM 2926 C C . PRO A 1 384 ? 77.823 -36.278 -87.623 1.00 43.47 384 PRO A C 1
ATOM 2928 O O . PRO A 1 384 ? 78.618 -35.504 -88.144 1.00 43.47 384 PRO A O 1
ATOM 2931 N N . HIS A 1 385 ? 77.691 -36.474 -86.293 1.00 34.22 385 HIS A N 1
ATOM 2932 C CA . HIS A 1 385 ? 78.682 -36.440 -85.176 1.00 34.22 385 HIS A CA 1
ATOM 2933 C C . HIS A 1 385 ? 79.569 -35.184 -84.948 1.00 34.22 385 HIS A C 1
ATOM 2935 O O . HIS A 1 385 ? 80.294 -34.771 -85.841 1.00 34.22 385 HIS A O 1
ATOM 2941 N N . SER A 1 386 ? 79.513 -34.427 -83.834 1.00 33.53 386 SER A N 1
ATOM 2942 C CA . SER A 1 386 ? 79.637 -34.658 -82.363 1.00 33.53 386 SER A CA 1
ATOM 2943 C C . SER A 1 386 ? 81.069 -34.516 -81.806 1.00 33.53 386 SER A C 1
ATOM 2945 O O . SER A 1 386 ? 81.972 -35.175 -82.304 1.00 33.53 386 SER A O 1
ATOM 2947 N N . ASP A 1 387 ? 81.248 -33.617 -80.817 1.00 31.70 387 ASP A N 1
ATOM 2948 C CA . ASP A 1 387 ? 81.964 -33.778 -79.520 1.00 31.70 387 ASP A CA 1
ATOM 2949 C C . ASP A 1 387 ? 82.351 -32.396 -78.934 1.00 31.70 387 ASP A C 1
ATOM 2951 O O . ASP A 1 387 ? 82.632 -31.482 -79.704 1.00 31.70 387 ASP A O 1
ATOM 2955 N N . VAL A 1 388 ? 82.479 -32.088 -77.634 1.00 37.25 388 VAL A N 1
ATOM 2956 C CA . VAL A 1 388 ? 82.123 -32.605 -76.286 1.00 37.25 388 VAL A CA 1
ATOM 2957 C C . VAL A 1 388 ? 82.537 -31.451 -75.340 1.00 37.25 388 VAL A C 1
ATOM 2959 O O . VAL A 1 388 ? 83.581 -30.856 -75.595 1.00 37.25 388 VAL A O 1
ATOM 2962 N N . GLN A 1 389 ? 81.767 -31.130 -74.284 1.00 31.44 389 GLN A N 1
ATOM 2963 C CA . GLN A 1 389 ? 82.227 -31.067 -72.874 1.00 31.44 389 GLN A CA 1
ATOM 2964 C C . GLN A 1 389 ? 81.073 -30.698 -71.911 1.00 31.44 389 GLN A C 1
ATOM 2966 O O . GLN A 1 389 ? 80.286 -29.793 -72.182 1.00 31.44 389 GLN A O 1
ATOM 2971 N N . THR A 1 390 ? 81.008 -31.478 -70.830 1.00 33.16 390 THR A N 1
ATOM 2972 C CA . THR A 1 390 ? 80.136 -31.523 -69.634 1.00 33.16 390 THR A CA 1
ATOM 2973 C C . THR A 1 390 ? 80.464 -30.392 -68.625 1.00 33.16 390 THR A C 1
ATOM 2975 O O . THR A 1 390 ? 81.417 -29.652 -68.865 1.00 33.16 390 THR A O 1
ATOM 2978 N N . ASP A 1 391 ? 79.684 -30.055 -67.583 1.00 32.66 391 ASP A N 1
ATOM 2979 C CA . ASP A 1 391 ? 79.201 -30.812 -66.395 1.00 32.66 391 ASP A CA 1
ATOM 2980 C C . ASP A 1 391 ? 77.882 -30.168 -65.854 1.00 32.66 391 ASP A C 1
ATOM 2982 O O . ASP A 1 391 ? 77.709 -28.956 -66.002 1.00 32.66 391 ASP A O 1
ATOM 2986 N N . GLU A 1 392 ? 76.824 -30.936 -65.528 1.00 39.75 392 GLU A N 1
ATOM 2987 C CA . GLU A 1 392 ? 76.354 -31.431 -64.191 1.00 39.75 392 GLU A CA 1
ATOM 2988 C C . GLU A 1 392 ? 75.987 -30.342 -63.154 1.00 39.75 392 GLU A C 1
ATOM 2990 O O . GLU A 1 392 ? 76.663 -29.324 -63.064 1.00 39.75 392 GLU A O 1
ATOM 2995 N N . ASP A 1 393 ? 75.056 -30.494 -62.207 1.00 35.75 393 ASP A N 1
ATOM 2996 C CA . ASP A 1 393 ? 73.736 -31.132 -62.000 1.00 35.75 393 ASP A CA 1
ATOM 2997 C C . ASP A 1 393 ? 73.309 -30.696 -60.565 1.00 35.75 393 ASP A C 1
ATOM 2999 O O . ASP A 1 393 ? 74.161 -30.242 -59.799 1.00 35.75 393 ASP A O 1
ATOM 3003 N N . ASP A 1 394 ? 72.015 -30.772 -60.237 1.00 30.39 394 ASP A N 1
ATOM 3004 C CA . ASP A 1 394 ? 71.429 -31.200 -58.942 1.00 30.39 394 ASP A CA 1
ATOM 3005 C C . ASP A 1 394 ? 70.022 -30.601 -58.688 1.00 30.39 394 ASP A C 1
ATOM 3007 O O . ASP A 1 394 ? 69.825 -29.449 -58.286 1.00 30.39 394 ASP A O 1
ATOM 3011 N N . THR A 1 395 ? 69.040 -31.472 -58.923 1.00 35.44 395 THR A N 1
ATOM 3012 C CA . THR A 1 395 ? 67.649 -31.595 -58.413 1.00 35.44 395 THR A CA 1
ATOM 3013 C C . THR A 1 395 ? 67.638 -32.084 -56.927 1.00 35.44 395 THR A C 1
ATOM 3015 O O . THR A 1 395 ? 68.744 -32.164 -56.391 1.00 35.44 395 THR A O 1
ATOM 3018 N N . PRO A 1 396 ? 66.529 -32.429 -56.188 1.00 48.53 396 PRO A N 1
ATOM 3019 C CA . PRO A 1 396 ? 65.226 -33.012 -56.620 1.00 48.53 396 PRO A CA 1
ATOM 3020 C C . PRO A 1 396 ? 63.937 -32.638 -55.804 1.00 48.53 396 PRO A C 1
ATOM 3022 O O . PRO A 1 396 ? 64.022 -31.872 -54.847 1.00 48.53 396 PRO A O 1
ATOM 3025 N N . GLU A 1 397 ? 62.722 -32.829 -56.373 1.00 35.88 397 GLU A N 1
ATOM 3026 C CA . GLU A 1 397 ? 61.656 -33.867 -56.112 1.00 35.88 397 GLU A CA 1
ATOM 3027 C C . GLU A 1 397 ? 61.171 -33.966 -54.644 1.00 35.88 397 GLU A C 1
ATOM 3029 O O . GLU A 1 397 ? 61.965 -33.764 -53.734 1.00 35.88 397 GLU A O 1
ATOM 3034 N N . ASP A 1 398 ? 59.955 -34.360 -54.240 1.00 31.19 398 ASP A N 1
ATOM 3035 C CA . ASP A 1 398 ? 58.556 -34.486 -54.717 1.00 31.19 398 ASP A CA 1
ATOM 3036 C C . ASP A 1 398 ? 57.717 -34.828 -53.435 1.00 31.19 398 ASP A C 1
ATOM 3038 O O . ASP A 1 398 ? 58.299 -34.985 -52.358 1.00 31.19 398 ASP A O 1
ATOM 3042 N N . ASP A 1 399 ? 56.384 -34.979 -53.566 1.00 33.78 399 ASP A N 1
ATOM 3043 C CA . ASP A 1 399 ? 55.409 -35.612 -52.629 1.00 33.78 399 ASP A CA 1
ATOM 3044 C C . ASP A 1 399 ? 54.956 -34.843 -51.352 1.00 33.78 399 ASP A C 1
ATOM 3046 O O . ASP A 1 399 ? 55.741 -34.186 -50.680 1.00 33.78 399 ASP A O 1
ATOM 3050 N N . GLU A 1 400 ? 53.726 -34.922 -50.815 1.00 33.00 400 GLU A N 1
ATOM 3051 C CA . GLU A 1 400 ? 52.350 -35.236 -51.253 1.00 33.00 400 GLU A CA 1
ATOM 3052 C C . GLU A 1 400 ? 51.400 -34.888 -50.046 1.00 33.00 400 GLU A C 1
ATOM 3054 O O . GLU A 1 400 ? 51.875 -34.850 -48.909 1.00 33.00 400 GLU A O 1
ATOM 3059 N N . VAL A 1 401 ? 50.078 -34.701 -50.284 1.00 34.16 401 VAL A N 1
ATOM 3060 C CA . VAL A 1 401 ? 48.914 -34.957 -49.359 1.00 34.16 401 VAL A CA 1
ATOM 3061 C C . VAL A 1 401 ? 48.705 -33.989 -48.151 1.00 34.16 401 VAL A C 1
ATOM 3063 O O . VAL A 1 401 ? 49.650 -33.623 -47.470 1.00 34.16 401 VAL A O 1
ATOM 3066 N N . ASP A 1 402 ? 47.544 -33.453 -47.730 1.00 31.19 402 ASP A N 1
ATOM 3067 C CA . ASP A 1 402 ? 46.069 -33.588 -47.873 1.00 31.19 402 ASP A CA 1
ATOM 3068 C C . ASP A 1 402 ? 45.467 -32.152 -47.745 1.00 31.19 402 ASP A C 1
ATOM 3070 O O . ASP A 1 402 ? 46.114 -31.270 -47.182 1.00 31.19 402 ASP A O 1
ATOM 3074 N N . GLY A 1 403 ? 44.250 -31.756 -48.129 1.00 31.69 403 GLY A N 1
ATOM 3075 C CA . GLY A 1 403 ? 43.023 -32.424 -48.553 1.00 31.69 403 GLY A CA 1
ATOM 3076 C C . GLY A 1 403 ? 41.855 -31.415 -48.418 1.00 31.69 403 GLY A C 1
ATOM 3077 O O . GLY A 1 403 ? 41.831 -30.645 -47.460 1.00 31.69 403 GLY A O 1
ATOM 3078 N N . ASP A 1 404 ? 40.934 -31.434 -49.395 1.00 25.98 404 ASP A N 1
ATOM 3079 C CA . ASP A 1 404 ? 39.516 -30.995 -49.382 1.00 25.98 404 ASP A CA 1
ATOM 3080 C C . ASP A 1 404 ? 39.096 -29.570 -48.936 1.00 25.98 404 ASP A C 1
ATOM 3082 O O . ASP A 1 404 ? 39.581 -29.004 -47.969 1.00 25.98 404 ASP A O 1
ATOM 3086 N N . LEU A 1 405 ? 38.031 -28.938 -49.444 1.00 30.95 405 LEU A N 1
ATOM 3087 C CA . LEU A 1 405 ? 37.317 -28.880 -50.727 1.00 30.95 405 LEU A CA 1
ATOM 3088 C C . LEU A 1 405 ? 36.303 -27.713 -50.564 1.00 30.95 405 LEU A C 1
ATOM 3090 O O . LEU A 1 405 ? 35.668 -27.586 -49.522 1.00 30.95 405 LEU A O 1
ATOM 3094 N N . THR A 1 406 ? 36.085 -26.925 -51.626 1.00 29.64 406 THR A N 1
ATOM 3095 C CA . THR A 1 406 ? 34.835 -26.200 -52.003 1.00 29.64 406 THR A CA 1
ATOM 3096 C C . THR A 1 406 ? 34.116 -25.216 -51.052 1.00 29.64 406 THR A C 1
ATOM 3098 O O . THR A 1 406 ? 33.597 -25.591 -50.010 1.00 29.64 406 THR A O 1
ATOM 3101 N N . ALA A 1 407 ? 33.826 -23.998 -51.548 1.00 29.58 407 ALA A N 1
ATOM 3102 C CA . ALA A 1 407 ? 32.521 -23.688 -52.177 1.00 29.58 407 ALA A CA 1
ATOM 3103 C C . ALA A 1 407 ? 32.368 -22.197 -52.570 1.00 29.58 407 ALA A C 1
ATOM 3105 O O . ALA A 1 407 ? 32.387 -21.306 -51.722 1.00 29.58 407 ALA A O 1
ATOM 3106 N N . THR A 1 408 ? 32.096 -21.951 -53.858 1.00 27.89 408 THR A N 1
ATOM 3107 C CA . THR A 1 408 ? 31.614 -20.680 -54.427 1.00 27.89 408 THR A CA 1
ATOM 3108 C C . THR A 1 408 ? 30.282 -20.936 -55.159 1.00 27.89 408 THR A C 1
ATOM 3110 O O . THR A 1 408 ? 30.279 -21.549 -56.215 1.00 27.89 408 THR A O 1
ATOM 3113 N N . ILE A 1 409 ? 29.182 -20.451 -54.559 1.00 31.58 409 ILE A N 1
ATOM 3114 C CA . ILE A 1 409 ? 28.064 -19.655 -55.136 1.00 31.58 409 ILE A CA 1
ATOM 3115 C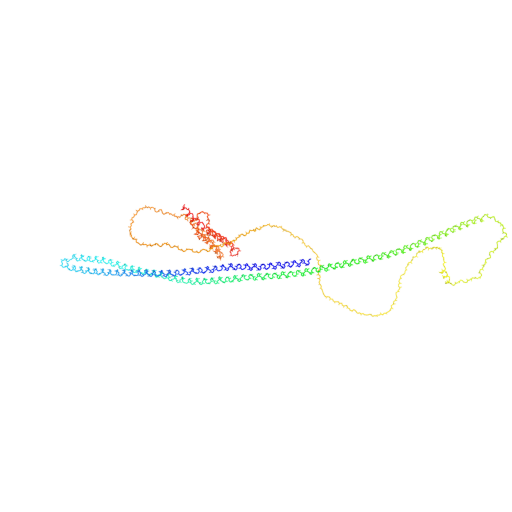 C . ILE A 1 409 ? 27.078 -20.253 -56.197 1.00 31.58 409 ILE A C 1
ATOM 3117 O O . ILE A 1 409 ? 27.411 -20.340 -57.372 1.00 31.58 409 ILE A O 1
ATOM 3121 N N . LEU A 1 410 ? 25.804 -20.405 -55.736 1.00 37.75 410 LEU A N 1
ATOM 3122 C CA . LEU A 1 410 ? 24.441 -20.232 -56.359 1.00 37.75 410 LEU A CA 1
ATOM 3123 C C . LEU A 1 410 ? 23.975 -21.141 -57.543 1.00 37.75 410 LEU A C 1
ATOM 3125 O O . LEU A 1 410 ? 24.852 -21.715 -58.176 1.00 37.75 410 LEU A O 1
ATOM 3129 N N . PRO A 1 411 ? 22.652 -21.271 -57.920 1.00 40.03 411 PRO A N 1
ATOM 3130 C CA . PRO A 1 411 ? 21.437 -20.467 -57.587 1.00 40.03 411 PRO A CA 1
ATOM 3131 C C . PRO A 1 411 ? 20.034 -21.182 -57.415 1.00 40.03 411 PRO A C 1
ATOM 3133 O O . PRO A 1 411 ? 19.847 -22.337 -57.767 1.00 40.03 411 PRO A O 1
ATOM 3136 N N . CYS A 1 412 ? 19.033 -20.380 -56.985 1.00 24.86 412 CYS A N 1
ATOM 3137 C CA . CYS A 1 412 ? 17.586 -20.273 -57.355 1.00 24.86 412 CYS A CA 1
ATOM 3138 C C . CYS A 1 412 ? 16.455 -21.321 -57.112 1.00 24.86 412 CYS A C 1
ATOM 3140 O O . CYS A 1 412 ? 16.589 -22.511 -57.363 1.00 24.86 412 CYS A O 1
ATOM 3142 N N . ASN A 1 413 ? 15.264 -20.715 -56.869 1.00 27.55 413 ASN A N 1
ATOM 3143 C CA . ASN A 1 413 ? 13.842 -21.156 -56.913 1.00 27.55 413 ASN A CA 1
ATOM 3144 C C . ASN A 1 413 ? 13.281 -21.865 -55.654 1.00 27.55 413 ASN A C 1
ATOM 3146 O O . ASN A 1 413 ? 13.931 -22.737 -55.105 1.00 27.55 413 ASN A O 1
ATOM 3150 N N . VAL A 1 414 ? 12.100 -21.536 -55.092 1.00 29.20 414 VAL A N 1
ATOM 3151 C CA . VAL A 1 414 ? 10.748 -21.356 -55.683 1.00 29.20 414 VAL A CA 1
ATOM 3152 C C . VAL A 1 414 ? 9.853 -20.386 -54.857 1.00 29.20 414 VAL A C 1
ATOM 3154 O O . VAL A 1 414 ? 10.099 -20.117 -53.686 1.00 29.20 414 VAL A O 1
ATOM 3157 N N . ALA A 1 415 ? 8.828 -19.879 -55.549 1.00 26.52 415 ALA A N 1
ATOM 3158 C CA . ALA A 1 415 ? 7.766 -18.899 -55.293 1.00 26.52 415 ALA A CA 1
ATOM 3159 C C . ALA A 1 415 ? 6.681 -19.152 -54.203 1.00 26.52 415 ALA A C 1
ATOM 3161 O O . ALA A 1 415 ? 6.464 -20.285 -53.790 1.00 26.52 415 ALA A O 1
ATOM 3162 N N . SER A 1 416 ? 5.930 -18.054 -53.944 1.00 27.28 416 SER A N 1
ATOM 3163 C CA . SER A 1 416 ? 4.506 -17.880 -53.524 1.00 27.28 416 SER A CA 1
ATOM 3164 C C . SER A 1 416 ? 4.069 -18.396 -52.134 1.00 27.28 416 SER A C 1
ATOM 3166 O O . SER A 1 416 ? 4.489 -19.457 -51.714 1.00 27.28 416 SER A O 1
ATOM 3168 N N . GLU A 1 417 ? 3.243 -17.708 -51.323 1.00 28.62 417 GLU A N 1
ATOM 3169 C CA . GLU A 1 417 ? 1.970 -17.021 -51.627 1.00 28.62 417 GLU A CA 1
ATOM 3170 C C . GLU A 1 417 ? 1.531 -16.014 -50.511 1.00 28.62 417 GLU A C 1
ATOM 3172 O O . GLU A 1 417 ? 2.035 -16.030 -49.390 1.00 28.62 417 GLU A O 1
ATOM 3177 N N . VAL A 1 418 ? 0.603 -15.112 -50.860 1.00 38.25 418 VAL A N 1
ATOM 3178 C CA . VAL A 1 418 ? 0.012 -13.915 -50.174 1.00 38.25 418 VAL A CA 1
ATOM 3179 C C . VAL A 1 418 ? -1.333 -14.346 -49.494 1.00 38.25 418 VAL A C 1
ATOM 3181 O O . VAL A 1 418 ? -1.830 -15.366 -49.965 1.00 38.25 418 VAL A O 1
ATOM 3184 N N . PRO A 1 419 ? -1.993 -13.705 -48.465 1.00 34.91 419 PRO A N 1
ATOM 3185 C CA . PRO A 1 419 ? -2.492 -12.309 -48.474 1.00 34.91 419 PRO A CA 1
ATOM 3186 C C . PRO A 1 419 ? -2.716 -11.535 -47.135 1.00 34.91 419 PRO A C 1
ATOM 3188 O O . PRO A 1 419 ? -2.619 -12.044 -46.026 1.00 34.91 419 PRO A O 1
ATOM 3191 N N . ARG A 1 420 ? -3.029 -10.235 -47.290 1.00 33.25 420 ARG A N 1
ATOM 3192 C CA . ARG A 1 420 ? -3.426 -9.187 -46.303 1.00 33.25 420 ARG A CA 1
ATOM 3193 C C . ARG A 1 420 ? -4.983 -9.054 -46.249 1.00 33.25 420 ARG A C 1
ATOM 3195 O O . ARG A 1 420 ? -5.596 -9.585 -47.171 1.00 33.25 420 ARG A O 1
ATOM 3202 N N . PRO A 1 421 ? -5.618 -8.102 -45.508 1.00 55.00 421 PRO A N 1
ATOM 3203 C CA . PRO A 1 421 ? -5.747 -7.755 -44.065 1.00 55.00 421 PRO A CA 1
ATOM 3204 C C . PRO A 1 421 ? -7.254 -7.863 -43.595 1.00 55.00 421 PRO A C 1
ATOM 3206 O O . PRO A 1 421 ? -7.987 -8.544 -44.311 1.00 55.00 421 PRO A O 1
ATOM 3209 N N . PRO A 1 422 ? -7.777 -7.282 -42.464 1.00 42.78 422 PRO A N 1
ATOM 3210 C CA . PRO A 1 422 ? -8.005 -5.822 -42.247 1.00 42.78 422 PRO A CA 1
ATOM 3211 C C . PRO A 1 422 ? -7.899 -5.296 -40.772 1.00 42.78 422 PRO A C 1
ATOM 3213 O O . PRO A 1 422 ? -7.880 -6.053 -39.808 1.00 42.78 422 PRO A O 1
ATOM 3216 N N . THR A 1 423 ? -7.828 -3.967 -40.604 1.00 37.94 423 THR A N 1
ATOM 3217 C CA . THR A 1 423 ? -8.025 -3.145 -39.365 1.00 37.94 423 THR A CA 1
ATOM 3218 C C . THR A 1 423 ? -9.537 -2.830 -39.148 1.00 37.94 423 THR A C 1
ATOM 3220 O O . THR A 1 423 ? -10.287 -3.272 -40.021 1.00 37.94 423 THR A O 1
ATOM 3223 N N . PRO A 1 424 ? -10.075 -2.065 -38.137 1.00 44.53 424 PRO A N 1
ATOM 3224 C CA . PRO A 1 424 ? -9.511 -1.083 -37.164 1.00 44.53 424 PRO A CA 1
ATOM 3225 C C . PRO A 1 424 ? -10.200 -1.143 -35.743 1.00 44.53 424 PRO A C 1
ATOM 3227 O O . PRO A 1 424 ? -10.569 -2.234 -35.327 1.00 44.53 424 PRO A O 1
ATOM 3230 N N . PRO A 1 425 ? -10.496 -0.034 -35.014 1.00 41.84 425 PRO A N 1
ATOM 3231 C CA . PRO A 1 425 ? -9.641 0.810 -34.162 1.00 41.84 425 PRO A CA 1
ATOM 3232 C C . PRO A 1 425 ? -10.034 0.764 -32.657 1.00 41.84 425 PRO A C 1
ATOM 3234 O O . PRO A 1 425 ? -11.168 0.446 -32.313 1.00 41.84 425 PRO A O 1
ATOM 3237 N N . MET A 1 426 ? -9.149 1.189 -31.743 1.00 30.48 426 MET A N 1
ATOM 3238 C CA . MET A 1 426 ? -9.540 1.525 -30.362 1.00 30.48 426 MET A CA 1
ATOM 3239 C C . MET A 1 426 ? -9.238 2.984 -30.032 1.00 30.48 426 MET A C 1
ATOM 3241 O O . MET A 1 426 ? -8.142 3.495 -30.250 1.00 30.48 426 MET A O 1
ATOM 3245 N N . VAL A 1 427 ? -10.291 3.615 -29.525 1.00 32.84 427 VAL A N 1
ATOM 3246 C CA . VAL A 1 427 ? -10.429 4.995 -29.082 1.00 32.84 427 VAL A CA 1
ATOM 3247 C C . VAL A 1 427 ? -9.732 5.168 -27.735 1.00 32.84 427 VAL A C 1
ATOM 3249 O O . VAL A 1 427 ? -10.005 4.441 -26.783 1.00 32.84 427 VAL A O 1
ATOM 3252 N N . SER A 1 428 ? -8.854 6.158 -27.654 1.00 30.39 428 SER A N 1
ATOM 3253 C CA . SER A 1 428 ? -8.329 6.722 -26.417 1.00 30.39 428 SER A CA 1
ATOM 3254 C C . SER A 1 428 ? -9.350 7.704 -25.838 1.00 30.39 428 SER A C 1
ATOM 3256 O O . SER A 1 428 ? -9.604 8.761 -26.412 1.00 30.39 428 SER A O 1
ATOM 3258 N N . LEU A 1 429 ? -9.930 7.357 -24.687 1.00 28.08 429 LEU A N 1
ATOM 3259 C CA . LEU A 1 429 ? -10.621 8.304 -23.818 1.00 28.08 429 LEU A CA 1
ATOM 3260 C C . LEU A 1 429 ? -9.690 8.665 -22.665 1.00 28.08 429 LEU A C 1
ATOM 3262 O O . LEU A 1 429 ? -9.324 7.836 -21.834 1.00 28.08 429 LEU A O 1
ATOM 3266 N N . SER A 1 430 ? -9.293 9.928 -22.687 1.00 28.56 430 SER A N 1
ATOM 3267 C CA . SER A 1 430 ? -8.549 10.624 -21.657 1.00 28.56 430 SER A CA 1
ATOM 3268 C C . SER A 1 430 ? -9.311 10.622 -20.334 1.00 28.56 430 SER A C 1
ATOM 3270 O O . SER A 1 430 ? -10.475 11.009 -20.262 1.00 28.56 430 SER A O 1
ATOM 3272 N N . SER A 1 431 ? -8.606 10.241 -19.277 1.00 27.42 431 SER A N 1
ATOM 3273 C CA . SER A 1 431 ? -8.918 10.570 -17.894 1.00 27.42 431 SER A CA 1
ATOM 3274 C C . SER A 1 431 ? -8.772 12.076 -17.673 1.00 27.42 431 SER A C 1
ATOM 3276 O O . SER A 1 431 ? -7.694 12.632 -17.899 1.00 27.42 431 SER A O 1
ATOM 3278 N N . SER A 1 432 ? -9.827 12.718 -17.179 1.00 28.05 432 SER A N 1
ATOM 3279 C CA . SER A 1 432 ? -9.743 14.042 -16.572 1.00 28.05 432 SER A CA 1
ATOM 3280 C C . SER A 1 432 ? -9.739 13.927 -15.051 1.00 28.05 432 SER A C 1
ATOM 3282 O O . SER A 1 432 ? -10.612 13.303 -14.457 1.00 28.05 432 SER A O 1
ATOM 3284 N N . THR A 1 433 ? -8.769 14.644 -14.480 1.00 30.77 433 THR A N 1
ATOM 3285 C CA . THR A 1 433 ? -8.834 15.442 -13.247 1.00 30.77 433 THR A CA 1
ATOM 3286 C C . THR A 1 433 ? -9.022 14.744 -11.906 1.00 30.77 433 THR A C 1
ATOM 3288 O O . THR A 1 433 ? -10.051 14.150 -11.610 1.00 30.77 433 THR A O 1
ATOM 3291 N N . SER A 1 434 ? -8.094 15.023 -10.992 1.00 25.36 434 SER A N 1
ATOM 3292 C CA . SER A 1 434 ? -8.457 15.254 -9.595 1.00 25.36 434 SER A CA 1
ATOM 3293 C C . SER A 1 434 ? -7.637 16.419 -9.065 1.00 25.36 434 SER A C 1
ATOM 3295 O O . SER A 1 434 ? -6.451 16.306 -8.762 1.00 25.36 434 SER A O 1
ATOM 3297 N N . SER A 1 435 ? -8.307 17.565 -9.054 1.00 27.55 435 SER A N 1
ATOM 3298 C CA . SER A 1 435 ? -7.897 18.787 -8.391 1.00 27.55 435 SER A CA 1
ATOM 3299 C C . SER A 1 435 ? -7.874 18.563 -6.883 1.00 27.55 435 SER A C 1
ATOM 3301 O O . SER A 1 435 ? -8.812 18.022 -6.303 1.00 27.55 435 SER A O 1
ATOM 3303 N N . SER A 1 436 ? -6.789 19.018 -6.271 1.00 31.78 436 SER A N 1
ATOM 3304 C CA . SER A 1 436 ? -6.670 19.252 -4.839 1.00 31.78 436 SER A CA 1
ATOM 3305 C C . SER A 1 436 ? -7.659 20.339 -4.410 1.00 31.78 436 SER A C 1
ATOM 3307 O O . SER A 1 436 ? -7.639 21.436 -4.968 1.00 31.78 436 SER A O 1
ATOM 3309 N N . VAL A 1 437 ? -8.499 20.043 -3.417 1.00 27.30 437 VAL A N 1
ATOM 3310 C CA . VAL A 1 437 ? -9.138 21.058 -2.572 1.00 27.30 437 VAL A CA 1
ATOM 3311 C C . VAL A 1 437 ? -8.998 20.600 -1.124 1.00 27.30 437 VAL A C 1
ATOM 3313 O O . VAL A 1 437 ? -9.774 19.805 -0.603 1.00 27.30 437 VAL A O 1
ATOM 3316 N N . THR A 1 438 ? -7.937 21.089 -0.497 1.00 32.38 438 THR A N 1
ATOM 3317 C CA . THR A 1 438 ? -7.823 21.313 0.943 1.00 32.38 438 THR A CA 1
ATOM 3318 C C . THR A 1 438 ? -8.865 22.332 1.389 1.00 32.38 438 THR A C 1
ATOM 3320 O O . THR A 1 438 ? -9.085 23.288 0.654 1.00 32.38 438 THR A O 1
ATOM 3323 N N . LEU A 1 439 ? -9.444 22.169 2.587 1.00 26.42 439 LEU A N 1
ATOM 3324 C CA . LEU A 1 439 ? -9.917 23.242 3.486 1.00 26.42 439 LEU A CA 1
ATOM 3325 C C . LEU A 1 439 ? -10.448 22.630 4.818 1.00 26.42 439 LEU A C 1
ATOM 3327 O O . LEU A 1 439 ? -10.527 21.407 4.912 1.00 26.42 439 LEU A O 1
ATOM 3331 N N . PRO A 1 440 ? -10.658 23.408 5.901 1.00 30.91 440 PRO A N 1
ATOM 3332 C CA . PRO A 1 440 ? -9.748 23.408 7.042 1.00 30.91 440 PRO A CA 1
ATOM 3333 C C . PRO A 1 440 ? -10.391 22.972 8.371 1.00 30.91 440 PRO A C 1
ATOM 3335 O O . PRO A 1 440 ? -11.599 22.809 8.510 1.00 30.91 440 PRO A O 1
ATOM 3338 N N . VAL A 1 441 ? -9.524 22.873 9.377 1.00 26.25 441 VAL A N 1
ATOM 3339 C CA . VAL A 1 441 ? -9.837 22.934 10.807 1.00 26.25 441 VAL A CA 1
ATOM 3340 C C . VAL A 1 441 ? -10.684 24.173 11.129 1.00 26.25 441 VAL A C 1
ATOM 3342 O O . VAL A 1 441 ? -10.274 25.292 10.821 1.00 26.25 441 VAL A O 1
ATOM 3345 N N . VAL A 1 442 ? -11.800 23.976 11.836 1.00 26.97 442 VAL A N 1
ATOM 3346 C CA . VAL A 1 442 ? -12.358 24.959 12.774 1.00 26.97 442 VAL A CA 1
ATOM 3347 C C . VAL A 1 442 ? -12.628 24.242 14.089 1.00 26.97 442 VAL A C 1
ATOM 3349 O O . VAL A 1 442 ? -13.302 23.215 14.144 1.00 26.97 442 VAL A O 1
ATOM 3352 N N . GLN A 1 443 ? -12.032 24.803 15.130 1.00 27.66 443 GLN A N 1
ATOM 3353 C CA . GLN A 1 443 ? -12.136 24.423 16.521 1.00 27.66 443 GLN A CA 1
ATOM 3354 C C . GLN A 1 443 ? -13.158 25.328 17.229 1.00 27.66 443 GLN A C 1
ATOM 3356 O O . GLN A 1 443 ? -13.258 26.509 16.912 1.00 27.66 443 GLN A O 1
ATOM 3361 N N . GLU A 1 444 ? -13.817 24.738 18.231 1.00 28.02 444 GLU A N 1
ATOM 3362 C CA . GLU A 1 444 ? -14.484 25.351 19.393 1.00 28.02 444 GLU A CA 1
ATOM 3363 C C . GLU A 1 444 ? -15.869 26.005 19.232 1.00 28.02 444 GLU A C 1
ATOM 3365 O O . GLU A 1 444 ? -16.009 27.102 18.705 1.00 28.02 444 GLU A O 1
ATOM 3370 N N . LEU A 1 445 ? -16.873 25.404 19.893 1.00 23.33 445 LEU A N 1
ATOM 3371 C CA . LEU A 1 445 ? -17.584 26.089 20.981 1.00 23.33 445 LEU A CA 1
ATOM 3372 C C . LEU A 1 445 ? -18.350 25.115 21.890 1.00 23.33 445 LEU A C 1
ATOM 3374 O O . LEU A 1 445 ? -19.217 24.349 21.480 1.00 23.33 445 LEU A O 1
ATOM 3378 N N . LEU A 1 446 ? -17.964 25.176 23.159 1.00 27.11 446 LEU A N 1
ATOM 3379 C CA . LEU A 1 446 ? -18.511 24.500 24.324 1.00 27.11 446 LEU A CA 1
ATOM 3380 C C . LEU A 1 446 ? -19.900 25.059 24.710 1.00 27.11 446 LEU A C 1
ATOM 3382 O O . LEU A 1 446 ? -20.141 26.257 24.587 1.00 27.11 446 LEU A O 1
ATOM 3386 N N . ALA A 1 447 ? -20.705 24.185 25.330 1.00 28.61 447 ALA A N 1
ATOM 3387 C CA . ALA A 1 447 ? -21.828 24.438 26.249 1.00 28.61 447 ALA A CA 1
ATOM 3388 C C . ALA A 1 447 ? -23.269 24.462 25.691 1.00 28.61 447 ALA A C 1
ATOM 3390 O O . ALA A 1 447 ? -23.720 25.448 25.115 1.00 28.61 447 ALA A O 1
ATOM 3391 N N . LYS A 1 448 ? -24.048 23.430 26.072 1.00 25.20 448 LYS A N 1
ATOM 3392 C CA . LYS A 1 448 ? -25.282 23.561 26.886 1.00 25.20 448 LYS A CA 1
ATOM 3393 C C . LYS A 1 448 ? -25.863 22.189 27.292 1.00 25.20 448 LYS A C 1
ATOM 3395 O O . LYS A 1 448 ? -26.335 21.435 26.453 1.00 25.20 448 LYS A O 1
ATOM 3400 N N . LEU A 1 449 ? -25.870 21.911 28.601 1.00 27.20 449 LEU A N 1
ATOM 3401 C CA . LEU A 1 449 ? -26.936 21.153 29.299 1.00 27.20 449 LEU A CA 1
ATOM 3402 C C . LEU A 1 449 ? -28.222 22.022 29.294 1.00 27.20 449 LEU A C 1
ATOM 3404 O O . LEU A 1 449 ? -28.041 23.246 29.233 1.00 27.20 449 LEU A O 1
ATOM 3408 N N . PRO A 1 450 ? -29.481 21.516 29.417 1.00 39.31 450 PRO A N 1
ATOM 3409 C CA . PRO A 1 450 ? -29.984 20.660 30.527 1.00 39.31 450 PRO A CA 1
ATOM 3410 C C . PRO A 1 450 ? -31.205 19.755 30.118 1.00 39.31 450 PRO A C 1
ATOM 3412 O O . PRO A 1 450 ? -31.405 19.555 28.925 1.00 39.31 450 PRO A O 1
ATOM 3415 N N . PRO A 1 451 ? -32.129 19.305 31.009 1.00 40.03 451 PRO A N 1
ATOM 3416 C CA . PRO A 1 451 ? -32.002 18.716 32.347 1.00 40.03 451 PRO A CA 1
ATOM 3417 C C . PRO A 1 451 ? -32.649 17.310 32.480 1.00 40.03 451 PRO A C 1
ATOM 3419 O O . PRO A 1 451 ? -33.497 16.878 31.705 1.00 40.03 451 PRO A O 1
ATOM 3422 N N . VAL A 1 452 ? -32.302 16.652 33.585 1.00 32.06 452 VAL A N 1
ATOM 3423 C CA . VAL A 1 452 ? -32.980 15.496 34.193 1.00 32.06 452 VAL A CA 1
ATOM 3424 C C . VAL A 1 452 ? -34.388 15.870 34.690 1.00 32.06 452 VAL A C 1
ATOM 3426 O O . VAL A 1 452 ? -34.550 16.906 35.335 1.00 32.06 452 VAL A O 1
ATOM 3429 N N . MET A 1 453 ? -35.381 14.988 34.496 1.00 28.14 453 MET A N 1
ATOM 3430 C CA . MET A 1 453 ? -36.635 14.990 35.264 1.00 28.14 453 MET A CA 1
ATOM 3431 C C . MET A 1 453 ? -36.790 13.720 36.110 1.00 28.14 453 MET A C 1
ATOM 3433 O O . MET A 1 453 ? -36.628 12.590 35.660 1.00 28.14 453 MET A O 1
ATOM 3437 N N . VAL A 1 454 ? -37.104 13.990 37.372 1.00 27.02 454 VAL A N 1
ATOM 3438 C CA . VAL A 1 454 ? -37.273 13.120 38.535 1.00 27.02 454 VAL A CA 1
ATOM 3439 C C . VAL A 1 454 ? -38.597 12.352 38.459 1.00 27.02 454 VAL A C 1
ATOM 3441 O O . VAL A 1 454 ? -39.646 12.968 38.285 1.00 27.02 454 VAL A O 1
ATOM 3444 N N . LEU A 1 455 ? -38.585 11.033 38.689 1.00 27.27 455 LEU A N 1
ATOM 3445 C CA . LEU A 1 455 ? -39.812 10.259 38.905 1.00 27.27 455 LEU A CA 1
ATOM 3446 C C . LEU A 1 455 ? -40.153 10.226 40.405 1.00 27.27 455 LEU A C 1
ATOM 3448 O O . LEU A 1 455 ? -39.476 9.580 41.207 1.00 27.27 455 LEU A O 1
ATOM 3452 N N . LYS A 1 456 ? -41.209 10.952 40.787 1.00 25.81 456 LYS A N 1
ATOM 3453 C CA . LYS A 1 456 ? -41.790 10.981 42.138 1.00 25.81 456 LYS A CA 1
ATOM 3454 C C . LYS A 1 456 ? -42.965 9.992 42.227 1.00 25.81 456 LYS A C 1
ATOM 3456 O O . LYS A 1 456 ? -43.714 9.802 41.278 1.00 25.81 456 LYS A O 1
ATOM 3461 N N . LYS A 1 457 ? -43.068 9.356 43.393 1.00 24.69 457 LYS A N 1
ATOM 3462 C CA . LYS A 1 457 ? -43.883 8.191 43.786 1.00 24.69 457 LYS A CA 1
ATOM 3463 C C . LYS A 1 457 ? -45.366 8.511 44.096 1.00 24.69 457 LYS A C 1
ATOM 3465 O O . LYS A 1 457 ? -45.683 9.641 44.457 1.00 24.69 457 LYS A O 1
ATOM 3470 N N . THR A 1 458 ? -46.162 7.426 44.187 1.00 23.72 458 THR A N 1
ATOM 3471 C CA . THR A 1 458 ? -47.450 7.196 44.915 1.00 23.72 458 THR A CA 1
ATOM 3472 C C . THR A 1 458 ? -48.732 7.430 44.083 1.00 23.72 458 THR A C 1
ATOM 3474 O O . THR A 1 458 ? -48.721 8.315 43.246 1.00 23.72 458 THR A O 1
ATOM 3477 N N . THR A 1 459 ? -49.844 6.673 44.144 1.00 25.53 459 THR A N 1
ATOM 3478 C CA . THR A 1 459 ? -50.508 5.820 45.169 1.00 25.53 459 THR A CA 1
ATOM 3479 C C . THR A 1 459 ? -51.499 4.812 44.524 1.00 25.53 459 THR A C 1
ATOM 3481 O O . THR A 1 459 ? -51.895 4.966 43.375 1.00 25.53 459 THR A O 1
ATOM 3484 N N . ALA A 1 460 ? -51.924 3.805 45.300 1.00 26.78 460 ALA A N 1
ATOM 3485 C CA . ALA A 1 460 ? -52.825 2.685 44.978 1.00 26.78 460 ALA A CA 1
ATOM 3486 C C . ALA A 1 460 ? -54.348 2.989 44.977 1.00 26.78 460 ALA A C 1
ATOM 3488 O O . ALA A 1 460 ? -54.762 3.881 45.709 1.00 26.78 460 ALA A O 1
ATOM 3489 N N . ALA A 1 461 ? -55.165 2.161 44.282 1.00 26.22 461 ALA A N 1
ATOM 3490 C CA . ALA A 1 461 ? -56.400 1.499 44.790 1.00 26.22 461 ALA A CA 1
ATOM 3491 C C . ALA A 1 461 ? -57.189 0.680 43.714 1.00 26.22 461 ALA A C 1
ATOM 3493 O O . ALA A 1 461 ? -57.713 1.249 42.769 1.00 26.22 461 ALA A O 1
ATOM 3494 N N . LYS A 1 462 ? -57.220 -0.656 43.904 1.00 27.48 462 LYS A N 1
ATOM 3495 C CA . LYS A 1 462 ? -58.274 -1.724 43.827 1.00 27.48 462 LYS A CA 1
ATOM 3496 C C . LYS A 1 462 ? -59.649 -1.562 43.072 1.00 27.48 462 LYS A C 1
ATOM 3498 O O . LYS A 1 462 ? -59.993 -0.472 42.656 1.00 27.48 462 LYS A O 1
ATOM 3503 N N . PRO A 1 463 ? -60.450 -2.651 42.865 1.00 39.56 463 PRO A N 1
ATOM 3504 C CA . PRO A 1 463 ? -60.854 -3.168 41.543 1.00 39.56 463 PRO A CA 1
ATOM 3505 C C . PRO A 1 463 ? -62.379 -3.157 41.257 1.00 39.56 463 PRO A C 1
ATOM 3507 O O . PRO A 1 463 ? -63.193 -3.141 42.177 1.00 39.56 463 PRO A O 1
ATOM 3510 N N . GLY A 1 464 ? -62.778 -3.290 39.986 1.00 26.56 464 GLY A N 1
ATOM 3511 C CA . GLY A 1 464 ? -64.181 -3.499 39.603 1.00 26.56 464 GLY A CA 1
ATOM 3512 C C . GLY A 1 464 ? -64.367 -3.952 38.148 1.00 26.56 464 GLY A C 1
ATOM 3513 O O . GLY A 1 464 ? -64.020 -3.233 37.220 1.00 26.56 464 GLY A O 1
ATOM 3514 N N . LEU A 1 465 ? -64.921 -5.152 37.977 1.00 30.09 465 LEU A N 1
ATOM 3515 C CA . LEU A 1 465 ? -65.620 -5.681 36.787 1.00 30.09 465 LEU A CA 1
ATOM 3516 C C . LEU A 1 465 ? -67.140 -5.560 37.118 1.00 30.09 465 LEU A C 1
ATOM 3518 O O . LEU A 1 465 ? -67.426 -5.608 38.319 1.00 30.09 465 LEU A O 1
ATOM 3522 N N . PRO A 1 466 ? -68.126 -5.467 36.186 1.00 41.72 466 PRO A N 1
ATOM 3523 C CA . PRO A 1 466 ? -68.087 -6.013 34.829 1.00 41.72 466 PRO A CA 1
ATOM 3524 C C . PRO A 1 466 ? -68.782 -5.225 33.688 1.00 41.72 466 PRO A C 1
ATOM 3526 O O . PRO A 1 466 ? -69.565 -4.305 33.890 1.00 41.72 466 PRO A O 1
ATOM 3529 N N . THR A 1 467 ? -68.532 -5.730 32.471 1.00 30.22 467 THR A N 1
ATOM 3530 C CA . THR A 1 467 ? -69.407 -5.743 31.275 1.00 30.22 467 THR A CA 1
ATOM 3531 C C . THR A 1 467 ? -69.884 -4.419 30.675 1.00 30.22 467 THR A C 1
ATOM 3533 O O . THR A 1 467 ? -70.850 -3.830 31.134 1.00 30.22 467 THR A O 1
ATOM 3536 N N . THR A 1 468 ? -69.347 -4.084 29.500 1.00 30.77 468 THR A N 1
ATOM 3537 C CA . THR A 1 468 ? -70.145 -3.839 28.282 1.00 30.77 468 THR A CA 1
ATOM 3538 C C . THR A 1 468 ? -69.256 -4.043 27.056 1.00 30.77 468 THR A C 1
ATOM 3540 O O . THR A 1 468 ? -68.105 -3.617 27.019 1.00 30.77 468 THR A O 1
ATOM 3543 N N . MET A 1 469 ? -69.783 -4.778 26.077 1.00 36.84 469 MET A N 1
ATOM 3544 C CA . MET A 1 469 ? -69.158 -5.008 24.780 1.00 36.84 469 MET A CA 1
ATOM 3545 C C . MET A 1 469 ? -68.930 -3.676 24.058 1.00 36.84 469 MET A C 1
ATOM 3547 O O . MET A 1 469 ? -69.875 -2.931 23.816 1.00 36.84 469 MET A O 1
ATOM 3551 N N . GLY A 1 470 ? -67.689 -3.428 23.660 1.00 32.31 470 GLY A N 1
ATOM 3552 C CA . GLY A 1 470 ? -67.299 -2.383 22.724 1.00 32.31 470 GLY A CA 1
ATOM 3553 C C . GLY A 1 470 ? -66.016 -2.845 22.057 1.00 32.31 470 GLY A C 1
ATOM 3554 O O . GLY A 1 470 ? -64.992 -2.978 22.718 1.00 32.31 470 GLY A O 1
ATOM 3555 N N . ALA A 1 471 ? -66.118 -3.216 20.786 1.00 30.77 471 ALA A N 1
ATOM 3556 C CA . ALA A 1 471 ? -65.059 -3.836 20.013 1.00 30.77 471 ALA A CA 1
ATOM 3557 C C . ALA A 1 471 ? -63.763 -3.009 20.049 1.00 30.77 471 ALA A C 1
ATOM 3559 O O . ALA A 1 471 ? -63.723 -1.879 19.564 1.00 30.77 471 ALA A O 1
ATOM 3560 N N . LEU A 1 472 ? -62.696 -3.619 20.573 1.00 29.89 472 LEU A N 1
ATOM 3561 C CA . LEU A 1 472 ? -61.330 -3.324 20.160 1.00 29.89 472 LEU A CA 1
ATOM 3562 C C . LEU A 1 472 ? -61.253 -3.611 18.659 1.00 29.89 472 LEU A C 1
ATOM 3564 O O . LEU A 1 472 ? -61.085 -4.753 18.236 1.00 29.89 472 LEU A O 1
ATOM 3568 N N . VAL A 1 473 ? -61.404 -2.569 17.847 1.00 39.66 473 VAL A N 1
ATOM 3569 C CA . VAL A 1 473 ? -60.725 -2.543 16.556 1.00 39.66 473 VAL A CA 1
ATOM 3570 C C . VAL A 1 473 ? -59.251 -2.359 16.895 1.00 39.66 473 VAL A C 1
ATOM 3572 O O . VAL A 1 473 ? -58.750 -1.242 16.995 1.00 39.66 473 VAL A O 1
ATOM 3575 N N . ASP A 1 474 ? -58.576 -3.486 17.126 1.00 33.22 474 ASP A N 1
ATOM 3576 C CA . ASP A 1 474 ? -57.163 -3.608 16.797 1.00 33.22 474 ASP A CA 1
ATOM 3577 C C . ASP A 1 474 ? -57.034 -3.143 15.348 1.00 33.22 474 ASP A C 1
ATOM 3579 O O . ASP A 1 474 ? -57.566 -3.769 14.430 1.00 33.22 474 ASP A O 1
ATOM 3583 N N . ARG A 1 475 ? -56.395 -1.996 15.139 1.00 32.09 475 ARG A N 1
ATOM 3584 C CA . ARG A 1 475 ? -55.972 -1.569 13.811 1.00 32.09 475 ARG A CA 1
ATOM 3585 C C . ARG A 1 475 ? -54.691 -2.351 13.511 1.00 32.09 475 ARG A C 1
ATOM 3587 O O . ARG A 1 475 ? -53.677 -2.077 14.149 1.00 32.09 475 ARG A O 1
ATOM 3594 N N . PRO A 1 476 ? -54.691 -3.323 12.582 1.00 38.75 476 PRO A N 1
ATOM 3595 C CA . PRO A 1 476 ? -53.467 -4.003 12.216 1.00 38.75 476 PRO A CA 1
ATOM 3596 C C . PRO A 1 476 ? -52.717 -3.083 11.257 1.00 38.75 476 PRO A C 1
ATOM 3598 O O . PRO A 1 476 ? -53.071 -2.977 10.086 1.00 38.75 476 PRO A O 1
ATOM 3601 N N . THR A 1 477 ? -51.656 -2.426 11.710 1.00 44.25 477 THR A N 1
ATOM 3602 C CA . THR A 1 477 ? -50.639 -1.901 10.789 1.00 44.25 477 THR A CA 1
ATOM 3603 C C . THR A 1 477 ? -49.757 -3.068 10.334 1.00 44.25 477 THR A C 1
ATOM 3605 O O . THR A 1 477 ? -48.591 -3.171 10.690 1.00 44.25 477 THR A O 1
ATOM 3608 N N . ASN A 1 478 ? -50.356 -4.006 9.595 1.00 50.53 478 ASN A N 1
ATOM 3609 C CA . ASN A 1 478 ? -49.648 -4.920 8.702 1.00 50.53 478 ASN A CA 1
ATOM 3610 C C . ASN A 1 478 ? -49.903 -4.399 7.289 1.00 50.53 478 ASN A C 1
ATOM 3612 O O . ASN A 1 478 ? -50.820 -4.861 6.611 1.00 50.53 478 ASN A O 1
ATOM 3616 N N . ILE A 1 479 ? -49.128 -3.398 6.876 1.00 52.56 479 ILE A N 1
ATOM 3617 C CA . ILE A 1 479 ? -49.247 -2.782 5.544 1.00 52.56 479 ILE A CA 1
ATOM 3618 C C . ILE A 1 479 ? -48.300 -3.428 4.522 1.00 52.56 479 ILE A C 1
ATOM 3620 O O . ILE A 1 479 ? -48.102 -2.930 3.426 1.00 52.56 479 ILE A O 1
ATOM 3624 N N . LEU A 1 480 ? -47.815 -4.637 4.823 1.00 51.84 480 LEU A N 1
ATOM 3625 C CA . LEU A 1 480 ? -47.329 -5.579 3.824 1.00 51.84 480 LEU A CA 1
ATOM 3626 C C . LEU A 1 480 ? -47.993 -6.924 4.124 1.00 51.84 480 LEU A C 1
ATOM 3628 O O . LEU A 1 480 ? -47.731 -7.531 5.162 1.00 51.84 480 LEU A O 1
ATOM 3632 N N . GLY A 1 481 ? -48.926 -7.369 3.274 1.00 61.19 481 GLY A N 1
ATOM 3633 C CA . GLY A 1 481 ? -49.698 -8.588 3.542 1.00 61.19 481 GLY A CA 1
ATOM 3634 C C . GLY A 1 481 ? -48.770 -9.761 3.900 1.00 61.19 481 GLY A C 1
ATOM 3635 O O . GLY A 1 481 ? -47.697 -9.870 3.305 1.00 61.19 481 GLY A O 1
ATOM 3636 N N . PRO A 1 482 ? -49.148 -10.677 4.817 1.00 69.94 482 PRO A N 1
ATOM 3637 C CA . PRO A 1 482 ? -48.253 -11.736 5.307 1.00 69.94 482 PRO A CA 1
ATOM 3638 C C . PRO A 1 482 ? -47.609 -12.543 4.169 1.00 69.94 482 PRO A C 1
ATOM 3640 O O . PRO A 1 482 ? -46.474 -12.991 4.272 1.00 69.94 482 PRO A O 1
ATOM 3643 N N . ARG A 1 483 ? -48.297 -12.648 3.027 1.00 75.06 483 ARG A N 1
ATOM 3644 C CA . ARG A 1 483 ? -47.810 -13.281 1.796 1.00 75.06 483 ARG A CA 1
ATOM 3645 C C . ARG A 1 483 ? -46.555 -12.617 1.215 1.00 75.06 483 ARG A C 1
ATOM 3647 O O . ARG A 1 483 ? -45.676 -13.330 0.753 1.00 75.06 483 ARG A O 1
ATOM 3654 N N . ALA A 1 484 ? -46.444 -11.292 1.248 1.00 75.81 484 ALA A N 1
ATOM 3655 C CA . ALA A 1 484 ? -45.291 -10.566 0.718 1.00 75.81 484 ALA A CA 1
ATOM 3656 C C . ALA A 1 484 ? -44.045 -10.768 1.591 1.00 75.81 484 ALA A C 1
ATOM 3658 O O . ALA A 1 484 ? -42.975 -11.057 1.066 1.00 75.81 484 ALA A O 1
ATOM 3659 N N . VAL A 1 485 ? -44.196 -10.732 2.919 1.00 82.19 485 VAL A N 1
ATOM 3660 C CA . VAL A 1 485 ? -43.104 -11.034 3.863 1.00 82.19 485 VAL A CA 1
ATOM 3661 C C . VAL A 1 485 ? -42.645 -12.493 3.728 1.00 82.19 485 VAL A C 1
ATOM 3663 O O . VAL A 1 485 ? -41.446 -12.783 3.727 1.00 82.19 485 VAL A O 1
ATOM 3666 N N . ILE A 1 486 ? -43.586 -13.424 3.536 1.00 85.25 486 ILE A N 1
ATOM 3667 C CA . ILE A 1 486 ? -43.279 -14.841 3.284 1.00 85.25 486 ILE A CA 1
ATOM 3668 C C . ILE A 1 486 ? -42.525 -15.016 1.953 1.00 85.25 486 ILE A C 1
ATOM 3670 O O . ILE A 1 486 ? -41.547 -15.756 1.897 1.00 85.25 486 ILE A O 1
ATOM 3674 N N . LEU A 1 487 ? -42.919 -14.312 0.888 1.00 85.19 487 LEU A N 1
ATOM 3675 C CA . LEU A 1 487 ? -42.220 -14.372 -0.402 1.00 85.19 487 LEU A CA 1
ATOM 3676 C C . LEU A 1 487 ? -40.817 -13.745 -0.336 1.00 85.19 487 LEU A C 1
ATOM 3678 O O . LEU A 1 487 ? -39.866 -14.351 -0.823 1.00 85.19 487 LEU A O 1
ATOM 3682 N N . LEU A 1 488 ? -40.661 -12.586 0.313 1.00 85.94 488 LEU A N 1
ATOM 3683 C CA . LEU A 1 488 ? -39.363 -11.927 0.522 1.00 85.94 488 LEU A CA 1
ATOM 3684 C C . LEU A 1 488 ? -38.404 -12.817 1.325 1.00 85.94 488 LEU A C 1
ATOM 3686 O O . LEU A 1 488 ? -37.247 -12.980 0.946 1.00 85.94 488 LEU A O 1
ATOM 3690 N N . SER A 1 489 ? -38.887 -13.452 2.397 1.00 86.94 489 SER A N 1
ATOM 3691 C CA . SER A 1 489 ? -38.070 -14.374 3.200 1.00 86.94 489 SER A CA 1
ATOM 3692 C C . SER A 1 489 ? -37.703 -15.658 2.448 1.00 86.94 489 SER A C 1
ATOM 3694 O O . SER A 1 489 ? -36.576 -16.134 2.581 1.00 86.94 489 SER A O 1
ATOM 3696 N N . PHE A 1 490 ? -38.592 -16.188 1.600 1.00 90.06 490 PHE A N 1
ATOM 3697 C CA . PHE A 1 490 ? -38.276 -17.322 0.729 1.00 90.06 490 PHE A CA 1
ATOM 3698 C C . PHE A 1 490 ? -37.179 -16.978 -0.291 1.00 90.06 490 PHE A C 1
ATOM 3700 O O . PHE A 1 490 ? -36.214 -17.728 -0.434 1.00 90.06 490 PHE A O 1
ATOM 3707 N N . VAL A 1 491 ? -37.276 -15.825 -0.962 1.00 89.81 491 VAL A N 1
ATOM 3708 C CA . VAL A 1 491 ? -36.266 -15.370 -1.936 1.00 89.81 491 VAL A CA 1
ATOM 3709 C C . VAL A 1 491 ? -34.917 -15.107 -1.259 1.00 89.81 491 VAL A C 1
ATOM 3711 O O . VAL A 1 491 ? -33.880 -15.514 -1.785 1.00 89.81 491 VAL A O 1
ATOM 3714 N N . LEU A 1 492 ? -34.924 -14.518 -0.060 1.00 88.81 492 LEU A N 1
ATOM 3715 C CA . LEU A 1 492 ? -33.730 -14.333 0.768 1.00 88.81 492 LEU A CA 1
ATOM 3716 C C . LEU A 1 492 ? -33.061 -15.674 1.110 1.00 88.81 492 LEU A C 1
ATOM 3718 O O . LEU A 1 492 ? -31.846 -15.817 0.971 1.00 88.81 492 LEU A O 1
ATOM 3722 N N . ALA A 1 493 ? -33.852 -16.668 1.527 1.00 91.12 493 ALA A N 1
ATOM 3723 C CA . ALA A 1 493 ? -33.359 -18.000 1.863 1.00 91.12 493 ALA A CA 1
ATOM 3724 C C . ALA A 1 493 ? -32.745 -18.707 0.644 1.00 91.12 493 ALA A C 1
ATOM 3726 O O . ALA A 1 493 ? -31.671 -19.296 0.760 1.00 91.12 493 ALA A O 1
ATOM 3727 N N . VAL A 1 494 ? -33.372 -18.598 -0.534 1.00 91.62 494 VAL A N 1
ATOM 3728 C CA . VAL A 1 494 ? -32.811 -19.104 -1.799 1.00 91.62 494 VAL A CA 1
ATOM 3729 C C . VAL A 1 494 ? -31.504 -18.383 -2.148 1.00 91.62 494 VAL A C 1
ATOM 3731 O O . VAL A 1 494 ? -30.537 -19.037 -2.533 1.00 91.62 494 VAL A O 1
ATOM 3734 N N . GLY A 1 495 ? -31.435 -17.063 -1.957 1.00 89.94 495 GLY A N 1
ATOM 3735 C CA . GLY A 1 495 ? -30.219 -16.274 -2.167 1.00 89.94 495 GLY A CA 1
ATOM 3736 C C . GLY A 1 495 ? -29.052 -16.738 -1.290 1.00 89.94 495 GLY A C 1
ATOM 3737 O O . GLY A 1 495 ? -27.968 -17.019 -1.802 1.00 89.94 495 GLY A O 1
ATOM 3738 N N . PHE A 1 496 ? -29.280 -16.913 0.016 1.00 86.94 496 PHE A N 1
ATOM 3739 C CA . PHE A 1 496 ? -28.263 -17.448 0.928 1.00 86.94 496 PHE A CA 1
ATOM 3740 C C . PHE A 1 496 ? -27.883 -18.894 0.608 1.00 86.94 496 PHE A C 1
ATOM 3742 O O . PHE A 1 496 ? -26.701 -19.234 0.647 1.00 86.94 496 PHE A O 1
ATOM 3749 N N . LEU A 1 497 ? -28.854 -19.735 0.247 1.00 89.19 497 LEU A N 1
ATOM 3750 C CA . LEU A 1 497 ? -28.600 -21.119 -0.138 1.00 89.19 497 LEU A CA 1
ATOM 3751 C C . LEU A 1 497 ? -27.712 -21.204 -1.386 1.00 89.19 497 LEU A C 1
ATOM 3753 O O . LEU A 1 497 ? -26.778 -21.998 -1.394 1.00 89.19 497 LEU A O 1
ATOM 3757 N N . LEU A 1 498 ? -27.935 -20.361 -2.400 1.00 86.19 498 LEU A N 1
ATOM 3758 C CA . LEU A 1 498 ? -27.088 -20.305 -3.598 1.00 86.19 498 LEU A CA 1
ATOM 3759 C C . LEU A 1 498 ? -25.656 -19.855 -3.285 1.00 86.19 498 LEU A C 1
ATOM 3761 O O . LEU A 1 498 ? -24.709 -20.417 -3.835 1.00 86.19 498 LEU A O 1
ATOM 3765 N N . ILE A 1 499 ? -25.478 -18.898 -2.368 1.00 87.25 499 ILE A N 1
ATOM 3766 C CA . ILE A 1 499 ? -24.144 -18.454 -1.943 1.00 87.25 499 ILE A CA 1
ATOM 3767 C C . ILE A 1 499 ? -23.429 -19.563 -1.160 1.00 87.25 499 ILE A C 1
ATOM 3769 O O . ILE A 1 499 ? -22.281 -19.886 -1.461 1.00 87.25 499 ILE A O 1
ATOM 3773 N N . ILE A 1 500 ? -24.102 -20.202 -0.201 1.00 87.12 500 ILE A N 1
ATOM 3774 C CA . ILE A 1 500 ? -23.517 -21.302 0.581 1.00 87.12 500 ILE A CA 1
ATOM 3775 C C . ILE A 1 500 ? -23.194 -22.495 -0.326 1.00 87.12 500 ILE A C 1
ATOM 3777 O O . ILE A 1 500 ? -22.124 -23.088 -0.196 1.00 87.12 500 ILE A O 1
ATOM 3781 N N . LEU A 1 501 ? -24.066 -22.818 -1.284 1.00 84.00 501 LEU A N 1
ATOM 3782 C CA . LEU A 1 501 ? -23.840 -23.888 -2.255 1.00 84.00 501 LEU A CA 1
ATOM 3783 C C . LEU A 1 501 ? -22.657 -23.572 -3.182 1.00 84.00 501 LEU A C 1
ATOM 3785 O O . LEU A 1 501 ? -21.872 -24.471 -3.477 1.00 84.00 501 LEU A O 1
ATOM 3789 N N . SER A 1 502 ? -22.475 -22.303 -3.571 1.00 82.12 502 SER A N 1
ATOM 3790 C CA . SER A 1 502 ? -21.310 -21.870 -4.358 1.00 82.12 502 SER A CA 1
ATOM 3791 C C . SER A 1 502 ? -19.982 -22.131 -3.632 1.00 82.12 502 SER A C 1
ATOM 3793 O O . SER A 1 502 ? -18.993 -22.476 -4.280 1.00 82.12 502 SER A O 1
ATOM 3795 N N . CYS A 1 503 ? -19.981 -22.064 -2.293 1.00 78.75 503 CYS A N 1
ATOM 3796 C CA . CYS A 1 503 ? -18.826 -22.396 -1.459 1.00 78.75 503 CYS A CA 1
ATOM 3797 C C . CYS A 1 503 ? -18.680 -23.909 -1.217 1.00 78.75 503 CYS A C 1
ATOM 3799 O O . CYS A 1 503 ? -17.594 -24.474 -1.358 1.00 78.75 503 CYS A O 1
ATOM 3801 N N . ALA A 1 504 ? -19.779 -24.575 -0.846 1.00 78.88 504 ALA A N 1
ATOM 3802 C CA . ALA A 1 504 ? -19.788 -25.969 -0.407 1.00 78.88 504 ALA A CA 1
ATOM 3803 C C . ALA A 1 504 ? -19.523 -26.958 -1.549 1.00 78.88 504 ALA A C 1
ATOM 3805 O O . ALA A 1 504 ? -18.819 -27.946 -1.355 1.00 78.88 504 ALA A O 1
ATOM 3806 N N . LEU A 1 505 ? -20.039 -26.680 -2.751 1.00 77.31 505 LEU A N 1
ATOM 3807 C CA . LEU A 1 505 ? -19.934 -27.589 -3.895 1.00 77.31 505 LEU A CA 1
ATOM 3808 C C . LEU A 1 505 ? -18.501 -27.694 -4.449 1.00 77.31 505 LEU A C 1
ATOM 3810 O O . LEU A 1 505 ? -18.151 -28.696 -5.067 1.00 77.31 505 LEU A O 1
ATOM 3814 N N . TRP A 1 506 ? -17.661 -26.684 -4.194 1.00 74.31 506 TRP A N 1
ATOM 3815 C CA . TRP A 1 506 ? -16.264 -26.628 -4.644 1.00 74.31 506 TRP A CA 1
ATOM 3816 C C . TRP A 1 506 ? -15.244 -26.495 -3.510 1.00 74.31 506 TRP A C 1
ATOM 3818 O O . TRP A 1 506 ? -14.069 -26.243 -3.777 1.00 74.31 506 TRP A O 1
ATOM 3828 N N . THR A 1 507 ? -15.658 -26.691 -2.251 1.00 75.38 507 THR A N 1
ATOM 3829 C CA . THR A 1 507 ? -14.789 -26.609 -1.057 1.00 75.38 507 THR A CA 1
ATOM 3830 C C . THR A 1 507 ? -13.969 -25.313 -0.975 1.00 75.38 507 THR A C 1
ATOM 3832 O O . THR A 1 507 ? -12.847 -25.307 -0.473 1.00 75.38 507 THR A O 1
ATOM 3835 N N . ASN A 1 508 ? -14.513 -24.204 -1.483 1.00 71.62 508 ASN A N 1
ATOM 3836 C CA . ASN A 1 508 ? -13.829 -22.915 -1.538 1.00 71.62 508 ASN A CA 1
ATOM 3837 C C . ASN A 1 508 ? -14.645 -21.859 -0.784 1.00 71.62 508 ASN A C 1
ATOM 3839 O O . ASN A 1 508 ? -15.823 -21.671 -1.056 1.00 71.62 508 ASN A O 1
ATOM 3843 N N . TRP A 1 509 ? -14.022 -21.168 0.168 1.00 77.50 509 TRP A N 1
ATOM 3844 C CA . TRP A 1 509 ? -14.696 -20.245 1.091 1.00 77.50 509 TRP A CA 1
ATOM 3845 C C . TRP A 1 509 ? -14.664 -18.784 0.621 1.00 77.50 509 TRP A C 1
ATOM 3847 O O . TRP A 1 509 ? -15.316 -17.928 1.214 1.00 77.50 509 TRP A O 1
ATOM 3857 N N . LEU A 1 510 ? -13.940 -18.491 -0.464 1.00 73.69 510 LEU A N 1
ATOM 3858 C CA . LEU A 1 510 ? -13.825 -17.147 -1.040 1.00 73.69 510 LEU A CA 1
ATOM 3859 C C . LEU A 1 510 ? -15.147 -16.508 -1.521 1.00 73.69 510 LEU A C 1
ATOM 3861 O O . LEU A 1 510 ? -15.292 -15.299 -1.328 1.00 73.69 510 LEU A O 1
ATOM 3865 N N . PRO A 1 511 ? -16.139 -17.245 -2.068 1.00 72.31 511 PRO A N 1
ATOM 3866 C CA . PRO A 1 511 ? -17.428 -16.654 -2.436 1.00 72.31 511 PRO A CA 1
ATOM 3867 C C . PRO A 1 511 ? -18.209 -16.070 -1.243 1.00 72.31 511 PRO A C 1
ATOM 3869 O O . PRO A 1 511 ? -19.086 -15.233 -1.434 1.00 72.31 511 PRO A O 1
ATOM 3872 N N . LEU A 1 512 ? -17.874 -16.429 0.003 1.00 72.94 512 LEU A N 1
ATOM 3873 C CA . LEU A 1 512 ? -18.504 -15.861 1.202 1.00 72.94 512 LEU A CA 1
ATOM 3874 C C . LEU A 1 512 ? -18.227 -14.351 1.337 1.00 72.94 512 LEU A C 1
ATOM 3876 O O . LEU A 1 512 ? -19.074 -13.601 1.821 1.00 72.94 512 LEU A O 1
ATOM 3880 N N . LEU A 1 513 ? -17.088 -13.875 0.825 1.00 76.25 513 LEU A N 1
ATOM 3881 C CA . LEU A 1 513 ? -16.730 -12.452 0.818 1.00 76.25 513 LEU A CA 1
ATOM 3882 C C . LEU A 1 513 ? -17.727 -11.622 -0.018 1.00 76.25 513 LEU A C 1
ATOM 3884 O O . LEU A 1 513 ? -18.024 -10.477 0.311 1.00 76.25 513 LEU A O 1
ATOM 3888 N N . VAL A 1 514 ? -18.349 -12.231 -1.028 1.00 77.81 514 VAL A N 1
ATOM 3889 C CA . VAL A 1 514 ? -19.392 -11.603 -1.851 1.00 77.81 514 VAL A CA 1
ATOM 3890 C C . VAL A 1 514 ? -20.644 -11.315 -1.017 1.00 77.81 514 VAL A C 1
ATOM 3892 O O . VAL A 1 514 ? -21.159 -10.197 -1.052 1.00 77.81 514 VAL A O 1
ATOM 3895 N N . ALA A 1 515 ? -21.091 -12.262 -0.183 1.00 77.12 515 ALA A N 1
ATOM 3896 C CA . ALA A 1 515 ? -22.201 -12.023 0.747 1.00 77.12 515 ALA A CA 1
ATOM 3897 C C . ALA A 1 515 ? -21.907 -10.865 1.706 1.00 77.12 515 ALA A C 1
ATOM 3899 O O . ALA A 1 515 ? -22.775 -10.027 1.943 1.00 77.12 515 ALA A O 1
ATOM 3900 N N . LEU A 1 516 ? -20.673 -10.790 2.215 1.00 81.00 516 LEU A N 1
ATOM 3901 C CA . LEU A 1 516 ? -20.244 -9.712 3.102 1.00 81.00 516 LEU A CA 1
ATOM 3902 C C . LEU A 1 516 ? -20.379 -8.339 2.424 1.00 81.00 516 LEU A C 1
ATOM 3904 O O . LEU A 1 516 ? -20.899 -7.412 3.039 1.00 81.00 516 LEU A O 1
ATOM 3908 N N . THR A 1 517 ? -19.986 -8.211 1.151 1.00 82.62 517 THR A N 1
ATOM 3909 C CA . THR A 1 517 ? -20.129 -6.942 0.409 1.00 82.62 517 THR A CA 1
ATOM 3910 C C . THR A 1 517 ? -21.589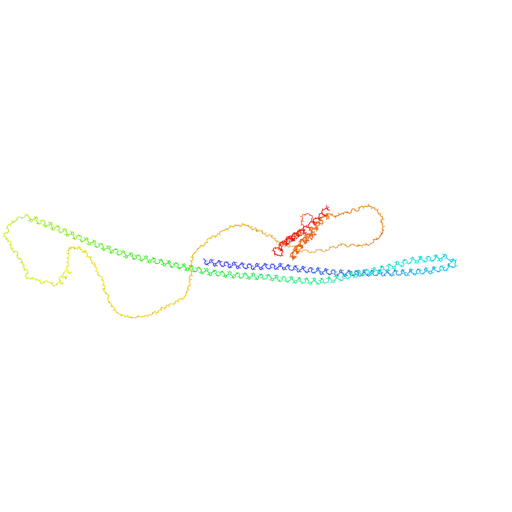 -6.526 0.213 1.00 82.62 517 THR A C 1
ATOM 3912 O O . THR A 1 517 ? -21.916 -5.355 0.396 1.00 82.62 517 THR A O 1
ATOM 3915 N N . PHE A 1 518 ? -22.497 -7.468 -0.059 1.00 80.62 518 PHE A N 1
ATOM 3916 C CA . PHE A 1 518 ? -23.922 -7.160 -0.230 1.00 80.62 518 PHE A CA 1
ATOM 3917 C C . PHE A 1 518 ? -24.643 -6.830 1.085 1.00 80.62 518 PHE A C 1
ATOM 3919 O O . PHE A 1 518 ? -25.581 -6.034 1.075 1.00 80.62 518 PHE A O 1
ATOM 3926 N N . VAL A 1 519 ? -24.183 -7.372 2.219 1.00 77.00 519 VAL A N 1
ATOM 3927 C CA . VAL A 1 519 ? -24.671 -6.993 3.559 1.00 77.00 519 VAL A CA 1
ATOM 3928 C C . VAL A 1 519 ? -24.116 -5.634 3.999 1.00 77.00 519 VAL A C 1
ATOM 3930 O O . VAL A 1 519 ? -24.821 -4.877 4.664 1.00 77.00 519 VAL A O 1
ATOM 3933 N N . LEU A 1 520 ? -22.882 -5.287 3.609 1.00 78.88 520 LEU A N 1
ATOM 3934 C CA . LEU A 1 520 ? -22.292 -3.974 3.897 1.00 78.88 520 LEU A CA 1
ATOM 3935 C C . LEU A 1 520 ? -22.839 -2.850 3.007 1.00 78.88 520 LEU A C 1
ATOM 3937 O O . LEU A 1 520 ? -22.806 -1.697 3.420 1.00 78.88 520 LEU A O 1
ATOM 3941 N N . ALA A 1 521 ? -23.345 -3.150 1.811 1.00 80.00 521 ALA A N 1
ATOM 3942 C CA . ALA A 1 521 ? -23.860 -2.151 0.872 1.00 80.00 521 ALA A CA 1
ATOM 3943 C C . ALA A 1 521 ? -24.875 -1.139 1.470 1.00 80.00 521 ALA A C 1
ATOM 3945 O O . ALA A 1 521 ? -24.737 0.054 1.186 1.00 80.00 521 ALA A O 1
ATOM 3946 N N . PRO A 1 522 ? -25.867 -1.531 2.296 1.00 74.62 522 PRO A N 1
ATOM 3947 C CA . PRO A 1 522 ? -26.803 -0.584 2.913 1.00 74.62 522 PRO A CA 1
ATOM 3948 C C . PRO A 1 522 ? -26.229 0.235 4.085 1.00 74.62 522 PRO A C 1
ATOM 3950 O O . PRO A 1 522 ? -26.829 1.247 4.447 1.00 74.62 522 PRO A O 1
ATOM 3953 N N . LEU A 1 523 ? -25.086 -0.147 4.673 1.00 76.50 523 LEU A N 1
ATOM 3954 C CA . LEU A 1 523 ? -24.523 0.533 5.851 1.00 76.50 523 LEU A CA 1
ATOM 3955 C C . LEU A 1 523 ? -24.073 1.979 5.582 1.00 76.50 523 LEU A C 1
ATOM 3957 O O . LEU A 1 523 ? -24.466 2.854 6.353 1.00 76.50 523 LEU A O 1
ATOM 3961 N N . PRO A 1 524 ? -23.308 2.278 4.511 1.00 78.75 524 PRO A N 1
ATOM 3962 C CA . PRO A 1 524 ? -22.964 3.655 4.172 1.00 78.75 524 PRO A CA 1
ATOM 3963 C C . PRO A 1 524 ? -24.216 4.513 3.985 1.00 78.75 524 PRO A C 1
ATOM 3965 O O . PRO A 1 524 ? -24.328 5.576 4.585 1.00 78.75 524 PRO A O 1
ATOM 3968 N N . ASN A 1 525 ? -25.202 4.021 3.232 1.00 73.62 525 ASN A N 1
ATOM 3969 C CA . ASN A 1 525 ? -26.442 4.754 2.997 1.00 73.62 525 ASN A CA 1
ATOM 3970 C C . ASN A 1 525 ? -27.209 5.049 4.305 1.00 73.62 525 ASN A C 1
ATOM 3972 O O . ASN A 1 525 ? -27.727 6.148 4.467 1.00 73.62 525 ASN A O 1
ATOM 3976 N N . ALA A 1 526 ? -27.239 4.118 5.266 1.00 71.62 526 ALA A N 1
ATOM 3977 C CA . ALA A 1 526 ? -27.891 4.324 6.565 1.00 71.62 526 ALA A CA 1
ATOM 3978 C C . ALA A 1 526 ? -27.151 5.329 7.474 1.00 71.62 526 ALA A C 1
ATOM 3980 O O . ALA A 1 526 ? -27.792 6.119 8.172 1.00 71.62 526 ALA A O 1
ATOM 3981 N N . LEU A 1 527 ? -25.814 5.323 7.447 1.00 74.00 527 LEU A N 1
ATOM 3982 C CA . LEU A 1 527 ? -24.978 6.252 8.216 1.00 74.00 527 LEU A CA 1
ATOM 3983 C C . LEU A 1 527 ? -25.098 7.685 7.691 1.00 74.00 527 LEU A C 1
ATOM 3985 O O . LEU A 1 527 ? -25.277 8.617 8.469 1.00 74.00 527 LEU A O 1
ATOM 3989 N N . PHE A 1 528 ? -25.058 7.857 6.369 1.00 68.62 528 PHE A N 1
ATOM 3990 C CA . PHE A 1 528 ? -25.118 9.177 5.746 1.00 68.62 528 PHE A CA 1
ATOM 3991 C C . PHE A 1 528 ? -26.545 9.732 5.606 1.00 68.62 528 PHE A C 1
ATOM 3993 O O . PHE A 1 528 ? -26.703 10.939 5.433 1.00 68.62 528 PHE A O 1
ATOM 4000 N N . ALA A 1 529 ? -27.587 8.902 5.756 1.00 62.47 529 ALA A N 1
ATOM 4001 C CA . ALA A 1 529 ? -28.981 9.357 5.810 1.00 62.47 529 ALA A CA 1
ATOM 4002 C C . ALA A 1 529 ? -29.287 10.242 7.035 1.00 62.47 529 ALA A C 1
ATOM 4004 O O . ALA A 1 529 ? -30.138 11.122 6.947 1.00 62.47 529 ALA A O 1
ATOM 4005 N N . HIS A 1 530 ? -28.574 10.058 8.153 1.00 58.69 530 HIS A N 1
ATOM 4006 C CA . HIS A 1 530 ? -28.756 10.855 9.376 1.00 58.69 530 HIS A CA 1
ATOM 4007 C C . HIS A 1 530 ? -27.991 12.190 9.356 1.00 58.69 530 HIS A C 1
ATOM 4009 O O . HIS A 1 530 ? -28.210 13.037 10.215 1.00 58.69 530 HIS A O 1
ATOM 4015 N N . CYS A 1 531 ? -27.108 12.399 8.375 1.00 57.06 531 CYS A N 1
ATOM 4016 C CA . CYS A 1 531 ? -26.300 13.614 8.240 1.00 57.06 531 CYS A CA 1
ATOM 4017 C C . CYS A 1 531 ? -26.928 14.675 7.314 1.00 57.06 531 CYS A C 1
ATOM 4019 O O . CYS A 1 531 ? -26.286 15.685 7.040 1.00 57.06 531 CYS A O 1
ATOM 4021 N N . GLY A 1 532 ? -28.138 14.438 6.789 1.00 52.12 532 GLY A N 1
ATOM 4022 C CA . GLY A 1 532 ? -28.808 15.309 5.810 1.00 52.12 532 GLY A CA 1
ATOM 4023 C C . GLY A 1 532 ? -29.910 16.221 6.361 1.00 52.12 532 GLY A C 1
ATOM 4024 O O . GLY A 1 532 ? -30.513 16.950 5.582 1.00 52.12 532 GLY A O 1
ATOM 4025 N N . GLY A 1 533 ? -30.203 16.178 7.663 1.00 47.28 533 GLY A N 1
ATOM 4026 C CA . GLY A 1 533 ? -31.274 16.967 8.276 1.00 47.28 533 GLY A CA 1
ATOM 4027 C C . GLY A 1 533 ? -30.740 18.180 9.026 1.00 47.28 533 GLY A C 1
ATOM 4028 O O . GLY A 1 533 ? -30.555 18.099 10.235 1.00 47.28 533 GLY A O 1
ATOM 4029 N N . ASP A 1 534 ? -30.512 19.290 8.325 1.00 41.88 534 ASP A N 1
ATOM 4030 C CA . ASP A 1 534 ? -30.566 20.607 8.961 1.00 41.88 534 ASP A CA 1
ATOM 4031 C C . ASP A 1 534 ? -31.795 21.336 8.406 1.00 41.88 534 ASP A C 1
ATOM 4033 O O . ASP A 1 534 ? -31.960 21.484 7.191 1.00 41.88 534 ASP A O 1
ATOM 4037 N N . GLU A 1 535 ? -32.685 21.741 9.309 1.00 48.41 535 GLU A N 1
ATOM 4038 C CA . GLU A 1 535 ? -34.057 22.226 9.076 1.00 48.41 535 GLU A CA 1
ATOM 4039 C C . GLU A 1 535 ? -34.112 23.577 8.328 1.00 48.41 535 GLU A C 1
ATOM 4041 O O . GLU A 1 535 ? -35.171 24.167 8.135 1.00 48.41 535 GLU A O 1
ATOM 4046 N N . PHE A 1 536 ? -32.961 24.071 7.862 1.00 43.69 536 PHE A N 1
ATOM 4047 C CA . PHE A 1 536 ? -32.814 25.344 7.163 1.00 43.69 536 PHE A CA 1
ATOM 4048 C C . PHE A 1 536 ? -32.590 25.213 5.648 1.00 43.69 536 PHE A C 1
ATOM 4050 O O . PHE A 1 536 ? -32.643 26.211 4.928 1.00 43.69 536 PHE A O 1
ATOM 4057 N N . SER A 1 537 ? -32.382 23.999 5.128 1.00 46.03 537 SER A N 1
ATOM 4058 C CA . SER A 1 537 ? -32.171 23.757 3.693 1.00 46.03 537 SER A CA 1
ATOM 4059 C C . SER A 1 537 ? -33.496 23.594 2.940 1.00 46.03 537 SER A C 1
ATOM 4061 O O . SER A 1 537 ? -33.770 22.571 2.309 1.00 46.03 537 SER A O 1
ATOM 4063 N N . SER A 1 538 ? -34.329 24.628 3.001 1.00 42.22 538 SER A N 1
ATOM 4064 C CA . SER A 1 538 ? -35.403 24.800 2.028 1.00 42.22 538 SER A CA 1
ATOM 4065 C C . SER A 1 538 ? -34.789 25.312 0.719 1.00 42.22 538 SER A C 1
ATOM 4067 O O . SER A 1 538 ? -34.033 26.279 0.728 1.00 42.22 538 SER A O 1
ATOM 4069 N N . TYR A 1 539 ? -35.148 24.652 -0.387 1.00 44.09 539 TYR A N 1
ATOM 4070 C CA . TYR A 1 539 ? -34.761 24.903 -1.786 1.00 44.09 539 TYR A CA 1
ATOM 4071 C C . TYR A 1 539 ? -33.457 24.244 -2.294 1.00 44.09 539 TYR A C 1
ATOM 4073 O O . TYR A 1 539 ? -32.356 24.761 -2.165 1.00 44.09 539 TYR A O 1
ATOM 4081 N N . GLU A 1 540 ? -33.644 23.103 -2.972 1.00 45.06 540 GLU A N 1
ATOM 4082 C CA . GLU A 1 540 ? -32.850 22.618 -4.120 1.00 45.06 540 GLU A CA 1
ATOM 4083 C C . GLU A 1 540 ? -31.320 22.458 -3.985 1.00 45.06 540 GLU A C 1
ATOM 4085 O O . GLU A 1 540 ? -30.594 22.576 -4.971 1.00 45.06 540 GLU A O 1
ATOM 4090 N N . ALA A 1 541 ? -30.801 22.090 -2.814 1.00 47.34 541 ALA A N 1
ATOM 4091 C CA . ALA A 1 541 ? -29.416 21.629 -2.693 1.00 47.34 541 ALA A CA 1
ATOM 4092 C C . ALA A 1 541 ? -29.369 20.178 -2.197 1.00 47.34 541 ALA A C 1
ATOM 4094 O O . ALA A 1 541 ? -29.593 19.900 -1.022 1.00 47.34 541 ALA A O 1
ATOM 4095 N N . ASN A 1 542 ? -29.067 19.244 -3.107 1.00 52.78 542 ASN A N 1
ATOM 4096 C CA . ASN A 1 542 ? -28.713 17.861 -2.777 1.00 52.78 542 ASN A CA 1
ATOM 4097 C C . ASN A 1 542 ? -27.665 17.858 -1.650 1.00 52.78 542 ASN A C 1
ATOM 4099 O O . ASN A 1 542 ? -26.556 18.367 -1.826 1.00 52.78 542 ASN A O 1
ATOM 4103 N N . SER A 1 543 ? -27.999 17.286 -0.492 1.00 64.88 543 SER A N 1
ATOM 4104 C CA . SER A 1 543 ? -27.078 17.188 0.638 1.00 64.88 543 SER A CA 1
ATOM 4105 C C . SER A 1 543 ? -25.853 16.353 0.239 1.00 64.88 543 SER A C 1
ATOM 4107 O O . SER A 1 543 ? -25.940 15.132 0.109 1.00 64.88 543 SER A O 1
ATOM 4109 N N . GLY A 1 544 ? -24.695 16.999 0.070 1.00 71.38 544 GLY A N 1
ATOM 4110 C CA . GLY A 1 544 ? -23.427 16.350 -0.301 1.00 71.38 544 GLY A CA 1
ATOM 4111 C C . GLY A 1 544 ? -23.066 15.086 0.507 1.00 71.38 544 GLY A C 1
ATOM 4112 O O . GLY A 1 544 ? -22.584 14.124 -0.093 1.00 71.38 544 GLY A O 1
ATOM 4113 N N . PRO A 1 545 ? -23.344 15.008 1.827 1.00 72.75 545 PRO A N 1
ATOM 4114 C CA . PRO A 1 545 ? -23.132 13.785 2.607 1.00 72.75 545 PRO A CA 1
ATOM 4115 C C . PRO A 1 545 ? -24.002 12.601 2.158 1.00 72.75 545 PRO A C 1
ATOM 4117 O O . PRO A 1 545 ? -23.532 11.465 2.126 1.00 72.75 545 PRO A O 1
ATOM 4120 N N . VAL A 1 546 ? -25.252 12.855 1.764 1.00 73.19 546 VAL A N 1
ATOM 4121 C CA . VAL A 1 546 ? -26.184 11.817 1.295 1.00 73.19 546 VAL A CA 1
ATOM 4122 C C . VAL A 1 546 ? -25.748 11.287 -0.074 1.00 73.19 546 VAL A C 1
ATOM 4124 O O . VAL A 1 546 ? -25.778 10.075 -0.300 1.00 73.19 546 VAL A O 1
ATOM 4127 N N . ASP A 1 547 ? -25.272 12.161 -0.966 1.00 78.81 547 ASP A N 1
ATOM 4128 C CA . ASP A 1 547 ? -24.720 11.750 -2.264 1.00 78.81 547 ASP A CA 1
ATOM 4129 C C . ASP A 1 547 ? -23.403 10.968 -2.119 1.00 78.81 547 ASP A C 1
ATOM 4131 O O . ASP A 1 547 ? -23.200 9.979 -2.829 1.00 78.81 547 ASP A O 1
ATOM 4135 N N . LEU A 1 548 ? -22.555 11.307 -1.139 1.00 81.38 548 LEU A N 1
ATOM 4136 C CA . LEU A 1 548 ? -21.375 10.504 -0.799 1.00 81.38 548 LEU A CA 1
ATOM 4137 C C . LEU A 1 548 ? -21.767 9.100 -0.309 1.00 81.38 548 LEU A C 1
ATOM 4139 O O . LEU A 1 548 ? -21.167 8.109 -0.727 1.00 81.38 548 LEU A O 1
ATOM 4143 N N . GLY A 1 549 ? -22.798 8.994 0.533 1.00 81.50 549 GLY A N 1
ATOM 4144 C CA . GLY A 1 549 ? -23.312 7.703 0.992 1.00 81.50 549 GLY A CA 1
ATOM 4145 C C . GLY A 1 549 ? -23.829 6.829 -0.148 1.00 81.50 549 GLY A C 1
ATOM 4146 O O . GLY A 1 549 ? -23.485 5.648 -0.226 1.00 81.50 549 GLY A O 1
ATOM 4147 N N . ARG A 1 550 ? -24.576 7.419 -1.089 1.00 81.88 550 ARG A N 1
ATOM 4148 C CA . ARG A 1 550 ? -25.045 6.735 -2.306 1.00 81.88 550 ARG A CA 1
ATOM 4149 C C . ARG A 1 550 ? -23.888 6.286 -3.200 1.00 81.88 550 ARG A C 1
ATOM 4151 O O . ARG A 1 550 ? -23.934 5.175 -3.728 1.00 81.88 550 ARG A O 1
ATOM 4158 N N . PHE A 1 551 ? -22.848 7.108 -3.336 1.00 85.50 551 PHE A N 1
ATOM 4159 C CA . PHE A 1 551 ? -21.644 6.772 -4.097 1.00 85.50 551 PHE A CA 1
ATOM 4160 C C . PHE A 1 551 ? -20.869 5.601 -3.476 1.00 85.50 551 PHE A C 1
ATOM 4162 O O . PHE A 1 551 ? -20.507 4.655 -4.169 1.00 85.50 551 PHE A O 1
ATOM 4169 N N . ILE A 1 552 ? -20.660 5.600 -2.158 1.00 85.00 552 ILE A N 1
ATOM 4170 C CA . ILE A 1 552 ? -19.960 4.496 -1.484 1.00 85.00 552 ILE A CA 1
ATOM 4171 C C . ILE A 1 552 ? -20.775 3.200 -1.591 1.00 85.00 552 ILE A C 1
ATOM 4173 O O . ILE A 1 552 ? -20.218 2.140 -1.883 1.00 85.00 552 ILE A O 1
ATOM 4177 N N . THR A 1 553 ? -22.098 3.270 -1.423 1.00 85.50 553 THR A N 1
ATOM 4178 C CA . THR A 1 553 ? -22.977 2.112 -1.620 1.00 85.50 553 THR A CA 1
ATOM 4179 C C . THR A 1 553 ? -22.901 1.575 -3.052 1.00 85.50 553 THR A C 1
ATOM 4181 O O . THR A 1 553 ? -22.810 0.360 -3.222 1.00 85.50 553 THR A O 1
ATOM 4184 N N . SER A 1 554 ? -22.872 2.430 -4.082 1.00 85.69 554 SER A N 1
ATOM 4185 C CA . SER A 1 554 ? -22.752 1.963 -5.471 1.00 85.69 554 SER A CA 1
ATOM 4186 C C . SER A 1 554 ? -21.400 1.293 -5.743 1.00 85.69 554 SER A C 1
ATOM 4188 O O . SER A 1 554 ? -21.369 0.233 -6.367 1.00 85.69 554 SER A O 1
ATOM 4190 N N . VAL A 1 555 ? -20.299 1.817 -5.192 1.00 88.31 555 VAL A N 1
ATOM 4191 C CA . VAL A 1 555 ? -18.965 1.195 -5.281 1.00 88.31 555 VAL A CA 1
ATOM 4192 C C . VAL A 1 555 ? -18.944 -0.187 -4.622 1.00 88.31 555 VAL A C 1
ATOM 4194 O O . VAL A 1 555 ? -18.422 -1.138 -5.209 1.00 88.31 555 VAL A O 1
ATOM 4197 N N . ILE A 1 556 ? -19.545 -0.342 -3.438 1.00 87.81 556 ILE A N 1
ATOM 4198 C CA . ILE A 1 556 ? -19.605 -1.635 -2.735 1.00 87.81 556 ILE A CA 1
ATOM 4199 C C . ILE A 1 556 ? -20.453 -2.651 -3.514 1.00 87.81 556 ILE A C 1
ATOM 4201 O O . ILE A 1 556 ? -20.048 -3.805 -3.654 1.00 87.81 556 ILE A O 1
ATOM 4205 N N . VAL A 1 557 ? -21.592 -2.231 -4.072 1.00 88.31 557 VAL A N 1
ATOM 4206 C CA . VAL A 1 557 ? -22.469 -3.102 -4.876 1.00 88.31 557 VAL A CA 1
ATOM 4207 C C . VAL A 1 557 ? -21.775 -3.551 -6.161 1.00 88.31 557 VAL A C 1
ATOM 4209 O O . VAL A 1 557 ? -21.772 -4.742 -6.470 1.00 88.31 557 VAL A O 1
ATOM 4212 N N . VAL A 1 558 ? -21.134 -2.628 -6.887 1.00 90.75 558 VAL A N 1
ATOM 4213 C CA . VAL A 1 558 ? -20.355 -2.952 -8.094 1.00 90.75 558 VAL A CA 1
ATOM 4214 C C . VAL A 1 558 ? -19.220 -3.916 -7.755 1.00 90.75 558 VAL A C 1
ATOM 4216 O O . VAL A 1 558 ? -18.995 -4.883 -8.482 1.00 90.75 558 VAL A O 1
ATOM 4219 N N . THR A 1 559 ? -18.555 -3.712 -6.617 1.00 89.38 559 THR A N 1
ATOM 4220 C CA . THR A 1 559 ? -17.512 -4.621 -6.127 1.00 89.38 559 THR A CA 1
ATOM 4221 C C . THR A 1 559 ? -18.070 -6.020 -5.850 1.00 89.38 559 THR A C 1
ATOM 4223 O O . THR A 1 559 ? -17.438 -7.001 -6.231 1.00 89.38 559 THR A O 1
ATOM 4226 N N . GLY A 1 560 ? -19.274 -6.137 -5.281 1.00 86.50 560 GLY A N 1
ATOM 4227 C CA . GLY A 1 560 ? -19.944 -7.424 -5.053 1.00 86.50 560 GLY A CA 1
ATOM 4228 C C . GLY A 1 560 ? -20.203 -8.230 -6.333 1.00 86.50 560 GLY A C 1
ATOM 4229 O O . GLY A 1 560 ? -20.107 -9.455 -6.314 1.00 86.50 560 GLY A O 1
ATOM 4230 N N . PHE A 1 561 ? -20.453 -7.565 -7.466 1.00 88.25 561 PHE A N 1
ATOM 4231 C CA . PHE A 1 561 ? -20.588 -8.224 -8.774 1.00 88.25 561 PHE A CA 1
ATOM 4232 C C . PHE A 1 561 ? -19.248 -8.456 -9.485 1.00 88.25 561 PHE A C 1
ATOM 4234 O O . PHE A 1 561 ? -19.082 -9.468 -10.166 1.00 88.25 561 PHE A O 1
ATOM 4241 N N . ALA A 1 562 ? -18.282 -7.550 -9.325 1.00 89.06 562 ALA A N 1
ATOM 4242 C CA . ALA A 1 562 ? -16.971 -7.642 -9.965 1.00 89.06 562 ALA A CA 1
ATOM 4243 C C . ALA A 1 562 ? -16.066 -8.706 -9.320 1.00 89.06 562 ALA A C 1
ATOM 4245 O O . ALA A 1 562 ? -15.293 -9.371 -10.009 1.00 89.06 562 ALA A O 1
ATOM 4246 N N . LEU A 1 563 ? -16.168 -8.906 -8.006 1.00 86.44 563 LEU A N 1
ATOM 4247 C CA . LEU A 1 563 ? -15.287 -9.790 -7.244 1.00 86.44 563 LEU A CA 1
ATOM 4248 C C . LEU A 1 563 ? -15.396 -11.280 -7.649 1.00 86.44 563 LEU A C 1
ATOM 4250 O O . LEU A 1 563 ? -14.351 -11.889 -7.884 1.00 86.44 563 LEU A O 1
ATOM 4254 N N . PRO A 1 564 ? -16.592 -11.876 -7.847 1.00 85.88 564 PRO A N 1
ATOM 4255 C CA . PRO A 1 564 ? -16.723 -13.220 -8.425 1.00 85.88 564 PRO A CA 1
ATOM 4256 C C . PRO A 1 564 ? -16.096 -13.351 -9.821 1.00 85.88 564 PRO A C 1
ATOM 4258 O O . PRO A 1 564 ? -15.492 -14.378 -10.139 1.00 85.88 564 PRO A O 1
ATOM 4261 N N . ILE A 1 565 ? -16.213 -12.310 -10.653 1.00 87.69 565 ILE A N 1
ATOM 4262 C CA . ILE A 1 565 ? -15.694 -12.289 -12.029 1.00 87.69 565 ILE A CA 1
ATOM 4263 C C . ILE A 1 565 ? -14.163 -12.305 -12.010 1.00 87.69 565 ILE A C 1
ATOM 4265 O O . ILE A 1 565 ? -13.547 -13.125 -12.691 1.00 87.69 565 ILE A O 1
ATOM 4269 N N . VAL A 1 566 ? -13.548 -11.468 -11.170 1.00 89.12 566 VAL A N 1
ATOM 4270 C CA . VAL A 1 566 ? -12.089 -11.428 -10.990 1.00 89.12 566 VAL A CA 1
ATOM 4271 C C . VAL A 1 566 ? -11.564 -12.757 -10.445 1.00 89.12 566 VAL A C 1
ATOM 4273 O O . VAL A 1 566 ? -10.569 -13.268 -10.953 1.00 89.12 566 VAL A O 1
ATOM 4276 N N . LEU A 1 567 ? -12.257 -13.364 -9.475 1.00 84.19 567 LEU A N 1
ATOM 4277 C CA . LEU A 1 567 ? -11.873 -14.667 -8.916 1.00 84.19 567 LEU A CA 1
ATOM 4278 C C . LEU A 1 567 ? -12.036 -15.837 -9.900 1.00 84.19 567 LEU A C 1
ATOM 4280 O O . LEU A 1 567 ? -11.377 -16.866 -9.756 1.00 84.19 567 LEU A O 1
ATOM 4284 N N . THR A 1 568 ? -12.912 -15.694 -10.897 1.00 85.88 568 THR A N 1
ATOM 4285 C CA . THR A 1 568 ? -13.038 -16.665 -11.996 1.00 85.88 568 THR A CA 1
ATOM 4286 C C . THR A 1 568 ? -11.913 -16.485 -13.009 1.00 85.88 568 THR A C 1
ATOM 4288 O O . THR A 1 568 ? -11.353 -17.466 -13.484 1.00 85.88 568 THR A O 1
ATOM 4291 N N . HIS A 1 569 ? -11.543 -15.236 -13.306 1.00 87.19 569 HIS A N 1
ATOM 4292 C CA . HIS A 1 569 ? -10.429 -14.912 -14.199 1.00 87.19 569 HIS A CA 1
ATOM 4293 C C . HIS A 1 569 ? -9.065 -15.316 -13.615 1.00 87.19 569 HIS A C 1
ATOM 4295 O O . HIS A 1 569 ? -8.136 -15.599 -14.363 1.00 87.19 569 HIS A O 1
ATOM 4301 N N . SER A 1 570 ? -8.931 -15.371 -12.287 1.00 85.50 570 SER A N 1
ATOM 4302 C CA . SER A 1 570 ? -7.735 -15.890 -11.613 1.00 85.50 570 SER A CA 1
ATOM 4303 C C . SER A 1 570 ? -7.728 -17.415 -11.437 1.00 85.50 570 SER A C 1
ATOM 4305 O O . SER A 1 570 ? -6.864 -17.933 -10.735 1.00 85.50 570 SER A O 1
ATOM 4307 N N . GLU A 1 571 ? -8.692 -18.129 -12.032 1.00 81.06 571 GLU A N 1
ATOM 4308 C CA . GLU A 1 571 ? -8.871 -19.589 -11.939 1.00 81.06 571 GLU A CA 1
ATOM 4309 C C . GLU A 1 571 ? -9.060 -20.128 -10.504 1.00 81.06 571 GLU A C 1
ATOM 4311 O O . GLU A 1 571 ? -8.997 -21.333 -10.260 1.00 81.06 571 GLU A O 1
ATOM 4316 N N . VAL A 1 572 ? -9.359 -19.250 -9.538 1.00 80.38 572 VAL A N 1
ATOM 4317 C CA . VAL A 1 572 ? -9.554 -19.622 -8.127 1.00 80.38 572 VAL A CA 1
ATOM 4318 C C . VAL A 1 572 ? -10.943 -20.229 -7.891 1.00 80.38 572 VAL A C 1
ATOM 4320 O O . VAL A 1 572 ? -11.116 -21.088 -7.023 1.00 80.38 572 VAL A O 1
ATOM 4323 N N . ILE A 1 573 ? -11.951 -19.799 -8.658 1.00 81.94 573 ILE A N 1
ATOM 4324 C CA . ILE A 1 573 ? -13.340 -20.275 -8.573 1.00 81.94 573 ILE A CA 1
ATOM 4325 C C . ILE A 1 573 ? -13.797 -20.786 -9.948 1.00 81.94 573 ILE A C 1
ATOM 4327 O O . ILE A 1 573 ? -13.544 -20.158 -10.973 1.00 81.94 573 ILE A O 1
ATOM 4331 N N . ARG A 1 574 ? -14.515 -21.921 -9.988 1.00 84.06 574 ARG A N 1
ATOM 4332 C CA . ARG A 1 574 ? -15.102 -22.443 -11.236 1.00 84.06 574 ARG A CA 1
ATOM 4333 C C . ARG A 1 574 ? -16.212 -21.520 -11.764 1.00 84.06 574 ARG A C 1
ATOM 4335 O O . ARG A 1 574 ? -16.977 -20.981 -10.964 1.00 84.06 574 ARG A O 1
ATOM 4342 N N . PRO A 1 575 ? -16.424 -21.434 -13.091 1.00 83.94 575 PRO A N 1
ATOM 4343 C CA . PRO A 1 575 ? -17.445 -20.555 -13.674 1.00 83.94 575 PRO A CA 1
ATOM 4344 C C . PRO A 1 575 ? -18.870 -20.848 -13.169 1.00 83.94 575 PRO A C 1
ATOM 4346 O O . PRO A 1 575 ? -19.677 -19.932 -13.034 1.00 83.94 575 PRO A O 1
ATOM 4349 N N . GLY A 1 576 ? -19.172 -22.103 -12.807 1.00 84.75 576 GLY A N 1
ATOM 4350 C CA . GLY A 1 576 ? -20.454 -22.473 -12.193 1.00 84.75 576 GLY A CA 1
ATOM 4351 C C . GLY A 1 576 ? -20.681 -21.849 -10.808 1.00 84.75 576 GLY A C 1
ATOM 4352 O O . GLY A 1 576 ? -21.772 -21.353 -10.534 1.00 84.75 576 GLY A O 1
ATOM 4353 N N . ALA A 1 577 ? -19.652 -21.805 -9.956 1.00 84.06 577 ALA A N 1
ATOM 4354 C CA . ALA A 1 577 ? -19.722 -21.142 -8.651 1.00 84.06 577 ALA A CA 1
ATOM 4355 C C . ALA A 1 577 ? -19.842 -19.619 -8.789 1.00 84.06 577 ALA A C 1
ATOM 4357 O O . ALA A 1 577 ? -20.573 -18.992 -8.027 1.00 84.06 577 ALA A O 1
ATOM 4358 N N . CYS A 1 578 ? -19.187 -19.032 -9.793 1.00 86.00 578 CYS A N 1
ATOM 4359 C CA . CYS A 1 578 ? -19.316 -17.611 -10.111 1.00 86.00 578 CYS A CA 1
ATOM 4360 C C . CYS A 1 578 ? -20.755 -17.230 -10.477 1.00 86.00 578 CYS A C 1
ATOM 4362 O O . CYS A 1 578 ? -21.320 -16.317 -9.876 1.00 86.00 578 CYS A O 1
ATOM 4364 N N . ALA A 1 579 ? -21.383 -17.984 -11.386 1.00 88.62 579 ALA A N 1
ATOM 4365 C CA . ALA A 1 579 ? -22.772 -17.752 -11.775 1.00 88.62 579 ALA A CA 1
ATOM 4366 C C . ALA A 1 579 ? -23.732 -17.879 -10.578 1.00 88.62 579 ALA A C 1
ATOM 4368 O O . ALA A 1 579 ? -24.570 -17.003 -10.364 1.00 88.62 579 ALA A O 1
ATOM 4369 N N . MET A 1 580 ? -23.573 -18.919 -9.750 1.00 86.94 580 MET A N 1
ATOM 4370 C CA . MET A 1 580 ? -24.391 -19.098 -8.543 1.00 86.94 580 MET A CA 1
ATOM 4371 C C . MET A 1 580 ? -24.176 -17.980 -7.511 1.00 86.94 580 MET A C 1
ATOM 4373 O O . MET A 1 580 ? -25.145 -17.523 -6.908 1.00 86.94 580 MET A O 1
ATOM 4377 N N . SER A 1 581 ? -22.942 -17.492 -7.341 1.00 88.44 581 SER A N 1
ATOM 4378 C CA . SER A 1 581 ? -22.621 -16.394 -6.419 1.00 88.44 581 SER A CA 1
ATOM 4379 C C . SER A 1 581 ? -23.169 -15.045 -6.891 1.00 88.44 581 SER A C 1
ATOM 4381 O O . SER A 1 581 ? -23.641 -14.270 -6.063 1.00 88.44 581 SER A O 1
ATOM 4383 N N . ILE A 1 582 ? -23.130 -14.756 -8.197 1.00 89.50 582 ILE A N 1
ATOM 4384 C CA . ILE A 1 582 ? -23.687 -13.523 -8.777 1.00 89.50 582 ILE A CA 1
ATOM 4385 C C . ILE A 1 582 ? -25.214 -13.519 -8.653 1.00 89.50 582 ILE A C 1
ATOM 4387 O O . ILE A 1 582 ? -25.792 -12.527 -8.210 1.00 89.50 582 ILE A O 1
ATOM 4391 N N . ILE A 1 583 ? -25.866 -14.638 -8.990 1.00 91.25 583 ILE A N 1
ATOM 4392 C CA . ILE A 1 583 ? -27.324 -14.784 -8.870 1.00 91.25 583 ILE A CA 1
ATOM 4393 C C . ILE A 1 583 ? -27.743 -14.704 -7.397 1.00 91.25 583 ILE A C 1
ATOM 4395 O O . ILE A 1 583 ? -28.660 -13.960 -7.061 1.00 91.25 583 ILE A O 1
ATOM 4399 N N . GLY A 1 584 ? -27.048 -15.416 -6.504 1.00 88.81 584 GLY A N 1
ATOM 4400 C CA . GLY A 1 584 ? -27.322 -15.389 -5.068 1.00 88.81 584 GLY A CA 1
ATOM 4401 C C . GLY A 1 584 ? -27.142 -13.997 -4.455 1.00 88.81 584 GLY A C 1
ATOM 4402 O O . GLY A 1 584 ? -28.031 -13.518 -3.755 1.00 88.81 584 GLY A O 1
ATOM 4403 N N . GLY A 1 585 ? -26.040 -13.310 -4.775 1.00 87.44 585 GLY A N 1
ATOM 4404 C CA . GLY A 1 585 ? -25.783 -11.936 -4.330 1.00 87.44 585 GLY A CA 1
ATOM 4405 C C . GLY A 1 585 ? -26.822 -10.936 -4.844 1.00 87.44 585 GLY A C 1
ATOM 4406 O O . GLY A 1 585 ? -27.332 -10.123 -4.072 1.00 87.44 585 GLY A O 1
ATOM 4407 N N . GLY A 1 586 ? -27.217 -11.057 -6.117 1.00 87.94 586 GLY A N 1
ATOM 4408 C CA . GLY A 1 586 ? -28.283 -10.251 -6.714 1.00 87.94 586 GLY A CA 1
ATOM 4409 C C . GLY A 1 586 ? -29.645 -10.460 -6.046 1.00 87.94 586 GLY A C 1
ATOM 4410 O O . GLY A 1 586 ? -30.344 -9.483 -5.781 1.00 87.94 586 GLY A O 1
ATOM 4411 N N . LEU A 1 587 ? -30.007 -11.703 -5.707 1.00 89.88 587 LEU A N 1
ATOM 4412 C CA . LEU A 1 587 ? -31.250 -12.008 -4.987 1.00 89.88 587 LEU A CA 1
ATOM 4413 C C . LEU A 1 587 ? -31.254 -11.438 -3.564 1.00 89.88 587 LEU A C 1
ATOM 4415 O O . LEU A 1 587 ? -32.259 -10.865 -3.144 1.00 89.88 587 LEU A O 1
ATOM 4419 N N . VAL A 1 588 ? -30.142 -11.547 -2.829 1.00 88.38 588 VAL A N 1
ATOM 4420 C CA . VAL A 1 588 ? -30.022 -10.985 -1.471 1.00 88.38 588 VAL A CA 1
ATOM 4421 C C . VAL A 1 588 ? -30.142 -9.461 -1.508 1.00 88.38 588 VAL A C 1
ATOM 4423 O O . VAL A 1 588 ? -30.968 -8.894 -0.795 1.00 88.38 588 VAL A O 1
ATOM 4426 N N . TYR A 1 589 ? -29.383 -8.791 -2.379 1.00 86.00 589 TYR A N 1
ATOM 4427 C CA . TYR A 1 589 ? -29.424 -7.333 -2.489 1.00 86.00 589 TYR A CA 1
ATOM 4428 C C . TYR A 1 589 ? -30.775 -6.817 -3.007 1.00 86.00 589 TYR A C 1
ATOM 4430 O O . TYR A 1 589 ? -31.330 -5.868 -2.453 1.00 86.00 589 TYR A O 1
ATOM 4438 N N . GLY A 1 590 ? -31.355 -7.483 -4.010 1.00 87.00 590 GLY A N 1
ATOM 4439 C CA . GLY A 1 590 ? -32.688 -7.163 -4.524 1.00 87.00 590 GLY A CA 1
ATOM 4440 C C . GLY A 1 590 ? -33.781 -7.308 -3.463 1.00 87.00 590 GLY A C 1
ATOM 4441 O O . GLY A 1 590 ? -34.671 -6.466 -3.383 1.00 87.00 590 GLY A O 1
ATOM 4442 N N . THR A 1 591 ? -33.676 -8.311 -2.587 1.00 87.44 591 THR A N 1
ATOM 4443 C CA . THR A 1 591 ? -34.607 -8.495 -1.462 1.00 87.44 591 THR A CA 1
ATOM 4444 C C . THR A 1 591 ? -34.472 -7.377 -0.425 1.00 87.44 591 THR A C 1
ATOM 4446 O O . THR A 1 591 ? -35.482 -6.871 0.059 1.00 87.44 591 THR A O 1
ATOM 4449 N N . ILE A 1 592 ? -33.244 -6.940 -0.119 1.00 83.62 592 ILE A N 1
ATOM 4450 C CA . ILE A 1 592 ? -32.982 -5.811 0.792 1.00 83.62 592 ILE A CA 1
ATOM 4451 C C . ILE A 1 592 ? -33.570 -4.506 0.233 1.00 83.62 592 ILE A C 1
ATOM 4453 O O . ILE A 1 592 ? -34.176 -3.739 0.984 1.00 83.62 592 ILE A O 1
ATOM 4457 N N . LEU A 1 593 ? -33.434 -4.254 -1.074 1.00 81.88 593 LEU A N 1
ATOM 4458 C CA . LEU A 1 593 ? -34.030 -3.083 -1.722 1.00 81.88 593 LEU A CA 1
ATOM 4459 C C . LEU A 1 593 ? -35.559 -3.154 -1.753 1.00 81.88 593 LEU A C 1
ATOM 4461 O O . LEU A 1 593 ? -36.205 -2.164 -1.428 1.00 81.88 593 LEU A O 1
ATOM 4465 N N . ALA A 1 594 ? -36.136 -4.310 -2.092 1.00 84.25 594 ALA A N 1
ATOM 4466 C CA . ALA A 1 594 ? -37.585 -4.499 -2.117 1.00 84.25 594 ALA A CA 1
ATOM 4467 C C . ALA A 1 594 ? -38.209 -4.341 -0.722 1.00 84.25 594 ALA A C 1
ATOM 4469 O O . ALA A 1 594 ? -39.244 -3.697 -0.583 1.00 84.25 594 ALA A O 1
ATOM 4470 N N . TYR A 1 595 ? -37.543 -4.857 0.316 1.00 82.75 595 TYR A N 1
ATOM 4471 C CA . TYR A 1 595 ? -37.904 -4.604 1.710 1.00 82.75 595 TYR A CA 1
ATOM 4472 C C . TYR A 1 595 ? -37.797 -3.108 2.037 1.00 82.75 595 TYR A C 1
ATOM 4474 O O . TYR A 1 595 ? -38.755 -2.505 2.500 1.00 82.75 595 TYR A O 1
ATOM 4482 N N . SER A 1 596 ? -36.665 -2.469 1.730 1.00 77.00 596 SER A N 1
ATOM 4483 C CA . SER A 1 596 ? -36.465 -1.043 2.033 1.00 77.00 596 SER A CA 1
ATOM 4484 C C . SER A 1 596 ? -37.447 -0.120 1.304 1.00 77.00 596 SER A C 1
ATOM 4486 O O . SER A 1 596 ? -37.796 0.922 1.846 1.00 77.00 596 SER A O 1
ATOM 4488 N N . ALA A 1 597 ? -37.880 -0.478 0.093 1.00 74.94 597 ALA A N 1
ATOM 4489 C CA . ALA A 1 597 ? -38.902 0.248 -0.658 1.00 74.94 597 ALA A CA 1
ATOM 4490 C C . ALA A 1 597 ? -40.295 0.054 -0.043 1.00 74.94 597 ALA A C 1
ATOM 4492 O O . ALA A 1 597 ? -40.992 1.036 0.185 1.00 74.94 597 ALA A O 1
ATOM 4493 N N . ALA A 1 598 ? -40.647 -1.186 0.312 1.00 72.88 598 ALA A N 1
ATOM 4494 C CA . ALA A 1 598 ? -41.928 -1.516 0.931 1.00 72.88 598 ALA A CA 1
ATOM 4495 C C . ALA A 1 598 ? -42.159 -0.804 2.277 1.00 72.88 598 ALA A C 1
ATOM 4497 O O . ALA A 1 598 ? -43.282 -0.432 2.574 1.00 72.88 598 ALA A O 1
ATOM 4498 N N . PHE A 1 599 ? -41.106 -0.576 3.070 1.00 68.25 599 PHE A N 1
ATOM 4499 C CA . PHE A 1 599 ? -41.195 0.166 4.340 1.00 68.25 599 PHE A CA 1
ATOM 4500 C C . PHE A 1 599 ? -40.981 1.682 4.195 1.00 68.25 599 PHE A C 1
ATOM 4502 O O . PHE A 1 599 ? -41.135 2.420 5.166 1.00 68.25 599 PHE A O 1
ATOM 4509 N N . LYS A 1 600 ? -40.594 2.168 3.007 1.00 62.56 600 LYS A N 1
ATOM 4510 C CA . LYS A 1 600 ? -40.448 3.608 2.740 1.00 62.56 600 LYS A CA 1
ATOM 4511 C C . LYS A 1 600 ? -41.771 4.277 2.378 1.00 62.56 600 LYS A C 1
ATOM 4513 O O . LYS A 1 600 ? -41.930 5.451 2.697 1.00 62.56 600 LYS A O 1
ATOM 4518 N N . GLU A 1 601 ? -42.689 3.555 1.737 1.00 53.44 601 GLU A N 1
ATOM 4519 C CA . GLU A 1 601 ? -44.018 4.076 1.375 1.00 53.44 601 GLU A CA 1
ATOM 4520 C C . GLU A 1 601 ? -44.844 4.467 2.619 1.00 53.44 601 GLU A C 1
ATOM 4522 O O . GLU A 1 601 ? -45.570 5.458 2.573 1.00 53.44 601 GLU A O 1
ATOM 4527 N N . ASP A 1 602 ? -44.614 3.815 3.766 1.00 49.53 602 ASP A N 1
ATOM 4528 C CA . ASP A 1 602 ? -45.278 4.122 5.045 1.00 49.53 602 ASP A CA 1
ATOM 4529 C C . ASP A 1 602 ? -44.918 5.507 5.626 1.00 49.53 602 ASP A C 1
ATOM 4531 O O . ASP A 1 602 ? -45.678 6.063 6.420 1.00 49.53 602 ASP A O 1
ATOM 4535 N N . ALA A 1 603 ? -43.763 6.080 5.259 1.00 47.06 603 ALA A N 1
ATOM 4536 C CA . ALA A 1 603 ? -43.310 7.371 5.790 1.00 47.06 603 ALA A CA 1
ATOM 4537 C C . ALA A 1 603 ? -43.840 8.574 4.991 1.00 47.06 603 ALA A C 1
ATOM 4539 O O . ALA A 1 603 ? -43.897 9.675 5.527 1.00 47.06 603 ALA A O 1
ATOM 4540 N N . SER A 1 604 ? -44.222 8.374 3.724 1.00 45.97 604 SER A N 1
ATOM 4541 C CA . SER A 1 604 ? -44.709 9.442 2.837 1.00 45.97 604 SER A CA 1
ATOM 4542 C C . SER A 1 604 ? -46.231 9.610 2.821 1.00 45.97 604 SER A C 1
ATOM 4544 O O . SER A 1 604 ? -46.715 10.574 2.243 1.00 45.97 604 SER A O 1
ATOM 4546 N N . GLU A 1 605 ? -46.994 8.694 3.428 1.00 41.47 605 GLU A N 1
ATOM 4547 C CA . GLU A 1 605 ? -48.468 8.773 3.500 1.00 41.47 605 GLU A CA 1
ATOM 4548 C C . GLU A 1 605 ? -48.972 9.498 4.772 1.00 41.47 605 GLU A C 1
ATOM 4550 O O . GLU A 1 605 ? -50.173 9.550 5.034 1.00 41.47 605 GLU A O 1
ATOM 4555 N N . PHE A 1 606 ? -48.060 10.069 5.569 1.00 42.78 606 PHE A N 1
ATOM 4556 C CA . PHE A 1 606 ? -48.352 10.817 6.802 1.00 42.78 606 PHE A CA 1
ATOM 4557 C C . PHE A 1 606 ? -47.922 12.296 6.763 1.00 42.78 606 PHE A C 1
ATOM 4559 O O . PHE A 1 606 ? -47.793 12.905 7.826 1.00 42.78 606 PHE A O 1
ATOM 4566 N N . ASP A 1 607 ? -47.748 12.866 5.566 1.00 36.41 607 ASP A N 1
ATOM 4567 C CA . ASP A 1 607 ? -47.574 14.314 5.345 1.00 36.41 607 ASP A CA 1
ATOM 4568 C C . ASP A 1 607 ? -48.798 14.926 4.639 1.00 36.41 607 ASP A C 1
ATOM 4570 O O . ASP A 1 607 ? -49.241 14.354 3.610 1.00 36.41 607 ASP A O 1
#

Secondary structure (DSSP, 8-state):
-HHHHHHHHHHHHHHHHHHHHHHHHHHHHHHHHHHHHHHHHHHHHHHHHHHHHHHHHHHHHHHHHHHHHHHHHHHHHHHHHHHHHHHHHHHHHHHHHHHHHHHHHHHHHHHHHHHHHHTTSTTHHHHHHHHHHHHHHHHHHHHHHHHHHHHHHHHHHHHHHHHHHHHHHHHHHHHHHHHHHHHHHHHHHHHHHHHHHHHHHHHHHHHHHHHHHHHHHHHHHHHHHHHHHHHHHHHHHHHHHHHHHHHHHHHHHHHHHHHHHHHHHHHHHHHHHHHHHHHHHHHHHHHHHHHHHHHHHHHHHHHHHHHHHHHHHHHHHHHHHHTTS-------PPPP---------PPPPPHHHHHHHHHHS--------------------------------------------------------------------PPP-----------------------------------------------S-HHHHHHHHHHHHHHHHHHHHHHHTTT--TTHHHHHHHHHTHHHHHHHHTTS--TT--SS---HHHHHHHHHHHHHHHHHHHHHHHHHHTTSS-HHHHHHHHHHHHHHHHHHHHHHHHTTHHHHTT-

Radius of gyration: 80.8 Å; chains: 1; bounding box: 175×64×266 Å